Protein 3H1S (pdb70)

Organism: Francisella tularensis subsp. tularensis (strain SCHU S4 / Schu 4) (NCBI:txid177416)

Sequence (382 aa):
KFELPKLPYAVDALESTISKETIEYHYGKHHQTYVTNLNNLVEGTEHDGRNLEEIVKTSNGGIFNNAAQVFNHTFYWNCLTPNKTEASSQLKAALIETFGSVENFKEQFSKAAIATFGSGWAWLVKNTEGKLEIVTTSNAGCPLTENKKPLLTFDVWEHAYYIDYRNARPKYVEALWDIVNWQFVSEQFAMKFELPKLPYAVDALESTISKETIEYHYGKHHQTYVTNLNNLVEGTEHDGRNLEEIVKTSNGGIFNNAAQVFNHTFYWNCLTPNKTEASSQLKAALIETFGSVENFKEQFSKAAIATFGSGWAWLVKNTEGKLEIVTTSNAGCPLTENKKPLLTFDVWEHAYYIDYRNARPKYVEALWDIVNWQFVSEQFAD

Nearest PDB structures (foldseek):
  3h1s-assembly1_A  TM=1.005E+00  e=1.005E-34  Francisella tularensis subsp. tularensis
  1ues-assembly1_A  TM=9.794E-01  e=2.155E-22  Porphyromonas gingivalis
  4jyy-assembly1_A  TM=9.713E-01  e=1.170E-20  Clostridioides difficile 630
  4yip-assembly2_C  TM=9.608E-01  e=1.618E-20  Streptococcus mutans
  4yio-assembly1_B  TM=9.665E-01  e=3.444E-20  Streptococcus thermophilus

Solvent-accessible surface area: 17351 Å² total; per-residue (Å²): 211,48,148,38,51,195,20,74,28,63,56,72,30,1,93,113,12,1,28,92,64,0,0,77,49,1,31,36,95,20,0,68,63,18,2,63,56,0,41,99,75,5,131,79,47,139,8,73,65,85,77,34,83,86,0,1,100,72,20,131,46,39,28,36,38,16,0,0,0,6,22,0,0,41,12,0,6,46,0,2,9,68,102,197,40,133,21,36,92,104,0,100,59,25,0,84,121,54,20,46,39,42,112,62,0,36,120,84,0,20,160,21,0,72,76,16,60,3,3,0,0,0,0,0,0,44,34,142,151,44,92,8,44,40,38,64,23,64,25,2,18,4,2,14,58,106,116,52,133,13,0,0,0,0,0,0,10,11,1,1,6,2,23,47,42,47,49,14,26,66,131,0,0,127,22,0,36,116,14,6,26,27,93,28,0,8,104,74,13,96,204,136,47,152,28,45,193,27,74,29,65,66,74,28,1,95,114,14,2,26,110,62,1,0,89,40,0,32,34,86,18,0,66,64,18,3,62,54,0,19,99,82,5,114,76,45,141,24,58,62,83,100,34,82,71,0,1,104,83,20,124,50,37,32,35,39,12,0,0,0,6,24,0,0,39,13,0,3,50,0,2,9,67,105,208,36,125,10,36,77,118,0,76,48,20,0,86,148,61,25,48,36,42,96,57,0,50,105,90,0,21,158,23,0,74,75,19,64,4,2,0,0,0,0,0,0,24,19,105,145,37,122,5,41,45,21,68,15,64,26,2,17,2,0,18,69,94,101,47,71,4,0,0,0,0,0,0,10,12,1,1,6,1,24,49,45,46,50,34,25,64,121,0,0,117,22,0,32,121,14,5,26,26,107,29,0,13,98,44,29,56,170

Foldseek 3Di:
DFDLDDQPDDLQLLPPLAHSVLSCCVSVPVLRVLRVQLQVVCPPHPCNPPDLLVQCQDDDDSNNLSSLSNVVVVQASLQFASDDAAADPVRQVLCCVAQVGPVSVLVVQLVQLLPDPAWWKWFWWQDPVRHTDIDIDPRSDDCSNVVIQTLHMDGNHCSNPCVNQNPPVSSSSVSRVNTGHNVSSNVSSD/DADAQDDQPDDLDLLPPLAHSVLSCCVRVPVLRVLRVQLRVVCPPHPCVPPDLLVQCQDDDDSNNLSSLSNVQVVQASLQFGSDDADADPVVQVLCCVQQVGPVSVLVVQLVVLVPDPAWWKWFWWQAPVRHTDIDIDHRSDDCSNVVIFTQHMDGNHCSNPCVPQNPPVSVSSVSRVNGGHNVSSNVSSPD

Secondary structure (DSSP, 8-state):
---PPPPSS-TTTTTTTS-HHHHHHIIIIIIHHHHHHHHHHHTTSTTTT--HHHHHHH--HHHHHHHHHHHHHHHHHHTB-SS-----HHHHHHHHHHHSSHHHHHHHHHHHHHH--SSEEEEEEE-TTS-EEEEEEETT--GGGGT-EEEEEEE-SGGGTHHHHTT-HHHHHHHHGGGB-HHHHHHHH-/----PPPPSS-TTTTTTTS-HHHHHHIIIIIIHHHHHHHHHHHTTSTTTTS-HHHHHHH--HHHHHHHHHHHHHHHHHHTB-SS-----HHHHHHHHHHHSSHHHHHHHHHHHHHH--SSEEEEEEE-TTS-EEEEEEETT--GGGGT-EEEEEEE-SGGGTHHHHTT-HHHHHHHHGGGB-HHHHHHHH--

Structure (mmCIF, N/CA/C/O backbone):
data_3H1S
#
_entry.id   3H1S
#
_cell.length_a   136.787
_cell.length_b   136.787
_cell.length_c   59.765
_cell.angle_alpha   90.00
_cell.angle_beta   90.00
_cell.angle_gamma   120.00
#
_symmetry.space_group_name_H-M   'H 3'
#
loop_
_entity.id
_entity.type
_entity.pdbx_description
1 polymer 'Superoxide dismutase'
2 non-polymer 'FE (III) ION'
3 non-polymer GLYCEROL
4 water water
#
loop_
_atom_site.group_PDB
_atom_site.id
_atom_site.type_symbol
_atom_site.label_atom_id
_atom_site.label_alt_id
_atom_site.label_comp_id
_atom_site.label_asym_id
_atom_site.label_entity_id
_atom_site.label_seq_id
_atom_site.pdbx_PDB_ins_code
_atom_site.Cartn_x
_atom_site.Cartn_y
_atom_site.Cartn_z
_atom_site.occupancy
_atom_site.B_iso_or_equiv
_atom_site.auth_seq_id
_atom_site.auth_comp_id
_atom_site.auth_asym_id
_atom_site.auth_atom_id
_atom_site.pdbx_PDB_model_num
ATOM 1 N N . LYS A 1 5 ? 7.431 10.545 -11.333 1.00 26.48 2 LYS A N 1
ATOM 2 C CA . LYS A 1 5 ? 6.222 10.324 -10.497 1.00 27.58 2 LYS A CA 1
ATOM 3 C C . LYS A 1 5 ? 6.414 10.808 -9.050 1.00 27.49 2 LYS A C 1
ATOM 4 O O . LYS A 1 5 ? 5.457 11.287 -8.461 1.00 28.10 2 LYS A O 1
ATOM 10 N N . PHE A 1 6 ? 7.612 10.695 -8.459 1.00 27.94 3 PHE A N 1
ATOM 11 C CA . PHE A 1 6 ? 7.838 11.284 -7.112 1.00 27.62 3 PHE A CA 1
ATOM 12 C C . PHE A 1 6 ? 7.900 12.816 -7.192 1.00 28.07 3 PHE A C 1
ATOM 13 O O . PHE A 1 6 ? 8.521 13.367 -8.099 1.00 28.17 3 PHE A O 1
ATOM 21 N N . GLU A 1 7 ? 7.284 13.494 -6.230 1.00 28.97 4 GLU A N 1
ATOM 22 C CA . GLU A 1 7 ? 7.259 14.960 -6.207 1.00 29.78 4 GLU A CA 1
ATOM 23 C C . GLU A 1 7 ? 7.902 15.509 -4.932 1.00 29.96 4 GLU A C 1
ATOM 24 O O . GLU A 1 7 ? 7.753 14.924 -3.846 1.00 30.26 4 GLU A O 1
ATOM 30 N N . LEU A 1 8 ? 8.604 16.635 -5.044 1.00 29.92 5 LEU A N 1
ATOM 31 C CA . LEU A 1 8 ? 8.945 17.393 -3.835 1.00 29.80 5 LEU A CA 1
ATOM 32 C C . LEU A 1 8 ? 7.628 17.753 -3.143 1.00 29.75 5 LEU A C 1
ATOM 33 O O . LEU A 1 8 ? 6.767 18.397 -3.754 1.00 29.43 5 LEU A O 1
ATOM 38 N N . PRO A 1 9 ? 7.442 17.326 -1.886 1.00 29.62 6 PRO A N 1
ATOM 39 C CA . PRO A 1 9 ? 6.219 17.651 -1.183 1.00 29.72 6 PRO A CA 1
ATOM 40 C C . PRO A 1 9 ? 6.266 19.058 -0.630 1.00 29.41 6 PRO A C 1
ATOM 41 O O . PRO A 1 9 ? 7.333 19.536 -0.308 1.00 29.24 6 PRO A O 1
ATOM 45 N N . LYS A 1 10 ? 5.101 19.704 -0.511 1.00 28.76 7 LYS A N 1
ATOM 46 C CA . LYS A 1 10 ? 5.018 21.096 -0.073 1.00 28.26 7 LYS A CA 1
ATOM 47 C C . LYS A 1 10 ? 5.585 21.265 1.354 1.00 27.42 7 LYS A C 1
ATOM 48 O O . LYS A 1 10 ? 5.336 20.443 2.234 1.00 27.15 7 LYS A O 1
ATOM 54 N N . LEU A 1 11 ? 6.353 22.327 1.566 1.00 26.03 8 LEU A N 1
ATOM 55 C CA . LEU A 1 11 ? 6.884 22.665 2.889 1.00 25.78 8 LEU A CA 1
ATOM 56 C C . LEU A 1 11 ? 5.711 22.978 3.810 1.00 25.45 8 LEU A C 1
ATOM 57 O O . LEU A 1 11 ? 4.739 23.560 3.347 1.00 26.01 8 LEU A O 1
ATOM 62 N N . PRO A 1 12 ? 5.765 22.583 5.105 1.00 25.29 9 PRO A N 1
ATOM 63 C CA . PRO A 1 12 ? 4.575 22.764 5.974 1.00 24.86 9 PRO A CA 1
ATOM 64 C C . PRO A 1 12 ? 4.346 24.183 6.494 1.00 24.67 9 PRO A C 1
ATOM 65 O O . PRO A 1 12 ? 3.432 24.415 7.301 1.00 25.25 9 PRO A O 1
ATOM 69 N N . TYR A 1 13 ? 5.137 25.124 6.004 1.00 24.21 10 TYR A N 1
ATOM 70 C CA . TYR A 1 13 ? 5.126 26.510 6.464 1.00 23.89 10 TYR A CA 1
ATOM 71 C C . TYR A 1 13 ? 5.797 27.361 5.371 1.00 23.91 10 TYR A C 1
ATOM 72 O O . TYR A 1 13 ? 6.346 26.826 4.396 1.00 23.13 10 TYR A O 1
ATOM 81 N N . ALA A 1 14 ? 5.737 28.682 5.534 1.00 23.96 11 ALA A N 1
ATOM 82 C CA . ALA A 1 14 ? 6.353 29.606 4.575 1.00 24.44 11 ALA A CA 1
ATOM 83 C C . ALA A 1 14 ? 7.850 29.472 4.664 1.00 24.74 11 ALA A C 1
ATOM 84 O O . ALA A 1 14 ? 8.368 29.010 5.671 1.00 26.08 11 ALA A O 1
ATOM 86 N N . VAL A 1 15 ? 8.543 29.859 3.599 1.00 25.37 12 VAL A N 1
ATOM 87 C CA . VAL A 1 15 ? 9.995 29.690 3.492 1.00 25.67 12 VAL A CA 1
ATOM 88 C C . VAL A 1 15 ? 10.737 30.497 4.564 1.00 26.03 12 VAL A C 1
ATOM 89 O O . VAL A 1 15 ? 11.868 30.143 4.937 1.00 25.91 12 VAL A O 1
ATOM 93 N N . ASP A 1 16 ? 10.122 31.575 5.048 1.00 25.68 13 ASP A N 1
ATOM 94 C CA . ASP A 1 16 ? 10.742 32.395 6.082 1.00 26.78 13 ASP A CA 1
ATOM 95 C C . ASP A 1 16 ? 10.169 32.170 7.481 1.00 27.29 13 ASP A C 1
ATOM 96 O O . ASP A 1 16 ? 10.505 32.906 8.409 1.00 26.47 13 ASP A O 1
ATOM 101 N N . ALA A 1 17 ? 9.356 31.125 7.657 1.00 28.15 14 ALA A N 1
ATOM 102 C CA . ALA A 1 17 ? 8.647 30.925 8.932 1.00 28.18 14 ALA A CA 1
ATOM 103 C C . ALA A 1 17 ? 9.565 30.475 10.076 1.00 27.86 14 ALA A C 1
ATOM 104 O O . ALA A 1 17 ? 9.260 30.672 11.256 1.00 27.66 14 ALA A O 1
ATOM 106 N N . LEU A 1 18 ? 10.704 29.902 9.731 1.00 27.11 15 LEU A N 1
ATOM 107 C CA . LEU A 1 18 ? 11.607 29.367 10.731 1.00 26.82 15 LEU A CA 1
ATOM 108 C C . LEU A 1 18 ? 12.717 30.363 11.127 1.00 26.72 15 LEU A C 1
ATOM 109 O O . LEU A 1 18 ? 13.595 30.036 11.931 1.00 27.32 15 LEU A O 1
ATOM 114 N N . GLU A 1 19 ? 12.680 31.572 10.577 1.00 26.24 16 GLU A N 1
ATOM 115 C CA . GLU A 1 19 ? 13.615 32.613 11.012 1.00 26.36 16 GLU A CA 1
ATOM 116 C C . GLU A 1 19 ? 13.254 32.910 12.475 1.00 26.33 16 GLU A C 1
ATOM 117 O O . GLU A 1 19 ? 12.083 32.969 12.816 1.00 26.49 16 GLU A O 1
ATOM 123 N N . SER A 1 20 ? 14.216 33.088 13.366 1.00 26.17 17 SER A N 1
ATOM 124 C CA . SER A 1 20 ? 15.608 33.337 13.052 1.00 26.05 17 SER A CA 1
ATOM 125 C C . SER A 1 20 ? 16.477 32.087 13.182 1.00 25.03 17 SER A C 1
ATOM 126 O O . SER A 1 20 ? 17.695 32.148 13.023 1.00 25.83 17 SER A O 1
ATOM 129 N N . THR A 1 21 ? 15.859 30.940 13.446 1.00 23.38 18 THR A N 1
ATOM 130 C CA . THR A 1 21 ? 16.602 29.708 13.681 1.00 22.01 18 THR A CA 1
ATOM 131 C C . THR A 1 21 ? 17.244 29.204 12.384 1.00 21.52 18 THR A C 1
ATOM 132 O O . THR A 1 21 ? 18.449 28.879 12.338 1.00 19.43 18 THR A O 1
ATOM 136 N N . ILE A 1 22 ? 16.426 29.157 11.341 1.00 21.70 19 ILE A N 1
ATOM 137 C CA . ILE A 1 22 ? 16.847 28.763 10.003 1.00 22.22 19 ILE A CA 1
ATOM 138 C C . ILE A 1 22 ? 16.419 29.882 9.061 1.00 22.07 19 ILE A C 1
ATOM 139 O O . ILE A 1 22 ? 15.256 30.291 9.097 1.00 22.93 19 ILE A O 1
ATOM 144 N N . SER A 1 23 ? 17.353 30.408 8.258 1.00 21.66 20 SER A N 1
ATOM 145 C CA . SER A 1 23 ? 17.045 31.524 7.351 1.00 21.47 20 SER A CA 1
ATOM 146 C C . SER A 1 23 ? 16.255 31.069 6.113 1.00 21.75 20 SER A C 1
ATOM 147 O O . SER A 1 23 ? 16.271 29.888 5.729 1.00 21.23 20 SER A O 1
ATOM 150 N N . LYS A 1 24 ? 15.580 32.030 5.478 1.00 21.95 21 LYS A N 1
ATOM 151 C CA . LYS A 1 24 ? 14.883 31.811 4.205 1.00 22.35 21 LYS A CA 1
ATOM 152 C C . LYS A 1 24 ? 15.886 31.360 3.153 1.00 22.47 21 LYS A C 1
ATOM 153 O O . LYS A 1 24 ? 15.576 30.535 2.285 1.00 23.38 21 LYS A O 1
ATOM 159 N N . GLU A 1 25 ? 17.107 31.860 3.244 1.00 21.64 22 GLU A N 1
ATOM 160 C CA . GLU A 1 25 ? 18.145 31.433 2.313 1.00 21.93 22 GLU A CA 1
ATOM 161 C C . GLU A 1 25 ? 18.423 29.927 2.484 1.00 20.70 22 GLU A C 1
ATOM 162 O O . GLU A 1 25 ? 18.438 29.172 1.530 1.00 20.16 22 GLU A O 1
ATOM 168 N N . THR A 1 26 ? 18.589 29.485 3.713 1.00 21.45 23 THR A N 1
ATOM 169 C CA . THR A 1 26 ? 18.780 28.060 3.945 1.00 21.77 23 THR A CA 1
ATOM 170 C C . THR A 1 26 ? 17.600 27.223 3.440 1.00 21.91 23 THR A C 1
ATOM 171 O O . THR A 1 26 ? 17.778 26.266 2.712 1.00 21.42 23 THR A O 1
ATOM 175 N N . ILE A 1 27 ? 16.381 27.622 3.762 1.00 21.46 24 ILE A N 1
ATOM 176 C CA . ILE A 1 27 ? 15.250 26.904 3.195 1.00 22.57 24 ILE A CA 1
ATOM 177 C C . ILE A 1 27 ? 15.314 26.820 1.667 1.00 22.20 24 ILE A C 1
ATOM 178 O O . ILE A 1 27 ? 15.051 25.777 1.128 1.00 22.30 24 ILE A O 1
ATOM 183 N N . GLU A 1 28 ? 15.647 27.913 0.977 1.00 23.03 25 GLU A N 1
ATOM 184 C CA . GLU A 1 28 ? 15.640 27.916 -0.499 1.00 23.41 25 GLU A CA 1
ATOM 185 C C . GLU A 1 28 ? 16.653 26.954 -1.123 1.00 23.68 25 GLU A C 1
ATOM 186 O O . GLU A 1 28 ? 16.329 26.210 -2.053 1.00 24.50 25 GLU A O 1
ATOM 192 N N . TYR A 1 29 ? 17.877 26.950 -0.612 1.00 23.34 26 TYR A N 1
ATOM 193 C CA . TYR A 1 29 ? 18.848 25.911 -1.023 1.00 22.72 26 TYR A CA 1
ATOM 194 C C . TYR A 1 29 ? 18.541 24.514 -0.456 1.00 22.13 26 TYR A C 1
ATOM 195 O O . TYR A 1 29 ? 18.552 23.561 -1.155 1.00 21.94 26 TYR A O 1
ATOM 204 N N . HIS A 1 30 ? 18.277 24.388 0.819 1.00 22.10 27 HIS A N 1
ATOM 205 C CA . HIS A 1 30 ? 18.109 23.080 1.403 1.00 21.34 27 HIS A CA 1
ATOM 206 C C . HIS A 1 30 ? 16.886 22.398 0.831 1.00 21.07 27 HIS A C 1
ATOM 207 O O . HIS A 1 30 ? 16.957 21.326 0.294 1.00 21.07 27 HIS A O 1
ATOM 214 N N . TYR A 1 31 ? 15.757 23.053 0.932 1.00 21.08 28 TYR A N 1
ATOM 215 C CA . TYR A 1 31 ? 14.529 22.482 0.416 1.00 21.01 28 TYR A CA 1
ATOM 216 C C . TYR A 1 31 ? 14.454 22.611 -1.109 1.00 21.10 28 TYR A C 1
ATOM 217 O O . TYR A 1 31 ? 14.194 21.638 -1.827 1.00 20.93 28 TYR A O 1
ATOM 226 N N . GLY A 1 32 ? 14.691 23.821 -1.610 1.00 21.06 29 GLY A N 1
ATOM 227 C CA . GLY A 1 32 ? 14.438 24.128 -3.012 1.00 21.16 29 GLY A CA 1
ATOM 228 C C . GLY A 1 32 ? 15.400 23.523 -3.997 1.00 22.04 29 GLY A C 1
ATOM 229 O O . GLY A 1 32 ? 15.053 23.375 -5.156 1.00 21.80 29 GLY A O 1
ATOM 230 N N . LYS A 1 33 ? 16.617 23.194 -3.553 1.00 22.48 30 LYS A N 1
ATOM 231 C CA . LYS A 1 33 ? 17.628 22.610 -4.427 1.00 22.14 30 LYS A CA 1
ATOM 232 C C . LYS A 1 33 ? 18.095 21.219 -3.983 1.00 22.38 30 LYS A C 1
ATOM 233 O O . LYS A 1 33 ? 18.091 20.286 -4.804 1.00 22.40 30 LYS A O 1
ATOM 239 N N . HIS A 1 34 ? 18.521 21.081 -2.718 1.00 22.09 31 HIS A N 1
ATOM 240 C CA . HIS A 1 34 ? 19.060 19.797 -2.239 1.00 21.30 31 HIS A CA 1
ATOM 241 C C . HIS A 1 34 ? 17.922 18.785 -2.254 1.00 21.79 31 HIS A C 1
ATOM 242 O O . HIS A 1 34 ? 17.998 17.790 -2.965 1.00 20.71 31 HIS A O 1
ATOM 249 N N . HIS A 1 35 ? 16.856 19.054 -1.498 1.00 22.51 32 HIS A N 1
ATOM 250 C CA . HIS A 1 35 ? 15.687 18.135 -1.443 1.00 23.23 32 HIS A CA 1
ATOM 251 C C . HIS A 1 35 ? 15.169 17.787 -2.845 1.00 23.09 32 HIS A C 1
ATOM 252 O O . HIS A 1 35 ? 14.939 16.612 -3.166 1.00 23.65 32 HIS A O 1
ATOM 259 N N . GLN A 1 36 ? 15.014 18.803 -3.683 1.00 23.09 33 GLN A N 1
ATOM 260 C CA . GLN A 1 36 ? 14.529 18.626 -5.035 1.00 23.30 33 GLN A CA 1
ATOM 261 C C . GLN A 1 36 ? 15.446 17.768 -5.869 1.00 23.09 33 GLN A C 1
ATOM 262 O O . GLN A 1 36 ? 14.984 17.054 -6.748 1.00 22.22 33 GLN A O 1
ATOM 268 N N . THR A 1 37 ? 16.753 17.835 -5.613 1.00 22.15 34 THR A N 1
ATOM 269 C CA . THR A 1 37 ? 17.729 17.095 -6.442 1.00 21.28 34 THR A CA 1
ATOM 270 C C . THR A 1 37 ? 17.615 15.599 -6.157 1.00 21.57 34 THR A C 1
ATOM 271 O O . THR A 1 37 ? 17.684 14.746 -7.084 1.00 21.71 34 THR A O 1
ATOM 275 N N . TYR A 1 38 ? 17.377 15.288 -4.884 1.00 20.91 35 TYR A N 1
ATOM 276 C CA . TYR A 1 38 ? 17.214 13.914 -4.473 1.00 21.47 35 TYR A CA 1
ATOM 277 C C . TYR A 1 38 ? 15.945 13.351 -5.147 1.00 22.88 35 TYR A C 1
ATOM 278 O O . TYR A 1 38 ? 15.969 12.241 -5.651 1.00 22.93 35 TYR A O 1
ATOM 287 N N . VAL A 1 39 ? 14.866 14.125 -5.162 1.00 23.94 36 VAL A N 1
ATOM 288 C CA . VAL A 1 39 ? 13.639 13.722 -5.832 1.00 25.22 36 VAL A CA 1
ATOM 289 C C . VAL A 1 39 ? 13.904 13.479 -7.296 1.00 25.56 36 VAL A C 1
ATOM 290 O O . VAL A 1 39 ? 13.530 12.432 -7.825 1.00 27.42 36 VAL A O 1
ATOM 294 N N . THR A 1 40 ? 14.513 14.447 -7.962 1.00 25.43 37 THR A N 1
ATOM 295 C CA . THR A 1 40 ? 14.785 14.328 -9.387 1.00 26.26 37 THR A CA 1
ATOM 296 C C . THR A 1 40 ? 15.624 13.090 -9.691 1.00 26.99 37 THR A C 1
ATOM 297 O O . THR A 1 40 ? 15.252 12.250 -10.506 1.00 27.36 37 THR A O 1
ATOM 301 N N . ASN A 1 41 ? 16.748 12.969 -8.992 1.00 28.28 38 ASN A N 1
ATOM 302 C CA . ASN A 1 41 ? 17.683 11.864 -9.183 1.00 28.65 38 ASN A CA 1
ATOM 303 C C . ASN A 1 41 ? 17.026 10.517 -8.994 1.00 29.39 38 ASN A C 1
ATOM 304 O O . ASN A 1 41 ? 17.236 9.602 -9.802 1.00 29.63 38 ASN A O 1
ATOM 309 N N . LEU A 1 42 ? 16.209 10.405 -7.952 1.00 29.93 39 LEU A N 1
ATOM 310 C CA . LEU A 1 42 ? 15.495 9.174 -7.667 1.00 31.06 39 LEU A CA 1
ATOM 311 C C . LEU A 1 42 ? 14.614 8.797 -8.859 1.00 32.19 39 LEU A C 1
ATOM 312 O O . LEU A 1 42 ? 14.703 7.674 -9.373 1.00 32.63 39 LEU A O 1
ATOM 317 N N . ASN A 1 43 ? 13.793 9.746 -9.323 1.00 32.72 40 ASN A N 1
ATOM 318 C CA . ASN A 1 43 ? 12.892 9.481 -10.440 1.00 32.91 40 ASN A CA 1
ATOM 319 C C . ASN A 1 43 ? 13.705 8.948 -11.585 1.00 33.43 40 ASN A C 1
ATOM 320 O O . ASN A 1 43 ? 13.364 7.940 -12.162 1.00 33.58 40 ASN A O 1
ATOM 325 N N . ASN A 1 44 ? 14.783 9.627 -11.923 1.00 33.89 41 ASN A N 1
ATOM 326 C CA . ASN A 1 44 ? 15.664 9.132 -12.970 1.00 34.50 41 ASN A CA 1
ATOM 327 C C . ASN A 1 44 ? 16.194 7.725 -12.737 1.00 34.91 41 ASN A C 1
ATOM 328 O O . ASN A 1 44 ? 16.309 6.949 -13.679 1.00 34.27 41 ASN A O 1
ATOM 333 N N . LEU A 1 45 ? 16.541 7.407 -11.495 1.00 35.28 42 LEU A N 1
ATOM 334 C CA . LEU A 1 45 ? 17.204 6.134 -11.209 1.00 35.51 42 LEU A CA 1
ATOM 335 C C . LEU A 1 45 ? 16.262 4.949 -11.145 1.00 35.92 42 LEU A C 1
ATOM 336 O O . LEU A 1 45 ? 16.673 3.835 -11.433 1.00 35.77 42 LEU A O 1
ATOM 341 N N . VAL A 1 46 ? 15.039 5.192 -10.689 1.00 36.58 43 VAL A N 1
ATOM 342 C CA . VAL A 1 46 ? 14.036 4.150 -10.481 1.00 37.01 43 VAL A CA 1
ATOM 343 C C . VAL A 1 46 ? 13.441 3.664 -11.811 1.00 38.13 43 VAL A C 1
ATOM 344 O O . VAL A 1 46 ? 12.995 2.508 -11.923 1.00 38.15 43 VAL A O 1
ATOM 348 N N . GLU A 1 47 ? 13.459 4.542 -12.816 1.00 38.95 44 GLU A N 1
ATOM 349 C CA . GLU A 1 47 ? 12.815 4.270 -14.100 1.00 39.69 44 GLU A CA 1
ATOM 350 C C . GLU A 1 47 ? 13.429 3.030 -14.726 1.00 39.85 44 GLU A C 1
ATOM 351 O O . GLU A 1 47 ? 14.646 2.893 -14.776 1.00 40.20 44 GLU A O 1
ATOM 357 N N . GLY A 1 48 ? 12.571 2.122 -15.173 1.00 40.53 45 GLY A N 1
ATOM 358 C CA . GLY A 1 48 ? 13.000 0.869 -15.785 1.00 40.49 45 GLY A CA 1
ATOM 359 C C . GLY A 1 48 ? 13.519 -0.164 -14.798 1.00 40.21 45 GLY A C 1
ATOM 360 O O . GLY A 1 48 ? 14.074 -1.186 -15.208 1.00 40.95 45 GLY A O 1
ATOM 361 N N . THR A 1 49 ? 13.318 0.076 -13.508 1.00 39.38 46 THR A N 1
ATOM 362 C CA . THR A 1 49 ? 13.769 -0.842 -12.470 1.00 38.66 46 THR A CA 1
ATOM 363 C C . THR A 1 49 ? 12.557 -1.398 -11.742 1.00 38.91 46 THR A C 1
ATOM 364 O O . THR A 1 49 ? 11.425 -0.995 -12.029 1.00 39.51 46 THR A O 1
ATOM 368 N N . GLU A 1 50 ? 12.794 -2.287 -10.779 1.00 39.16 47 GLU A N 1
ATOM 369 C CA . GLU A 1 50 ? 11.711 -2.943 -10.020 1.00 39.44 47 GLU A CA 1
ATOM 370 C C . GLU A 1 50 ? 11.036 -1.935 -9.105 1.00 39.16 47 GLU A C 1
ATOM 371 O O . GLU A 1 50 ? 9.884 -2.090 -8.744 1.00 39.05 47 GLU A O 1
ATOM 377 N N . HIS A 1 51 ? 11.778 -0.910 -8.705 1.00 38.48 48 HIS A N 1
ATOM 378 C CA . HIS A 1 51 ? 11.232 0.140 -7.864 1.00 38.24 48 HIS A CA 1
ATOM 379 C C . HIS A 1 51 ? 10.312 1.102 -8.626 1.00 38.59 48 HIS A C 1
ATOM 380 O O . HIS A 1 51 ? 9.738 1.992 -8.012 1.00 38.81 48 HIS A O 1
ATOM 387 N N . ASP A 1 52 ? 10.176 0.944 -9.944 1.00 38.98 49 ASP A N 1
ATOM 388 C CA . ASP A 1 52 ? 9.381 1.892 -10.742 1.00 39.31 49 ASP A CA 1
ATOM 389 C C . ASP A 1 52 ? 7.919 1.723 -10.393 1.00 39.27 49 ASP A C 1
ATOM 390 O O . ASP A 1 52 ? 7.390 0.637 -10.521 1.00 39.64 49 ASP A O 1
ATOM 395 N N . GLY A 1 53 ? 7.277 2.787 -9.923 1.00 39.64 50 GLY A N 1
ATOM 396 C CA . GLY A 1 53 ? 5.956 2.673 -9.298 1.00 39.66 50 GLY A CA 1
ATOM 397 C C . GLY A 1 53 ? 5.965 1.728 -8.094 1.00 39.72 50 GLY A C 1
ATOM 398 O O . GLY A 1 53 ? 5.207 0.755 -8.032 1.00 39.74 50 GLY A O 1
ATOM 399 N N . ARG A 1 54 ? 6.859 2.004 -7.159 1.00 39.47 51 ARG A N 1
ATOM 400 C CA . ARG A 1 54 ? 6.884 1.357 -5.851 1.00 39.48 51 ARG A CA 1
ATOM 401 C C . ARG A 1 54 ? 6.846 2.557 -4.905 1.00 38.17 51 ARG A C 1
ATOM 402 O O . ARG A 1 54 ? 7.162 3.661 -5.333 1.00 38.00 51 ARG A O 1
ATOM 410 N N . ASN A 1 55 ? 6.474 2.369 -3.644 1.00 37.04 52 ASN A N 1
ATOM 411 C CA . ASN A 1 55 ? 6.348 3.528 -2.746 1.00 36.47 52 ASN A CA 1
ATOM 412 C C . ASN A 1 55 ? 7.722 3.958 -2.209 1.00 35.67 52 ASN A C 1
ATOM 413 O O . ASN A 1 55 ? 8.681 3.203 -2.346 1.00 36.39 52 ASN A O 1
ATOM 418 N N . LEU A 1 56 ? 7.820 5.154 -1.616 1.00 33.98 53 LEU A N 1
ATOM 419 C CA . LEU A 1 56 ? 9.116 5.676 -1.126 1.00 32.37 53 LEU A CA 1
ATOM 420 C C . LEU A 1 56 ? 9.699 4.846 -0.007 1.00 32.27 53 LEU A C 1
ATOM 421 O O . LEU A 1 56 ? 10.890 4.484 -0.052 1.00 31.84 53 LEU A O 1
ATOM 426 N N . GLU A 1 57 ? 8.874 4.553 1.001 1.00 31.84 54 GLU A N 1
ATOM 427 C CA . GLU A 1 57 ? 9.329 3.761 2.160 1.00 32.38 54 GLU A CA 1
ATOM 428 C C . GLU A 1 57 ? 9.758 2.323 1.821 1.00 32.01 54 GLU A C 1
ATOM 429 O O . GLU A 1 57 ? 10.693 1.807 2.425 1.00 31.98 54 GLU A O 1
ATOM 435 N N . GLU A 1 58 ? 9.085 1.711 0.844 1.00 31.74 55 GLU A N 1
ATOM 436 C CA . GLU A 1 58 ? 9.440 0.379 0.323 1.00 30.78 55 GLU A CA 1
ATOM 437 C C . GLU A 1 58 ? 10.765 0.418 -0.434 1.00 30.41 55 GLU A C 1
ATOM 438 O O . GLU A 1 58 ? 11.524 -0.529 -0.398 1.00 30.51 55 GLU A O 1
ATOM 444 N N . ILE A 1 59 ? 11.015 1.500 -1.157 1.00 30.19 56 ILE A N 1
ATOM 445 C CA . ILE A 1 59 ? 12.282 1.664 -1.848 1.00 29.86 56 ILE A CA 1
ATOM 446 C C . ILE A 1 59 ? 13.418 1.806 -0.840 1.00 29.52 56 ILE A C 1
ATOM 447 O O . ILE A 1 59 ? 14.473 1.230 -1.047 1.00 29.80 56 ILE A O 1
ATOM 452 N N . VAL A 1 60 ? 13.202 2.566 0.240 1.00 28.93 57 VAL A N 1
ATOM 453 C CA . VAL A 1 60 ? 14.235 2.775 1.272 1.00 28.07 57 VAL A CA 1
ATOM 454 C C . VAL A 1 60 ? 14.604 1.432 1.956 1.00 28.67 57 VAL A C 1
ATOM 455 O O . VAL A 1 60 ? 15.782 1.158 2.311 1.00 27.79 57 VAL A O 1
ATOM 459 N N . LYS A 1 61 ? 13.575 0.625 2.169 1.00 28.14 58 LYS A N 1
ATOM 460 C CA . LYS A 1 61 ? 13.727 -0.617 2.886 1.00 28.88 58 LYS A CA 1
ATOM 461 C C . LYS A 1 61 ? 14.344 -1.703 2.023 1.00 29.22 58 LYS A C 1
ATOM 462 O O . LYS A 1 61 ? 14.855 -2.675 2.569 1.00 29.69 58 LYS A O 1
ATOM 468 N N . THR A 1 62 ? 14.352 -1.512 0.699 1.00 29.72 59 THR A N 1
ATOM 469 C CA . THR A 1 62 ? 14.691 -2.571 -0.269 1.00 29.98 59 THR A CA 1
ATOM 470 C C . THR A 1 62 ? 15.658 -2.179 -1.409 1.00 30.62 59 THR A C 1
ATOM 471 O O . THR A 1 62 ? 15.797 -2.919 -2.382 1.00 31.65 59 THR A O 1
ATOM 475 N N . SER A 1 63 ? 16.327 -1.041 -1.322 1.00 30.87 60 SER A N 1
ATOM 476 C CA . SER A 1 63 ? 17.247 -0.630 -2.382 1.00 31.23 60 SER A CA 1
ATOM 477 C C . SER A 1 63 ? 18.655 -0.495 -1.837 1.00 31.39 60 SER A C 1
ATOM 478 O O . SER A 1 63 ? 18.848 -0.426 -0.634 1.00 32.90 60 SER A O 1
ATOM 481 N N . ASN A 1 64 ? 19.633 -0.447 -2.732 1.00 31.28 61 ASN A N 1
ATOM 482 C CA . ASN A 1 64 ? 20.993 -0.168 -2.358 1.00 31.60 61 ASN A CA 1
ATOM 483 C C . ASN A 1 64 ? 21.535 0.893 -3.305 1.00 31.10 61 ASN A C 1
ATOM 484 O O . ASN A 1 64 ? 20.797 1.411 -4.172 1.00 30.31 61 ASN A O 1
ATOM 489 N N . GLY A 1 65 ? 22.793 1.252 -3.079 1.00 30.86 62 GLY A N 1
ATOM 490 C CA . GLY A 1 65 ? 23.528 2.219 -3.891 1.00 30.82 62 GLY A CA 1
ATOM 491 C C . GLY A 1 65 ? 22.847 3.553 -4.107 1.00 30.74 62 GLY A C 1
ATOM 492 O O . GLY A 1 65 ? 22.222 4.095 -3.190 1.00 30.21 62 GLY A O 1
ATOM 493 N N . GLY A 1 66 ? 22.954 4.061 -5.337 1.00 30.31 63 GLY A N 1
ATOM 494 C CA . GLY A 1 66 ? 22.361 5.335 -5.726 1.00 30.32 63 GLY A CA 1
ATOM 495 C C . GLY A 1 66 ? 20.858 5.455 -5.489 1.00 30.49 63 GLY A C 1
ATOM 496 O O . GLY A 1 66 ? 20.361 6.542 -5.153 1.00 29.70 63 GLY A O 1
ATOM 497 N N . ILE A 1 67 ? 20.111 4.367 -5.677 1.00 30.89 64 ILE A N 1
ATOM 498 C CA . ILE A 1 67 ? 18.667 4.460 -5.466 1.00 31.57 64 ILE A CA 1
ATOM 499 C C . ILE A 1 67 ? 18.397 4.681 -3.987 1.00 31.81 64 ILE A C 1
ATOM 500 O O . ILE A 1 67 ? 17.570 5.540 -3.618 1.00 31.69 64 ILE A O 1
ATOM 505 N N . PHE A 1 68 ? 19.078 3.901 -3.150 1.00 30.89 65 PHE A N 1
ATOM 506 C CA . PHE A 1 68 ? 18.930 4.057 -1.714 1.00 31.05 65 PHE A CA 1
ATOM 507 C C . PHE A 1 68 ? 19.286 5.469 -1.276 1.00 30.27 65 PHE A C 1
ATOM 508 O O . PHE A 1 68 ? 18.495 6.142 -0.587 1.00 30.42 65 PHE A O 1
ATOM 516 N N . ASN A 1 69 ? 20.450 5.938 -1.689 1.00 29.73 66 ASN A N 1
ATOM 517 C CA . ASN A 1 69 ? 20.903 7.258 -1.261 1.00 29.58 66 ASN A CA 1
ATOM 518 C C . ASN A 1 69 ? 19.854 8.358 -1.518 1.00 30.07 66 ASN A C 1
ATOM 519 O O . ASN A 1 69 ? 19.544 9.161 -0.619 1.00 29.85 66 ASN A O 1
ATOM 524 N N . ASN A 1 70 ? 19.316 8.367 -2.728 1.00 30.02 67 ASN A N 1
ATOM 525 C CA . ASN A 1 70 ? 18.373 9.379 -3.159 1.00 30.43 67 ASN A CA 1
ATOM 526 C C . ASN A 1 70 ? 17.006 9.173 -2.504 1.00 30.44 67 ASN A C 1
ATOM 527 O O . ASN A 1 70 ? 16.417 10.122 -2.021 1.00 29.27 67 ASN A O 1
ATOM 532 N N . ALA A 1 71 ? 16.548 7.915 -2.431 1.00 30.61 68 ALA A N 1
ATOM 533 C CA . ALA A 1 71 ? 15.259 7.613 -1.750 1.00 29.28 68 ALA A CA 1
ATOM 534 C C . ALA A 1 71 ? 15.297 7.949 -0.246 1.00 28.77 68 ALA A C 1
ATOM 535 O O . ALA A 1 71 ? 14.394 8.619 0.262 1.00 27.87 68 ALA A O 1
ATOM 537 N N . ALA A 1 72 ? 16.349 7.493 0.442 1.00 28.07 69 ALA A N 1
ATOM 538 C CA . ALA A 1 72 ? 16.486 7.715 1.869 1.00 27.32 69 ALA A CA 1
ATOM 539 C C . ALA A 1 72 ? 16.601 9.203 2.142 1.00 27.36 69 ALA A C 1
ATOM 540 O O . ALA A 1 72 ? 15.971 9.697 3.075 1.00 28.13 69 ALA A O 1
ATOM 542 N N . GLN A 1 73 ? 17.366 9.931 1.333 1.00 27.11 70 GLN A N 1
ATOM 543 C CA . GLN A 1 73 ? 17.424 11.413 1.508 1.00 26.97 70 GLN A CA 1
ATOM 544 C C . GLN A 1 73 ? 16.097 12.117 1.282 1.00 27.08 70 GLN A C 1
ATOM 545 O O . GLN A 1 73 ? 15.794 13.126 1.952 1.00 27.23 70 GLN A O 1
ATOM 551 N N . VAL A 1 74 ? 15.323 11.623 0.330 1.00 26.98 71 VAL A N 1
ATOM 552 C CA . VAL A 1 74 ? 14.004 12.190 0.113 1.00 27.31 71 VAL A CA 1
ATOM 553 C C . VAL A 1 74 ? 13.201 11.993 1.369 1.00 27.61 71 VAL A C 1
ATOM 554 O O . VAL A 1 74 ? 12.574 12.947 1.873 1.00 27.75 71 VAL A O 1
ATOM 558 N N . PHE A 1 75 ? 13.182 10.759 1.868 1.00 27.44 72 PHE A N 1
ATOM 559 C CA . PHE A 1 75 ? 12.391 10.449 3.044 1.00 27.54 72 PHE A CA 1
ATOM 560 C C . PHE A 1 75 ? 12.868 11.250 4.271 1.00 27.54 72 PHE A C 1
ATOM 561 O O . PHE A 1 75 ? 12.061 11.807 5.023 1.00 27.60 72 PHE A O 1
ATOM 569 N N . ASN A 1 76 ? 14.182 11.294 4.448 1.00 26.77 73 ASN A N 1
ATOM 570 C CA . ASN A 1 76 ? 14.804 11.939 5.599 1.00 26.80 73 ASN A CA 1
ATOM 571 C C . ASN A 1 76 ? 14.486 13.453 5.622 1.00 26.19 73 ASN A C 1
ATOM 572 O O . ASN A 1 76 ? 14.140 14.019 6.660 1.00 25.82 73 ASN A O 1
ATOM 577 N N . HIS A 1 77 ? 14.563 14.101 4.471 1.00 26.87 74 HIS A N 1
ATOM 578 C CA . HIS A 1 77 ? 14.328 15.544 4.425 1.00 27.86 74 HIS A CA 1
ATOM 579 C C . HIS A 1 77 ? 12.872 15.887 4.658 1.00 28.27 74 HIS A C 1
ATOM 580 O O . HIS A 1 77 ? 12.601 16.819 5.378 1.00 28.77 74 HIS A O 1
ATOM 587 N N . THR A 1 78 ? 11.929 15.134 4.083 1.00 28.55 75 THR A N 1
ATOM 588 C CA . THR A 1 78 ? 10.490 15.350 4.354 1.00 28.08 75 THR A CA 1
ATOM 589 C C . THR A 1 78 ? 10.216 15.180 5.838 1.00 27.52 75 THR A C 1
ATOM 590 O O . THR A 1 78 ? 9.500 15.974 6.437 1.00 27.13 75 THR A O 1
ATOM 594 N N . PHE A 1 79 ? 10.798 14.142 6.444 1.00 27.11 76 PHE A N 1
ATOM 595 C CA . PHE A 1 79 ? 10.685 13.891 7.878 1.00 26.21 76 PHE A CA 1
ATOM 596 C C . PHE A 1 79 ? 11.209 15.077 8.684 1.00 26.04 76 PHE A C 1
ATOM 597 O O . PHE A 1 79 ? 10.518 15.612 9.562 1.00 24.91 76 PHE A O 1
ATOM 605 N N . TYR A 1 80 ? 12.403 15.539 8.345 1.00 24.99 77 TYR A N 1
ATOM 606 C CA . TYR A 1 80 ? 12.994 16.723 9.016 1.00 24.74 77 TYR A CA 1
ATOM 607 C C . TYR A 1 80 ? 12.062 17.953 8.944 1.00 24.60 77 TYR A C 1
ATOM 608 O O . TYR A 1 80 ? 11.791 18.594 9.968 1.00 24.66 77 TYR A O 1
ATOM 617 N N . TRP A 1 81 ? 11.573 18.300 7.760 1.00 24.39 78 TRP A N 1
ATOM 618 C CA . TRP A 1 81 ? 10.714 19.497 7.656 1.00 24.78 78 TRP A CA 1
ATOM 619 C C . TRP A 1 81 ? 9.499 19.409 8.572 1.00 25.08 78 TRP A C 1
ATOM 620 O O . TRP A 1 81 ? 9.107 20.412 9.175 1.00 25.35 78 TRP A O 1
ATOM 631 N N . ASN A 1 82 ? 8.914 18.218 8.691 1.00 25.16 79 ASN A N 1
ATOM 632 C CA . ASN A 1 82 ? 7.78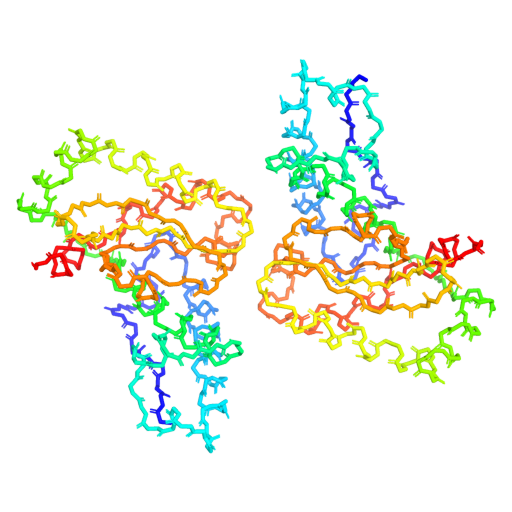3 17.991 9.613 1.00 25.84 79 ASN A CA 1
ATOM 633 C C . ASN A 1 82 ? 8.163 18.081 11.096 1.00 26.36 79 ASN A C 1
ATOM 634 O O . ASN A 1 82 ? 7.318 18.363 11.938 1.00 25.63 79 ASN A O 1
ATOM 639 N N . CYS A 1 83 ? 9.438 17.829 11.408 1.00 25.60 80 CYS A N 1
ATOM 640 C CA . CYS A 1 83 ? 9.973 17.989 12.771 1.00 24.83 80 CYS A CA 1
ATOM 641 C C . CYS A 1 83 ? 10.174 19.434 13.193 1.00 24.87 80 CYS A C 1
ATOM 642 O O . CYS A 1 83 ? 10.543 19.689 14.337 1.00 25.19 80 CYS A O 1
ATOM 645 N N . LEU A 1 84 ? 9.981 20.386 12.292 1.00 24.65 81 LEU A N 1
ATOM 646 C CA . LEU A 1 84 ? 10.212 21.790 12.658 1.00 24.53 81 LEU A CA 1
ATOM 647 C C . LEU A 1 84 ? 8.895 22.543 12.574 1.00 24.28 81 LEU A C 1
ATOM 648 O O . LEU A 1 84 ? 8.012 22.141 11.828 1.00 25.10 81 LEU A O 1
ATOM 653 N N . THR A 1 85 ? 8.756 23.630 13.310 1.00 24.09 82 THR A N 1
ATOM 654 C CA . THR A 1 85 ? 7.514 24.434 13.155 1.00 23.94 82 THR A CA 1
ATOM 655 C C . THR A 1 85 ? 7.693 25.858 13.672 1.00 23.97 82 THR A C 1
ATOM 656 O O . THR A 1 85 ? 8.488 26.080 14.596 1.00 22.53 82 THR A O 1
ATOM 660 N N . PRO A 1 86 ? 6.972 26.829 13.058 1.00 24.86 83 PRO A N 1
ATOM 661 C CA . PRO A 1 86 ? 6.933 28.176 13.632 1.00 25.80 83 PRO A CA 1
ATOM 662 C C . PRO A 1 86 ? 5.990 28.275 14.833 1.00 25.78 83 PRO A C 1
ATOM 663 O O . PRO A 1 86 ? 6.011 29.298 15.529 1.00 26.94 83 PRO A O 1
ATOM 667 N N . ASN A 1 87 ? 5.189 27.238 15.078 1.00 25.85 84 ASN A N 1
ATOM 668 C CA . ASN A 1 87 ? 4.096 27.308 16.044 1.00 27.06 84 ASN A CA 1
ATOM 669 C C . ASN A 1 87 ? 4.520 26.740 17.351 1.00 27.15 84 ASN A C 1
ATOM 670 O O . ASN A 1 87 ? 5.468 25.956 17.388 1.00 27.70 84 ASN A O 1
ATOM 675 N N . LYS A 1 88 ? 3.817 27.134 18.406 1.00 25.99 85 LYS A N 1
ATOM 676 C CA . LYS A 1 88 ? 3.992 26.574 19.754 1.00 26.87 85 LYS A CA 1
ATOM 677 C C . LYS A 1 88 ? 3.462 25.127 19.802 1.00 26.71 85 LYS A C 1
ATOM 678 O O . LYS A 1 88 ? 2.333 24.866 19.393 1.00 25.04 85 LYS A O 1
ATOM 684 N N . THR A 1 89 ? 4.292 24.192 20.272 1.00 26.80 86 THR A N 1
ATOM 685 C CA . THR A 1 89 ? 3.882 22.782 20.425 1.00 27.16 86 THR A CA 1
ATOM 686 C C . THR A 1 89 ? 4.413 22.253 21.767 1.00 27.77 86 THR A C 1
ATOM 687 O O . THR A 1 89 ? 5.251 22.895 22.422 1.00 27.21 86 THR A O 1
ATOM 691 N N . GLU A 1 90 ? 3.879 21.131 22.230 1.00 28.43 87 GLU A N 1
ATOM 692 C CA . GLU A 1 90 ? 4.498 20.399 23.357 1.00 29.03 87 GLU A CA 1
ATOM 693 C C . GLU A 1 90 ? 4.271 18.906 23.237 1.00 29.01 87 GLU A C 1
ATOM 694 O O . GLU A 1 90 ? 3.409 18.433 22.474 1.00 28.45 87 GLU A O 1
ATOM 700 N N . ALA A 1 91 ? 5.078 18.171 23.989 1.00 28.17 88 ALA A N 1
ATOM 701 C CA . ALA A 1 91 ? 5.024 16.732 23.992 1.00 27.60 88 ALA A CA 1
ATOM 702 C C . ALA A 1 91 ? 3.736 16.234 24.679 1.00 27.04 88 ALA A C 1
ATOM 703 O O . ALA A 1 91 ? 3.304 16.799 25.701 1.00 28.03 88 ALA A O 1
ATOM 705 N N . SER A 1 92 ? 3.127 15.192 24.092 1.00 27.15 89 SER A N 1
ATOM 706 C CA . SER A 1 92 ? 2.012 14.454 24.710 1.00 26.40 89 SER A CA 1
ATOM 707 C C . SER A 1 92 ? 2.520 13.882 25.986 1.00 26.04 89 SER A C 1
ATOM 708 O O . SER A 1 92 ? 3.713 13.718 26.180 1.00 27.08 89 SER A O 1
ATOM 711 N N . SER A 1 93 ? 1.610 13.584 26.881 1.00 25.54 90 SER A N 1
ATOM 712 C CA . SER A 1 93 ? 1.992 13.016 28.158 1.00 24.96 90 SER A CA 1
ATOM 713 C C . SER A 1 93 ? 2.633 11.623 28.018 1.00 23.64 90 SER A C 1
ATOM 714 O O . SER A 1 93 ? 3.561 11.291 28.758 1.00 22.54 90 SER A O 1
ATOM 717 N N . GLN A 1 94 ? 2.139 10.816 27.083 1.00 23.78 91 GLN A N 1
ATOM 718 C CA . GLN A 1 94 ? 2.733 9.477 26.831 1.00 23.80 91 GLN A CA 1
ATOM 719 C C . GLN A 1 94 ? 4.183 9.587 26.308 1.00 23.44 91 GLN A C 1
ATOM 720 O O . GLN A 1 94 ? 5.069 8.826 26.724 1.00 22.28 91 GLN A O 1
ATOM 726 N N . LEU A 1 95 ? 4.422 10.557 25.433 1.00 23.08 92 LEU A N 1
ATOM 727 C CA . LEU A 1 95 ? 5.781 10.798 24.911 1.00 24.19 92 LEU A CA 1
ATOM 728 C C . LEU A 1 95 ? 6.679 11.333 26.010 1.00 23.74 92 LEU A C 1
ATOM 729 O O . LEU A 1 95 ? 7.820 10.911 26.171 1.00 24.40 92 LEU A O 1
ATOM 734 N N . LYS A 1 96 ? 6.127 12.212 26.829 1.00 24.30 93 LYS A N 1
ATOM 735 C CA . LYS A 1 96 ? 6.902 12.805 27.907 1.00 24.67 93 LYS A CA 1
ATOM 736 C C . LYS A 1 96 ? 7.297 11.725 28.894 1.00 25.12 93 LYS A C 1
ATOM 737 O O . LYS A 1 96 ? 8.441 11.674 29.346 1.00 26.83 93 LYS A O 1
ATOM 743 N N . ALA A 1 97 ? 6.326 10.870 29.217 1.00 25.31 94 ALA A N 1
ATOM 744 C CA . ALA A 1 97 ? 6.501 9.731 30.135 1.00 25.33 94 ALA A CA 1
ATOM 745 C C . ALA A 1 97 ? 7.607 8.831 29.649 1.00 24.13 94 ALA A C 1
ATOM 746 O O . ALA A 1 97 ? 8.492 8.440 30.396 1.00 23.96 94 ALA A O 1
ATOM 748 N N . ALA A 1 98 ? 7.512 8.459 28.388 1.00 24.58 95 ALA A N 1
ATOM 749 C CA . ALA A 1 98 ? 8.541 7.583 27.756 1.00 23.99 95 ALA A CA 1
ATOM 750 C C . ALA A 1 98 ? 9.924 8.234 27.766 1.00 24.63 95 ALA A C 1
ATOM 751 O O . ALA A 1 98 ? 10.961 7.546 27.905 1.00 25.58 95 ALA A O 1
ATOM 753 N N . LEU A 1 99 ? 9.963 9.560 27.590 1.00 24.78 96 LEU A N 1
ATOM 754 C CA . LEU A 1 99 ? 11.231 10.281 27.632 1.00 23.79 96 LEU A CA 1
ATOM 755 C C . LEU A 1 99 ? 11.851 10.248 29.001 1.00 23.49 96 LEU A C 1
ATOM 756 O O . LEU A 1 99 ? 13.057 10.115 29.140 1.00 24.33 96 LEU A O 1
ATOM 761 N N . ILE A 1 100 ? 11.032 10.353 30.023 1.00 22.33 97 ILE A N 1
ATOM 762 C CA . ILE A 1 100 ? 11.531 10.398 31.397 1.00 22.15 97 ILE A CA 1
ATOM 763 C C . ILE A 1 100 ? 12.072 9.032 31.874 1.00 22.87 97 ILE A C 1
ATOM 764 O O . ILE A 1 100 ? 13.086 8.970 32.582 1.00 21.97 97 ILE A O 1
ATOM 769 N N . GLU A 1 101 ? 11.363 7.957 31.510 1.00 24.31 98 GLU A N 1
ATOM 770 C CA . GLU A 1 101 ? 11.775 6.580 31.808 1.00 25.14 98 GLU A CA 1
ATOM 771 C C . GLU A 1 101 ? 13.127 6.259 31.176 1.00 25.71 98 GLU A C 1
ATOM 772 O O . GLU A 1 101 ? 14.022 5.697 31.822 1.00 26.00 98 GLU A O 1
ATOM 778 N N . THR A 1 102 ? 13.273 6.639 29.913 1.00 25.72 99 THR A N 1
ATOM 779 C CA . THR A 1 102 ? 14.445 6.250 29.119 1.00 25.97 99 THR A CA 1
ATOM 780 C C . THR A 1 102 ? 15.657 7.134 29.427 1.00 26.09 99 THR A C 1
ATOM 781 O O . THR A 1 102 ? 16.766 6.629 29.696 1.00 25.77 99 THR A O 1
ATOM 785 N N . PHE A 1 103 ? 15.442 8.445 29.397 1.00 25.78 100 PHE A N 1
ATOM 786 C CA . PHE A 1 103 ? 16.532 9.414 29.529 1.00 26.17 100 PHE A CA 1
ATOM 787 C C . PHE A 1 103 ? 16.618 10.066 30.886 1.00 27.12 100 PHE A C 1
ATOM 788 O O . PHE A 1 103 ? 17.517 10.860 31.127 1.00 28.00 100 PHE A O 1
ATOM 796 N N . GLY A 1 104 ? 15.681 9.739 31.773 1.00 27.32 101 GLY A N 1
ATOM 797 C CA . GLY A 1 104 ? 15.646 10.347 33.107 1.00 27.40 101 GLY A CA 1
ATOM 798 C C . GLY A 1 104 ? 14.768 11.588 33.141 1.00 27.25 101 GLY A C 1
ATOM 799 O O . GLY A 1 104 ? 13.954 11.743 34.043 1.00 27.70 101 GLY A O 1
ATOM 800 N N . SER A 1 105 ? 14.937 12.478 32.173 1.00 26.90 102 SER A N 1
ATOM 801 C CA . SER A 1 105 ? 14.105 13.677 32.079 1.00 26.52 102 SER A CA 1
ATOM 802 C C . SER A 1 105 ? 14.097 14.202 30.669 1.00 26.61 102 SER A C 1
ATOM 803 O O . SER A 1 105 ? 14.935 13.810 29.832 1.00 26.36 102 SER A O 1
ATOM 806 N N . VAL A 1 106 ? 13.174 15.122 30.405 1.00 26.29 103 VAL A N 1
ATOM 807 C CA . VAL A 1 106 ? 13.069 15.705 29.074 1.00 26.08 103 VAL A CA 1
ATOM 808 C C . VAL A 1 106 ? 14.333 16.481 28.778 1.00 26.32 103 VAL A C 1
ATOM 809 O O . VAL A 1 106 ? 14.938 16.302 27.703 1.00 26.28 103 VAL A O 1
ATOM 813 N N . GLU A 1 107 ? 14.776 17.306 29.727 1.00 26.12 104 GLU A N 1
ATOM 814 C CA . GLU A 1 107 ? 1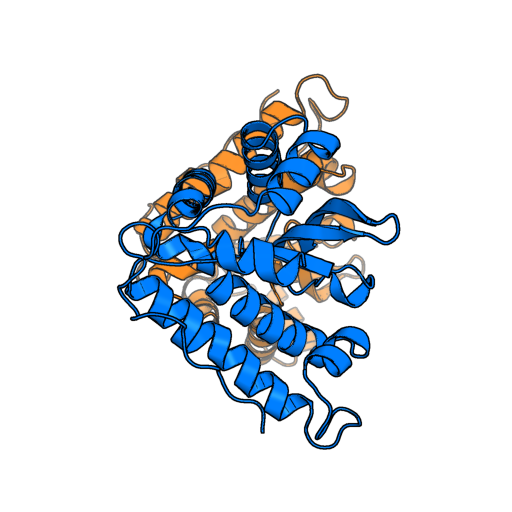6.017 18.035 29.527 1.00 26.21 104 GLU A CA 1
ATOM 815 C C . GLU A 1 107 ? 17.190 17.100 29.262 1.00 26.27 104 GLU A C 1
ATOM 816 O O . GLU A 1 107 ? 17.991 17.388 28.379 1.00 24.81 104 GLU A O 1
ATOM 822 N N . ASN A 1 108 ? 17.271 15.972 29.976 1.00 26.72 105 ASN A N 1
ATOM 823 C CA . ASN A 1 108 ? 18.374 15.005 29.729 1.00 27.06 105 ASN A CA 1
ATOM 824 C C . ASN A 1 108 ? 18.298 14.400 28.356 1.00 26.90 105 ASN A C 1
ATOM 825 O O . ASN A 1 108 ? 19.347 14.149 27.730 1.00 26.95 105 ASN A O 1
ATOM 830 N N . PHE A 1 109 ? 17.078 14.170 27.869 1.00 26.33 106 PHE A N 1
ATOM 831 C CA . PHE A 1 109 ? 16.917 13.795 26.485 1.00 26.75 106 PHE A CA 1
ATOM 832 C C . PHE A 1 109 ? 17.491 14.833 25.508 1.00 27.32 106 PHE A C 1
ATOM 833 O O . PHE A 1 109 ? 18.134 14.487 24.506 1.00 26.58 106 PHE A O 1
ATOM 841 N N . LYS A 1 110 ? 17.238 16.101 25.783 1.00 27.32 107 LYS A N 1
ATOM 842 C CA . LYS A 1 110 ? 17.689 17.145 24.889 1.00 27.36 107 LYS A CA 1
ATOM 843 C C . LYS A 1 110 ? 19.196 17.266 24.935 1.00 27.56 107 LYS A C 1
ATOM 844 O O . LYS A 1 110 ? 19.825 17.425 23.894 1.00 28.49 107 LYS A O 1
ATOM 850 N N . GLU A 1 111 ? 19.790 17.168 26.118 1.00 27.79 108 GLU A N 1
ATOM 851 C CA . GLU A 1 111 ? 21.254 17.158 26.220 1.00 28.73 108 GLU A CA 1
ATOM 852 C C . GLU A 1 111 ? 21.812 16.015 25.378 1.00 27.33 108 GLU A C 1
ATOM 853 O O . GLU A 1 111 ? 22.579 16.256 24.471 1.00 26.27 108 GLU A O 1
ATOM 859 N N . GLN A 1 112 ? 21.371 14.793 25.659 1.00 26.83 109 GLN A N 1
ATOM 860 C CA . GLN A 1 112 ? 21.919 13.605 24.997 1.00 27.32 109 GLN A CA 1
ATOM 861 C C . GLN A 1 112 ? 21.731 13.635 23.493 1.00 26.59 109 GLN A C 1
ATOM 862 O O . GLN A 1 112 ? 22.619 13.240 22.675 1.00 25.75 109 GLN A O 1
ATOM 868 N N . PHE A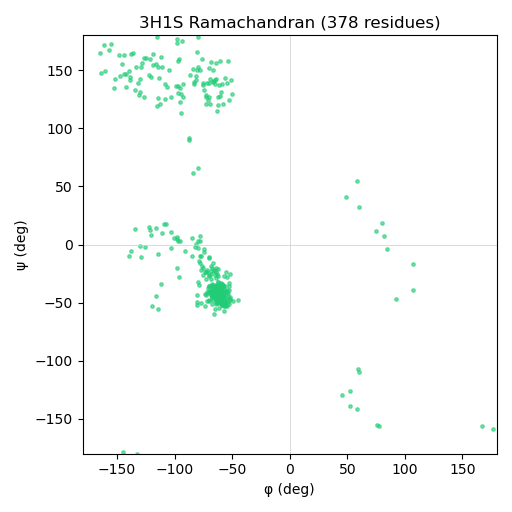 1 113 ? 20.557 14.081 23.090 1.00 26.40 110 PHE A N 1
ATOM 869 C CA . PHE A 1 113 ? 20.292 14.221 21.662 1.00 26.01 110 PHE A CA 1
ATOM 870 C C . PHE A 1 113 ? 21.184 15.280 20.995 1.00 26.32 110 PHE A C 1
ATOM 871 O O . PHE A 1 113 ? 21.672 15.085 19.866 1.00 24.83 110 PHE A O 1
ATOM 879 N N . SER A 1 114 ? 21.411 16.375 21.696 1.00 25.88 111 SER A N 1
ATOM 880 C CA . SER A 1 114 ? 22.295 17.400 21.192 1.00 25.86 111 SER A CA 1
ATOM 881 C C . SER A 1 114 ? 23.722 16.878 21.115 1.00 26.37 111 SER A C 1
ATOM 882 O O . SER A 1 114 ? 24.401 17.120 20.131 1.00 25.03 111 SER A O 1
ATOM 885 N N . LYS A 1 115 ? 24.170 16.162 22.139 1.00 26.28 112 LYS A N 1
ATOM 886 C CA . LYS A 1 115 ? 25.508 15.621 22.121 1.00 26.55 112 LYS A CA 1
ATOM 887 C C . LYS A 1 115 ? 25.660 14.703 20.897 1.00 25.65 112 LYS A C 1
ATOM 888 O O . LYS A 1 115 ? 26.671 14.769 20.182 1.00 25.81 112 LYS A O 1
ATOM 894 N N . ALA A 1 116 ? 24.656 13.858 20.657 1.00 25.54 113 ALA A N 1
ATOM 895 C CA . ALA A 1 116 ? 24.710 12.872 19.582 1.00 24.74 113 ALA A CA 1
ATOM 896 C C . ALA A 1 116 ? 24.803 13.596 18.239 1.00 24.22 113 ALA A C 1
ATOM 897 O O . ALA A 1 116 ? 25.579 13.211 17.366 1.00 22.82 113 ALA A O 1
ATOM 899 N N . ALA A 1 117 ? 23.963 14.614 18.085 1.00 23.95 114 ALA A N 1
ATOM 900 C CA . ALA A 1 117 ? 23.904 15.381 16.842 1.00 23.40 114 ALA A CA 1
ATOM 901 C C . ALA A 1 117 ? 25.239 16.026 16.578 1.00 23.68 114 ALA A C 1
ATOM 902 O O . ALA A 1 117 ? 25.701 16.041 15.414 1.00 22.90 114 ALA A O 1
ATOM 904 N N . ILE A 1 118 ? 25.831 16.610 17.639 1.00 22.64 115 ILE A N 1
ATOM 905 C CA . ILE A 1 118 ? 27.094 17.354 17.495 1.00 23.16 115 ILE A CA 1
ATOM 906 C C . ILE A 1 118 ? 28.274 16.387 17.202 1.00 22.60 115 ILE A C 1
ATOM 907 O O . ILE A 1 118 ? 29.168 16.679 16.440 1.00 21.03 115 ILE A O 1
ATOM 912 N N . ALA A 1 119 ? 28.234 15.204 17.805 1.00 22.39 116 ALA A N 1
ATOM 913 C CA . ALA A 1 119 ? 29.326 14.249 17.739 1.00 21.48 116 ALA A CA 1
ATOM 914 C C . ALA A 1 119 ? 29.344 13.482 16.402 1.00 22.60 116 ALA A C 1
ATOM 915 O O . ALA A 1 119 ? 30.326 12.827 16.113 1.00 23.00 116 ALA A O 1
ATOM 917 N N . THR A 1 120 ? 28.265 13.531 15.619 1.00 21.98 117 THR A N 1
ATOM 918 C CA . THR A 1 120 ? 28.175 12.815 14.348 1.00 22.34 117 THR A CA 1
ATOM 919 C C . THR A 1 120 ? 29.239 13.339 13.391 1.00 21.82 117 THR A C 1
ATOM 920 O O . THR A 1 120 ? 29.257 14.510 13.067 1.00 20.80 117 THR A O 1
ATOM 924 N N . PHE A 1 121 ? 30.124 12.463 12.947 1.00 21.40 118 PHE A N 1
ATOM 925 C CA . PHE A 1 121 ? 31.208 12.924 12.183 1.00 21.33 118 PHE A CA 1
ATOM 926 C C . PHE A 1 121 ? 30.855 12.863 10.703 1.00 21.67 118 PHE A C 1
ATOM 927 O O . PHE A 1 121 ? 30.280 11.872 10.222 1.00 19.77 118 PHE A O 1
ATOM 935 N N . GLY A 1 122 ? 31.233 13.899 9.977 1.00 20.64 119 GLY A N 1
ATOM 936 C CA . GLY A 1 122 ? 30.876 13.978 8.564 1.00 20.29 119 GLY A CA 1
ATOM 937 C C . GLY A 1 122 ? 29.417 14.351 8.438 1.00 20.62 119 GLY A C 1
ATOM 938 O O . GLY A 1 122 ? 28.831 14.987 9.357 1.00 19.58 119 GLY A O 1
ATOM 939 N N . SER A 1 123 ? 28.829 13.966 7.305 1.00 19.40 120 SER A N 1
ATOM 940 C CA . SER A 1 123 ? 27.439 14.255 7.016 1.00 20.44 120 SER A CA 1
ATOM 941 C C . SER A 1 123 ? 26.557 13.167 7.608 1.00 20.04 120 SER A C 1
ATOM 942 O O . SER A 1 123 ? 26.908 11.984 7.596 1.00 20.61 120 SER A O 1
ATOM 945 N N . GLY A 1 124 ? 25.372 13.558 8.056 1.00 20.72 121 GLY A N 1
ATOM 946 C CA . GLY A 1 124 ? 24.466 12.567 8.600 1.00 21.65 121 GLY A CA 1
ATOM 947 C C . GLY A 1 124 ? 23.295 13.171 9.346 1.00 21.28 121 GLY A C 1
ATOM 948 O O . GLY A 1 124 ? 22.926 14.322 9.118 1.00 20.57 121 GLY A O 1
ATOM 949 N N . TRP A 1 125 ? 22.747 12.360 10.258 1.00 21.66 122 TRP A N 1
ATOM 950 C CA . TRP A 1 125 ? 21.475 12.625 10.937 1.00 21.93 122 TRP A CA 1
ATOM 951 C C . TRP A 1 125 ? 21.472 12.070 12.345 1.00 22.58 122 TRP A C 1
ATOM 952 O O . TRP A 1 125 ? 22.000 10.996 12.606 1.00 23.96 122 TRP A O 1
ATOM 963 N N . ALA A 1 126 ? 20.805 12.776 13.253 1.00 23.10 123 ALA A N 1
ATOM 964 C CA . ALA A 1 126 ? 20.575 12.301 14.597 1.00 23.48 123 ALA A CA 1
ATOM 965 C C . ALA A 1 126 ? 19.090 11.955 14.675 1.00 23.96 123 ALA A C 1
ATOM 966 O O . ALA A 1 126 ? 18.267 12.728 14.192 1.00 22.26 123 ALA A O 1
ATOM 968 N N . TRP A 1 127 ? 18.762 10.840 15.314 1.00 23.87 124 TRP A N 1
ATOM 969 C CA . TRP A 1 127 ? 17.375 10.367 15.373 1.00 23.50 124 TRP A CA 1
ATOM 970 C C . TRP A 1 127 ? 16.953 9.991 16.803 1.00 24.17 124 TRP A C 1
ATOM 971 O O . TRP A 1 127 ? 17.739 9.403 17.564 1.00 24.45 124 TRP A O 1
ATOM 982 N N . LEU A 1 128 ? 15.710 10.361 17.162 1.00 23.42 125 LEU A N 1
ATOM 983 C CA . LEU A 1 128 ? 14.962 9.632 18.152 1.00 22.86 125 LEU A CA 1
ATOM 984 C C . LEU A 1 128 ? 14.008 8.658 17.449 1.00 22.98 125 LEU A C 1
ATOM 985 O O . LEU A 1 128 ? 13.269 9.042 16.529 1.00 21.52 125 LEU A O 1
ATOM 990 N N . VAL A 1 129 ? 14.042 7.397 17.895 1.00 24.75 126 VAL A N 1
ATOM 991 C CA . VAL A 1 129 ? 13.310 6.320 17.257 1.00 25.29 126 VAL A CA 1
ATOM 992 C C . VAL A 1 129 ? 12.645 5.470 18.326 1.00 25.66 126 VAL A C 1
ATOM 993 O O . VAL A 1 129 ? 12.986 5.560 19.494 1.00 25.84 126 VAL A O 1
ATOM 997 N N . LYS A 1 130 ? 11.701 4.648 17.902 1.00 26.61 127 LYS A N 1
ATOM 998 C CA . LYS A 1 130 ? 11.087 3.670 18.774 1.00 27.85 127 LYS A CA 1
ATOM 999 C C . LYS A 1 130 ? 11.618 2.338 18.320 1.00 28.58 127 LYS A C 1
ATOM 1000 O O . LYS A 1 130 ? 11.578 2.058 17.129 1.00 28.44 127 LYS A O 1
ATOM 1006 N N . ASN A 1 131 ? 12.205 1.572 19.253 1.00 29.85 128 ASN A N 1
ATOM 1007 C CA . ASN A 1 131 ? 12.820 0.238 18.922 1.00 31.15 128 ASN A CA 1
ATOM 1008 C C . ASN A 1 131 ? 11.837 -0.886 19.261 1.00 30.77 128 ASN A C 1
ATOM 1009 O O . ASN A 1 131 ? 10.730 -0.636 19.772 1.00 31.67 128 ASN A O 1
ATOM 1014 N N . THR A 1 132 ? 12.246 -2.112 18.954 1.00 32.54 129 THR A N 1
ATOM 1015 C CA . THR A 1 132 ? 11.384 -3.313 18.989 1.00 32.73 129 THR A CA 1
ATOM 1016 C C . THR A 1 132 ? 10.912 -3.681 20.413 1.00 34.11 129 THR A C 1
ATOM 1017 O O . THR A 1 132 ? 9.949 -4.385 20.576 1.00 34.04 129 THR A O 1
ATOM 1021 N N . GLU A 1 133 ? 11.616 -3.232 21.445 1.00 35.78 130 GLU A N 1
ATOM 1022 C CA . GLU A 1 133 ? 11.191 -3.442 22.844 1.00 37.12 130 GLU A CA 1
ATOM 1023 C C . GLU A 1 133 ? 10.203 -2.358 23.301 1.00 37.46 130 GLU A C 1
ATOM 1024 O O . GLU A 1 133 ? 9.809 -2.302 24.483 1.00 39.04 130 GLU A O 1
ATOM 1030 N N . GLY A 1 134 ? 9.799 -1.496 22.371 1.00 37.40 131 GLY A N 1
ATOM 1031 C CA . GLY A 1 134 ? 8.809 -0.463 22.646 1.00 36.74 131 GLY A CA 1
ATOM 1032 C C . GLY A 1 134 ? 9.429 0.716 23.333 1.00 36.66 131 GLY A C 1
ATOM 1033 O O . GLY A 1 134 ? 8.721 1.536 23.914 1.00 36.80 131 GLY A O 1
ATOM 1034 N N . LYS A 1 135 ? 10.756 0.831 23.245 1.00 35.54 132 LYS A N 1
ATOM 1035 C CA . LYS A 1 135 ? 11.461 1.817 24.035 1.00 34.50 132 LYS A CA 1
ATOM 1036 C C . LYS A 1 135 ? 12.036 2.899 23.100 1.00 32.32 132 LYS A C 1
ATOM 1037 O O . LYS A 1 135 ? 12.160 2.716 21.882 1.00 31.39 132 LYS A O 1
ATOM 1043 N N . LEU A 1 136 ? 12.351 4.031 23.704 1.00 30.49 133 LEU A N 1
ATOM 1044 C CA . LEU A 1 136 ? 12.945 5.110 22.981 1.00 28.76 133 LEU A CA 1
ATOM 1045 C C . LEU A 1 136 ? 14.464 4.885 22.895 1.00 28.29 133 LEU A C 1
ATOM 1046 O O . LEU A 1 136 ? 15.077 4.269 23.775 1.00 27.47 133 LEU A O 1
ATOM 1051 N N . GLU A 1 137 ? 15.045 5.400 21.814 1.00 26.95 134 GLU A N 1
ATOM 1052 C CA . GLU A 1 137 ? 16.441 5.194 21.508 1.00 26.75 134 GLU A CA 1
ATOM 1053 C C . GLU A 1 137 ? 16.970 6.376 20.677 1.00 25.02 134 GLU A C 1
ATOM 1054 O O . GLU A 1 137 ? 16.291 6.817 19.746 1.00 24.73 134 GLU A O 1
ATOM 1060 N N . ILE A 1 138 ? 18.150 6.887 21.034 1.00 23.85 135 ILE A N 1
ATOM 1061 C CA . ILE A 1 138 ? 18.860 7.833 20.166 1.00 23.36 135 ILE A CA 1
ATOM 1062 C C . ILE A 1 138 ? 19.826 6.996 19.286 1.00 23.31 135 ILE A C 1
ATOM 1063 O O . ILE A 1 138 ? 20.598 6.171 19.819 1.00 22.66 135 ILE A O 1
ATOM 1068 N N . VAL A 1 139 ? 19.734 7.191 17.977 1.00 22.52 136 VAL A N 1
ATOM 1069 C CA . VAL A 1 139 ? 20.706 6.616 17.018 1.00 23.98 136 VAL A CA 1
ATOM 1070 C C . VAL A 1 139 ? 21.122 7.700 16.031 1.00 23.67 136 VAL A C 1
ATOM 1071 O O . VAL A 1 139 ? 20.400 8.657 15.772 1.00 23.80 136 VAL A O 1
ATOM 1075 N N . THR A 1 140 ? 22.318 7.582 15.491 1.00 23.70 137 THR A N 1
ATOM 1076 C CA . THR A 1 140 ? 22.739 8.506 14.464 1.00 23.65 137 THR A CA 1
ATOM 1077 C C . THR A 1 140 ? 23.009 7.737 13.191 1.00 22.74 137 THR A C 1
ATOM 1078 O O . THR A 1 140 ? 23.358 6.552 13.250 1.00 22.96 137 THR A O 1
ATOM 1082 N N . THR A 1 141 ? 22.895 8.395 12.062 1.00 21.90 138 THR A N 1
ATOM 1083 C CA . THR A 1 141 ? 23.194 7.785 10.797 1.00 23.33 138 THR A CA 1
ATOM 1084 C C . THR A 1 141 ? 24.138 8.624 9.959 1.00 24.11 138 THR A C 1
ATOM 1085 O O . THR A 1 141 ? 24.178 9.814 10.076 1.00 23.76 138 THR A O 1
ATOM 1089 N N . SER A 1 142 ? 24.883 7.943 9.106 1.00 23.38 139 SER A N 1
ATOM 1090 C CA . SER A 1 142 ? 25.823 8.565 8.220 1.00 23.27 139 SER A CA 1
ATOM 1091 C C . SER A 1 142 ? 25.219 8.755 6.854 1.00 22.58 139 SER A C 1
ATOM 1092 O O . SER A 1 142 ? 24.567 7.891 6.328 1.00 21.72 139 SER A O 1
ATOM 1095 N N . ASN A 1 143 ? 25.442 9.916 6.295 1.00 20.65 140 ASN A N 1
ATOM 1096 C CA . ASN A 1 143 ? 25.066 10.217 4.949 1.00 20.82 140 ASN A CA 1
ATOM 1097 C C . ASN A 1 143 ? 23.573 10.068 4.702 1.00 20.80 140 ASN A C 1
ATOM 1098 O O . ASN A 1 143 ? 22.828 10.872 5.163 1.00 21.32 140 ASN A O 1
ATOM 1103 N N . ALA A 1 144 ? 23.149 9.042 3.993 1.00 19.26 141 ALA A N 1
ATOM 1104 C CA . ALA A 1 144 ? 21.723 8.843 3.755 1.00 19.89 141 ALA A CA 1
ATOM 1105 C C . ALA A 1 144 ? 21.035 7.852 4.664 1.00 20.26 141 ALA A C 1
ATOM 1106 O O . ALA A 1 144 ? 19.891 7.571 4.485 1.00 20.20 141 ALA A O 1
ATOM 1108 N N . GLY A 1 145 ? 21.741 7.359 5.650 1.00 20.33 142 GLY A N 1
ATOM 1109 C CA . GLY A 1 145 ? 21.265 6.259 6.488 1.00 20.91 142 GLY A CA 1
ATOM 1110 C C . GLY A 1 145 ? 19.958 6.633 7.157 1.00 20.85 142 GLY A C 1
ATOM 1111 O O . GLY A 1 145 ? 19.806 7.770 7.600 1.00 20.10 142 GLY A O 1
ATOM 1112 N N . CYS A 1 146 ? 19.042 5.659 7.185 1.00 21.58 143 CYS A N 1
ATOM 1113 C CA . CYS A 1 146 ? 17.713 5.821 7.683 1.00 21.31 143 CYS A CA 1
ATOM 1114 C C . CYS A 1 146 ? 17.336 4.637 8.586 1.00 22.15 143 CYS A C 1
ATOM 1115 O O . CYS A 1 146 ? 17.578 3.482 8.194 1.00 20.78 143 CYS A O 1
ATOM 1118 N N . PRO A 1 147 ? 16.750 4.905 9.782 1.00 22.19 144 PRO A N 1
ATOM 1119 C CA . PRO A 1 147 ? 16.263 3.891 10.740 1.00 23.61 144 PRO A CA 1
ATOM 1120 C C . PRO A 1 147 ? 15.254 2.886 10.179 1.00 24.32 144 PRO A C 1
ATOM 1121 O O . PRO A 1 147 ? 15.130 1.776 10.706 1.00 26.05 144 PRO A O 1
ATOM 1125 N N . LEU A 1 148 ? 14.555 3.253 9.111 1.00 24.28 145 LEU A N 1
ATOM 1126 C CA . LEU A 1 148 ? 13.619 2.347 8.472 1.00 23.95 145 LEU A CA 1
ATOM 1127 C C . LEU A 1 148 ? 14.317 1.089 8.044 1.00 25.27 145 LEU A C 1
ATOM 1128 O O . LEU A 1 148 ? 13.724 0.022 8.118 1.00 25.25 145 LEU A O 1
ATOM 1133 N N . THR A 1 149 ? 15.575 1.193 7.614 1.00 24.94 146 THR A N 1
ATOM 1134 C CA . THR A 1 149 ? 16.307 0.009 7.190 1.00 25.61 146 THR A CA 1
ATOM 1135 C C . THR A 1 149 ? 16.670 -0.924 8.344 1.00 26.72 146 THR A C 1
ATOM 1136 O O . THR A 1 149 ? 17.102 -2.045 8.105 1.00 27.35 146 THR A O 1
ATOM 1140 N N . GLU A 1 150 ? 16.491 -0.481 9.584 1.00 27.80 147 GLU A N 1
ATOM 1141 C CA . GLU A 1 150 ? 16.624 -1.344 10.768 1.00 28.83 147 GLU A CA 1
ATOM 1142 C C . GLU A 1 150 ? 15.243 -1.609 11.343 1.00 28.60 147 GLU A C 1
ATOM 1143 O O . GLU A 1 150 ? 15.121 -1.963 12.502 1.00 26.96 147 GLU A O 1
ATOM 1149 N N . ASN A 1 151 ? 14.214 -1.382 10.555 1.00 29.68 148 ASN A N 1
ATOM 1150 C CA . ASN A 1 151 ? 12.863 -1.488 11.086 1.00 30.52 148 ASN A CA 1
ATOM 1151 C C . ASN A 1 151 ? 12.681 -0.737 12.390 1.00 30.22 148 ASN A C 1
ATOM 1152 O O . ASN A 1 151 ? 12.010 -1.213 13.302 1.00 30.00 148 ASN A O 1
ATOM 1157 N N . LYS A 1 152 ? 13.256 0.454 12.514 1.00 30.26 149 LYS A N 1
ATOM 1158 C CA . LYS A 1 152 ? 12.985 1.229 13.714 1.00 30.12 149 LYS A CA 1
ATOM 1159 C C . LYS A 1 152 ? 12.151 2.423 13.316 1.00 30.57 149 LYS A C 1
ATOM 1160 O O . LYS A 1 152 ? 12.248 2.902 12.152 1.00 31.05 149 LYS A O 1
ATOM 1166 N N . LYS A 1 153 ? 11.349 2.898 14.290 1.00 28.58 150 LYS A N 1
ATOM 1167 C CA . LYS A 1 153 ? 10.360 3.908 14.030 1.00 28.15 150 LYS A CA 1
ATOM 1168 C C . LYS A 1 153 ? 10.923 5.295 14.340 1.00 25.62 150 LYS A C 1
ATOM 1169 O O . LYS A 1 153 ? 11.180 5.607 15.488 1.00 26.42 150 LYS A O 1
ATOM 1175 N N . PRO A 1 154 ? 11.095 6.118 13.321 1.00 24.19 151 PRO A N 1
ATOM 1176 C CA . PRO A 1 154 ? 11.611 7.476 13.543 1.00 23.81 151 PRO A CA 1
ATOM 1177 C C . PRO A 1 154 ? 10.511 8.379 14.136 1.00 23.69 151 PRO A C 1
ATOM 1178 O O . PRO A 1 154 ? 9.357 8.348 13.674 1.00 24.98 151 PRO A O 1
ATOM 1182 N N . LEU A 1 155 ? 10.912 9.173 15.111 1.00 24.18 152 LEU A N 1
ATOM 1183 C CA . LEU A 1 155 ? 10.041 10.103 15.814 1.00 23.54 152 LEU A CA 1
ATOM 1184 C C . LEU A 1 155 ? 10.498 11.588 15.568 1.00 24.57 152 LEU A C 1
ATOM 1185 O O . LEU A 1 155 ? 9.663 12.481 15.291 1.00 24.54 152 LEU A O 1
ATOM 1190 N N . LEU A 1 156 ? 11.819 11.821 15.648 1.00 24.51 153 LEU A N 1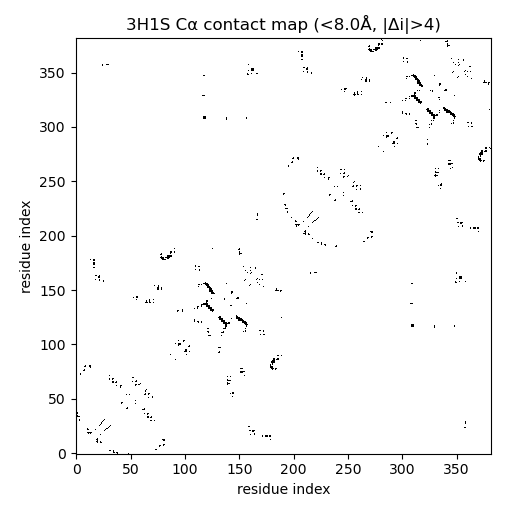
ATOM 1191 C CA . LEU A 1 156 ? 12.437 13.147 15.428 1.00 24.04 153 LEU A CA 1
ATOM 1192 C C . LEU A 1 156 ? 13.791 12.989 14.715 1.00 23.22 153 LEU A C 1
ATOM 1193 O O . LEU A 1 156 ? 14.524 12.021 14.997 1.00 23.52 153 LEU A O 1
ATOM 1198 N N . THR A 1 157 ? 14.155 13.956 13.868 1.00 21.68 154 THR A N 1
ATOM 1199 C CA . THR A 1 157 ? 15.523 13.976 13.317 1.00 21.79 154 THR A CA 1
ATOM 1200 C C . THR A 1 157 ? 16.061 15.391 13.187 1.00 20.58 154 THR A C 1
ATOM 1201 O O . THR A 1 157 ? 15.300 16.331 12.928 1.00 20.48 154 THR A O 1
ATOM 1205 N N . PHE A 1 158 ? 17.367 15.530 13.384 1.00 19.86 155 PHE A N 1
ATOM 1206 C CA . PHE A 1 158 ? 18.070 16.747 13.011 1.00 19.81 155 PHE A CA 1
ATOM 1207 C C . PHE A 1 158 ? 19.045 16.355 11.892 1.00 19.52 155 PHE A C 1
ATOM 1208 O O . PHE A 1 158 ? 19.868 15.462 12.084 1.00 17.84 155 PHE A O 1
ATOM 1216 N N . ASP A 1 159 ? 18.963 17.057 10.772 1.00 18.64 156 ASP A N 1
ATOM 1217 C CA . ASP A 1 159 ? 19.932 17.006 9.705 1.00 19.53 156 ASP A CA 1
ATOM 1218 C C . ASP A 1 159 ? 21.194 17.719 10.150 1.00 19.33 156 ASP A C 1
ATOM 1219 O O . ASP A 1 159 ? 21.155 18.917 10.445 1.00 19.45 156 ASP A O 1
ATOM 1224 N N . VAL A 1 160 ? 22.320 17.014 10.164 1.00 18.33 157 VAL A N 1
ATOM 1225 C CA . VAL A 1 160 ? 23.648 17.626 10.488 1.00 17.94 157 VAL A CA 1
ATOM 1226 C C . VAL A 1 160 ? 24.668 17.585 9.318 1.00 18.78 157 VAL A C 1
ATOM 1227 O O . VAL A 1 160 ? 25.906 17.827 9.513 1.00 16.19 157 VAL A O 1
ATOM 1231 N N . TRP A 1 161 ? 24.156 17.295 8.108 1.00 18.50 158 TRP A N 1
ATOM 1232 C CA . TRP A 1 161 ? 24.900 17.649 6.882 1.00 19.00 158 TRP A CA 1
ATOM 1233 C C . TRP A 1 161 ? 25.200 19.143 6.957 1.00 18.67 158 TRP A C 1
ATOM 1234 O O . TRP A 1 161 ? 24.333 19.926 7.372 1.00 19.08 158 TRP A O 1
ATOM 1245 N N . GLU A 1 162 ? 26.410 19.535 6.557 1.00 18.07 159 GLU A N 1
ATOM 1246 C CA . GLU A 1 162 ? 26.828 20.938 6.691 1.00 17.77 159 GLU A CA 1
ATOM 1247 C C . GLU A 1 162 ? 25.885 21.905 5.927 1.00 18.52 159 GLU A C 1
ATOM 1248 O O . GLU A 1 162 ? 25.611 23.002 6.399 1.00 16.95 159 GLU A O 1
ATOM 1254 N N . HIS A 1 163 ? 25.331 21.482 4.786 1.00 17.80 160 HIS A N 1
ATOM 1255 C CA . HIS A 1 163 ? 24.361 22.329 4.111 1.00 18.98 160 HIS A CA 1
ATOM 1256 C C . HIS A 1 163 ? 23.161 22.770 5.014 1.00 19.21 160 HIS A C 1
ATOM 1257 O O . HIS A 1 163 ? 22.559 23.768 4.733 1.00 20.39 160 HIS A O 1
ATOM 1264 N N . ALA A 1 164 ? 22.795 21.969 6.024 1.00 20.65 161 ALA A N 1
ATOM 1265 C CA . ALA A 1 164 ? 21.653 22.248 6.881 1.00 18.69 161 ALA A CA 1
ATOM 1266 C C . ALA A 1 164 ? 21.810 23.554 7.658 1.00 20.04 161 ALA A C 1
ATOM 1267 O O . ALA A 1 164 ? 20.813 24.226 8.017 1.00 18.70 161 ALA A O 1
ATOM 1269 N N . TYR A 1 165 ? 23.058 23.940 7.905 1.00 19.52 162 TYR A N 1
ATOM 1270 C CA . TYR A 1 165 ? 23.334 25.059 8.784 1.00 20.25 162 TYR A CA 1
ATOM 1271 C C . TYR A 1 165 ? 24.454 26.023 8.353 1.00 20.47 162 TYR A C 1
ATOM 1272 O O . TYR A 1 165 ? 24.615 27.064 8.991 1.00 21.38 162 TYR A O 1
ATOM 1281 N N . TYR A 1 166 ? 25.240 25.680 7.322 1.00 19.98 163 TYR A N 1
ATOM 1282 C CA . TYR A 1 166 ? 26.484 26.426 7.040 1.00 19.45 163 TYR A CA 1
ATOM 1283 C C . TYR A 1 166 ? 26.230 27.884 6.701 1.00 19.64 163 TYR A C 1
ATOM 1284 O O . TYR A 1 166 ? 27.022 28.757 7.060 1.00 18.83 163 TYR A O 1
ATOM 1293 N N . ILE A 1 167 ? 25.133 28.129 6.003 1.00 20.30 164 ILE A N 1
ATOM 1294 C CA . ILE A 1 167 ? 24.741 29.496 5.617 1.00 21.51 164 ILE A CA 1
ATOM 1295 C C . ILE A 1 167 ? 24.471 30.351 6.871 1.00 21.99 164 ILE A C 1
ATOM 1296 O O . ILE A 1 167 ? 24.856 31.526 6.953 1.00 22.26 164 ILE A O 1
ATOM 1301 N N . ASP A 1 168 ? 23.848 29.746 7.869 1.00 22.49 165 ASP A N 1
ATOM 1302 C CA . ASP A 1 168 ? 23.350 30.512 9.029 1.00 23.45 165 ASP A CA 1
ATOM 1303 C C . ASP A 1 168 ? 24.277 30.486 10.236 1.00 23.17 165 ASP A C 1
ATOM 1304 O O . ASP A 1 168 ? 24.199 31.380 11.091 1.00 22.22 165 ASP A O 1
ATOM 1309 N N . TYR A 1 169 ? 25.173 29.486 10.280 1.00 21.51 166 TYR A N 1
ATOM 1310 C CA . TYR A 1 169 ? 26.003 29.205 11.457 1.00 20.38 166 TYR A CA 1
ATOM 1311 C C . TYR A 1 169 ? 27.474 28.859 11.120 1.00 20.19 166 TYR A C 1
ATOM 1312 O O . TYR A 1 169 ? 28.296 28.689 12.036 1.00 19.44 166 TYR A O 1
ATOM 1321 N N . ARG A 1 170 ? 27.783 28.735 9.836 1.00 19.55 167 ARG A N 1
ATOM 1322 C CA . ARG A 1 170 ? 29.133 28.319 9.357 1.00 20.11 167 ARG A CA 1
ATOM 1323 C C . ARG A 1 170 ? 29.520 27.027 10.076 1.00 20.30 167 ARG A C 1
ATOM 1324 O O . ARG A 1 170 ? 28.726 26.093 10.096 1.00 20.36 167 ARG A O 1
ATOM 1332 N N . ASN A 1 171 ? 30.678 26.979 10.728 1.00 20.51 168 ASN A N 1
ATOM 1333 C CA . ASN A 1 171 ? 31.115 25.724 11.386 1.00 21.15 168 ASN A CA 1
ATOM 1334 C C . ASN A 1 171 ? 30.494 25.474 12.780 1.00 20.64 168 ASN A C 1
ATOM 1335 O O . ASN A 1 171 ? 30.765 24.434 13.390 1.00 19.44 168 ASN A O 1
ATOM 1340 N N . ALA A 1 172 ? 29.637 26.387 13.254 1.00 19.81 169 ALA A N 1
ATOM 1341 C CA . ALA A 1 172 ? 29.127 26.357 14.593 1.00 20.63 169 ALA A CA 1
ATOM 1342 C C . ALA A 1 172 ? 27.898 25.418 14.714 1.00 21.77 169 ALA A C 1
ATOM 1343 O O . ALA A 1 172 ? 26.785 25.854 15.072 1.00 20.91 169 ALA A O 1
ATOM 1345 N N . ARG A 1 173 ? 28.118 24.128 14.433 1.00 21.93 170 ARG A N 1
ATOM 1346 C CA . ARG A 1 173 ? 27.055 23.136 14.511 1.00 22.03 170 ARG A CA 1
ATOM 1347 C C . ARG A 1 173 ? 26.385 23.155 15.872 1.00 22.23 170 ARG A C 1
ATOM 1348 O O . ARG A 1 173 ? 25.179 22.994 15.916 1.00 22.44 170 ARG A O 1
ATOM 1356 N N . PRO A 1 174 ? 27.157 23.296 16.978 1.00 22.62 171 PRO A N 1
ATOM 1357 C CA . PRO A 1 174 ? 26.466 23.319 18.281 1.00 22.69 171 PRO A CA 1
ATOM 1358 C C . PRO A 1 174 ? 25.426 24.439 18.462 1.00 23.25 171 PRO A C 1
ATOM 1359 O O . PRO A 1 174 ? 24.408 24.241 19.134 1.00 23.04 171 PRO A O 1
ATOM 1363 N N . LYS A 1 175 ? 25.688 25.595 17.875 1.00 22.71 172 LYS A N 1
ATOM 1364 C CA . LYS A 1 175 ? 24.765 26.739 17.934 1.00 23.40 172 LYS A CA 1
ATOM 1365 C C . LYS A 1 175 ? 23.482 26.434 17.153 1.00 22.69 172 LYS A C 1
ATOM 1366 O O . LYS A 1 175 ? 22.356 26.692 17.651 1.00 23.01 172 LYS A O 1
ATOM 1372 N N . TYR A 1 176 ? 23.669 25.855 15.964 1.00 20.40 173 TYR A N 1
ATOM 1373 C CA . TYR A 1 176 ? 22.561 25.287 15.170 1.00 20.53 173 TYR A CA 1
ATOM 1374 C C . TYR A 1 176 ? 21.730 24.257 15.935 1.00 20.83 173 TYR A C 1
ATOM 1375 O O . TYR A 1 176 ? 20.516 24.402 16.057 1.00 22.51 173 TYR A O 1
ATOM 1384 N N . VAL A 1 177 ? 22.375 23.257 16.499 1.00 20.41 174 VAL A N 1
ATOM 1385 C CA . VAL A 1 177 ? 21.642 22.233 17.248 1.00 20.87 174 VAL A CA 1
ATOM 1386 C C . VAL A 1 177 ? 20.894 22.811 18.448 1.00 21.34 174 VAL A C 1
ATOM 1387 O O . VAL A 1 177 ? 19.724 22.451 18.715 1.00 21.42 174 VAL A O 1
ATOM 1391 N N . GLU A 1 178 ? 21.572 23.683 19.186 1.00 21.97 175 GLU A N 1
ATOM 1392 C CA . GLU A 1 178 ? 20.932 24.404 20.274 1.00 23.82 175 GLU A CA 1
ATOM 1393 C C . GLU A 1 178 ? 19.710 25.185 19.778 1.00 24.28 175 GLU A C 1
ATOM 1394 O O . GLU A 1 178 ? 18.623 25.073 20.346 1.00 23.92 175 GLU A O 1
ATOM 1400 N N . ALA A 1 179 ? 19.889 25.956 18.709 1.00 25.09 176 ALA A N 1
ATOM 1401 C CA . ALA A 1 179 ? 18.799 26.792 18.169 1.00 25.39 176 ALA A CA 1
ATOM 1402 C C . ALA A 1 179 ? 17.621 25.957 17.650 1.00 26.12 176 ALA A C 1
ATOM 1403 O O . ALA A 1 179 ? 16.461 26.392 17.719 1.00 26.70 176 ALA A O 1
ATOM 1405 N N . LEU A 1 180 ? 17.895 24.727 17.189 1.00 26.65 177 LEU A N 1
ATOM 1406 C CA . LEU A 1 180 ? 16.819 23.899 16.668 1.00 26.51 177 LEU A CA 1
ATOM 1407 C C . LEU A 1 180 ? 15.690 23.650 17.673 1.00 26.56 177 LEU A C 1
ATOM 1408 O O . LEU A 1 180 ? 14.544 23.568 17.265 1.00 26.95 177 LEU A O 1
ATOM 1413 N N . TRP A 1 181 ? 15.999 23.514 18.967 1.00 26.57 178 TRP A N 1
ATOM 1414 C CA . TRP A 1 181 ? 14.967 23.206 19.968 1.00 26.47 178 TRP A CA 1
ATOM 1415 C C . TRP A 1 181 ? 13.854 24.244 19.950 1.00 27.58 178 TRP A C 1
ATOM 1416 O O . TRP A 1 181 ? 12.696 23.933 20.265 1.00 28.51 178 TRP A O 1
ATOM 1427 N N . ASP A 1 182 ? 14.174 25.463 19.528 1.00 27.81 179 ASP A N 1
ATOM 1428 C CA . ASP A 1 182 ? 13.168 26.512 19.454 1.00 28.68 179 ASP A CA 1
ATOM 1429 C C . ASP A 1 182 ? 12.067 26.215 18.461 1.00 28.21 179 ASP A C 1
ATOM 1430 O O . ASP A 1 182 ? 10.965 26.806 18.558 1.00 27.54 179 ASP A O 1
ATOM 1435 N N . ILE A 1 183 ? 12.363 25.364 17.488 1.00 26.86 180 ILE A N 1
ATOM 1436 C CA . ILE A 1 183 ? 11.429 25.121 16.423 1.00 26.40 180 ILE A CA 1
ATOM 1437 C C . ILE A 1 183 ? 11.062 23.645 16.311 1.00 25.66 180 ILE A C 1
ATOM 1438 O O . ILE A 1 183 ? 10.450 23.242 15.333 1.00 26.90 180 ILE A O 1
ATOM 1443 N N . VAL A 1 184 ? 11.358 22.853 17.335 1.00 25.37 181 VAL A N 1
ATOM 1444 C CA . VAL A 1 184 ? 11.017 21.415 17.273 1.00 24.86 181 VAL A CA 1
ATOM 1445 C C . VAL A 1 184 ? 9.497 21.221 17.420 1.00 25.65 181 VAL A C 1
ATOM 1446 O O . VAL A 1 184 ? 8.841 21.752 18.360 1.00 25.94 181 VAL A O 1
ATOM 1450 N N . ASN A 1 185 ? 8.917 20.466 16.477 1.00 26.19 182 ASN A N 1
ATOM 1451 C CA . ASN A 1 185 ? 7.472 20.250 16.452 1.00 25.32 182 ASN A CA 1
ATOM 1452 C C . ASN A 1 185 ? 7.138 19.073 17.321 1.00 25.49 182 ASN A C 1
ATOM 1453 O O . ASN A 1 185 ? 7.152 17.918 16.854 1.00 25.33 182 ASN A O 1
ATOM 1458 N N . TRP A 1 186 ? 6.847 19.341 18.580 1.00 25.27 183 TRP A N 1
ATOM 1459 C CA . TRP A 1 186 ? 6.503 18.294 19.511 1.00 25.68 183 TRP A CA 1
ATOM 1460 C C . TRP A 1 186 ? 5.153 17.598 19.199 1.00 26.53 183 TRP A C 1
ATOM 1461 O O . TRP A 1 186 ? 4.936 16.453 19.618 1.00 26.48 183 TRP A O 1
ATOM 1472 N N . GLN A 1 187 ? 4.272 18.243 18.436 1.00 26.75 184 GLN A N 1
ATOM 1473 C CA . GLN A 1 187 ? 3.051 17.574 17.984 1.00 26.80 184 GLN A CA 1
ATOM 1474 C C . GLN A 1 187 ? 3.392 16.470 16.987 1.00 27.31 184 GLN A C 1
ATOM 1475 O O . GLN A 1 187 ? 2.867 15.368 17.070 1.00 27.18 184 GLN A O 1
ATOM 1481 N N . PHE A 1 188 ? 4.303 16.756 16.062 1.00 27.41 185 PHE A N 1
ATOM 1482 C CA . PHE A 1 188 ? 4.673 15.772 15.073 1.00 27.40 185 PHE A CA 1
ATOM 1483 C C . PHE A 1 188 ? 5.392 14.622 15.736 1.00 27.57 185 PHE A C 1
ATOM 1484 O O . PHE A 1 188 ? 5.072 13.458 15.442 1.00 27.39 185 PHE A O 1
ATOM 1492 N N . VAL A 1 189 ? 6.318 14.919 16.650 1.00 26.72 186 VAL A N 1
ATOM 1493 C CA . VAL A 1 189 ? 7.045 13.849 17.349 1.00 26.25 186 VAL A CA 1
ATOM 1494 C C . VAL A 1 189 ? 6.018 12.956 18.117 1.00 26.10 186 VAL A C 1
ATOM 1495 O O . VAL A 1 189 ? 6.139 11.721 18.140 1.00 24.95 186 VAL A O 1
ATOM 1499 N N . SER A 1 190 ? 4.989 13.584 18.706 1.00 24.44 187 SER A N 1
ATOM 1500 C CA . SER A 1 190 ? 3.938 12.879 19.426 1.00 23.94 187 SER A CA 1
ATOM 1501 C C . SER A 1 190 ? 3.027 12.072 18.470 1.00 23.76 187 SER A C 1
ATOM 1502 O O . SER A 1 190 ? 2.662 10.968 18.759 1.00 23.87 187 SER A O 1
ATOM 1505 N N . GLU A 1 191 ? 2.674 12.595 17.312 1.00 24.48 188 GLU A N 1
ATOM 1506 C CA . GLU A 1 191 ? 1.852 11.816 16.382 1.00 25.47 188 GLU A CA 1
ATOM 1507 C C . GLU A 1 191 ? 2.603 10.561 15.913 1.00 26.18 188 GLU A C 1
ATOM 1508 O O . GLU A 1 191 ? 2.060 9.458 16.007 1.00 25.94 188 GLU A O 1
ATOM 1514 N N . GLN A 1 192 ? 3.843 10.745 15.450 1.00 26.19 189 GLN A N 1
ATOM 1515 C CA . GLN A 1 192 ? 4.723 9.638 15.032 1.00 26.97 189 GLN A CA 1
ATOM 1516 C C . GLN A 1 192 ? 4.834 8.593 16.112 1.00 27.51 189 GLN A C 1
ATOM 1517 O O . GLN A 1 192 ? 4.801 7.397 15.838 1.00 26.84 189 GLN A O 1
ATOM 1523 N N . PHE A 1 193 ? 4.911 9.046 17.333 1.00 28.02 190 PHE A N 1
ATOM 1524 C CA . PHE A 1 193 ? 5.097 8.152 18.420 1.00 28.83 190 PHE A CA 1
ATOM 1525 C C . PHE A 1 193 ? 3.845 7.392 18.795 1.00 30.16 190 PHE A C 1
ATOM 1526 O O . PHE A 1 193 ? 3.907 6.406 19.472 1.00 29.69 190 PHE A O 1
ATOM 1534 N N . ALA A 1 194 ? 2.706 7.884 18.369 1.00 31.98 191 ALA A N 1
ATOM 1535 C CA . ALA A 1 194 ? 1.472 7.252 18.735 1.00 33.59 191 ALA A CA 1
ATOM 1536 C C . ALA A 1 194 ? 1.527 5.783 18.343 1.00 33.96 191 ALA A C 1
ATOM 1537 O O . ALA A 1 194 ? 1.573 4.902 19.210 1.00 35.94 191 ALA A O 1
ATOM 1539 N N . MET B 1 4 ? 55.716 15.844 20.893 1.00 38.94 1 MET B N 1
ATOM 1540 C CA . MET B 1 4 ? 55.093 16.871 21.781 1.00 38.64 1 MET B CA 1
ATOM 1541 C C . MET B 1 4 ? 53.670 17.254 21.347 1.00 37.33 1 MET B C 1
ATOM 1542 O O . MET B 1 4 ? 52.735 16.465 21.597 1.00 38.93 1 MET B O 1
ATOM 1547 N N . LYS B 1 5 ? 53.465 18.432 20.763 1.00 35.05 2 LYS B N 1
ATOM 1548 C CA . LYS B 1 5 ? 52.155 18.817 20.257 1.00 34.05 2 LYS B CA 1
ATOM 1549 C C . LYS B 1 5 ? 52.177 19.146 18.757 1.00 31.38 2 LYS B C 1
ATOM 1550 O O . LYS B 1 5 ? 53.165 19.631 18.243 1.00 31.16 2 LYS B O 1
ATOM 1556 N N . PHE B 1 6 ? 51.093 18.827 18.060 1.00 28.53 3 PHE B N 1
ATOM 1557 C CA . PHE B 1 6 ? 50.948 19.149 16.634 1.00 27.17 3 PHE B CA 1
ATOM 1558 C C . PHE B 1 6 ? 50.501 20.580 16.488 1.00 26.55 3 PHE B C 1
ATOM 1559 O O . PHE B 1 6 ? 49.790 21.092 17.340 1.00 24.30 3 PHE B O 1
ATOM 1567 N N . GLU B 1 7 ? 50.966 21.252 15.455 1.00 27.12 4 GLU B N 1
ATOM 1568 C CA . GLU B 1 7 ? 50.536 22.636 15.241 1.00 27.96 4 GLU B CA 1
ATOM 1569 C C . GLU B 1 7 ? 49.873 22.754 13.869 1.00 26.88 4 GLU B C 1
ATOM 1570 O O . GLU B 1 7 ? 50.029 21.883 13.020 1.00 26.57 4 GLU B O 1
ATOM 1576 N N . LEU B 1 8 ? 49.076 23.793 13.696 1.00 25.46 5 LEU B N 1
ATOM 1577 C CA . LEU B 1 8 ? 48.481 24.112 12.430 1.00 25.47 5 LEU B CA 1
ATOM 1578 C C . LEU B 1 8 ? 49.637 24.625 11.549 1.00 25.62 5 LEU B C 1
ATOM 1579 O O . LEU B 1 8 ? 50.338 25.575 11.935 1.00 21.85 5 LEU B O 1
ATOM 1584 N N . PRO B 1 9 ? 49.848 24.010 10.368 1.00 26.07 6 PRO B N 1
ATOM 1585 C CA . PRO B 1 9 ? 50.997 24.474 9.566 1.00 27.60 6 PRO B CA 1
ATOM 1586 C C . PRO B 1 9 ? 50.697 25.863 9.034 1.00 27.08 6 PRO B C 1
ATOM 1587 O O . PRO B 1 9 ? 49.537 26.173 8.810 1.00 25.81 6 PRO B O 1
ATOM 1591 N N . LYS B 1 10 ? 51.700 26.680 8.803 1.00 26.67 7 LYS B N 1
ATOM 1592 C CA . LYS B 1 10 ? 51.405 27.989 8.248 1.00 27.89 7 LYS B CA 1
ATOM 1593 C C . LYS B 1 10 ? 50.848 27.844 6.811 1.00 26.51 7 LYS B C 1
ATOM 1594 O O . LYS B 1 10 ? 51.221 26.942 6.051 1.00 24.84 7 LYS B O 1
ATOM 1600 N N . LEU B 1 11 ? 49.872 28.658 6.483 1.00 26.34 8 LEU B N 1
ATOM 1601 C CA . LEU B 1 11 ? 49.291 28.577 5.162 1.00 26.23 8 LEU B CA 1
ATOM 1602 C C . LEU B 1 11 ? 50.404 28.979 4.155 1.00 26.43 8 LEU B C 1
ATOM 1603 O O . LEU B 1 11 ? 51.223 29.849 4.449 1.00 26.62 8 LEU B O 1
ATOM 1608 N N . PRO B 1 12 ? 50.491 28.319 2.983 1.00 26.65 9 PRO B N 1
ATOM 1609 C CA . PRO B 1 12 ? 51.635 28.636 2.085 1.00 25.34 9 PRO B CA 1
ATOM 1610 C C . PRO B 1 12 ? 51.494 29.924 1.299 1.00 24.79 9 PRO B C 1
ATOM 1611 O O . PRO B 1 12 ? 52.362 30.202 0.486 1.00 23.76 9 PRO B O 1
ATOM 1615 N N . TYR B 1 13 ? 50.414 30.672 1.527 1.00 23.78 10 TYR B N 1
ATOM 1616 C CA . TYR B 1 13 ? 50.108 31.921 0.818 1.00 24.07 10 TYR B CA 1
ATOM 1617 C C . TYR B 1 13 ? 49.199 32.778 1.704 1.00 23.46 10 TYR B C 1
ATOM 1618 O O . TYR B 1 13 ? 48.724 32.325 2.755 1.00 23.99 10 TYR B O 1
ATOM 1627 N N . ALA B 1 14 ? 48.954 34.000 1.265 1.00 22.75 11 ALA B N 1
ATOM 1628 C CA . ALA B 1 14 ? 48.066 34.950 1.942 1.00 23.46 11 ALA B CA 1
ATOM 1629 C C . ALA B 1 14 ? 46.642 34.398 1.934 1.00 23.48 11 ALA B C 1
ATOM 1630 O O . ALA B 1 14 ? 46.269 33.691 0.992 1.00 24.18 11 ALA B O 1
ATOM 1632 N N . VAL B 1 15 ? 45.812 34.828 2.882 1.00 23.87 12 VAL B N 1
ATOM 1633 C CA . VAL B 1 15 ? 44.435 34.275 2.983 1.00 24.66 12 VAL B CA 1
ATOM 1634 C C . VAL B 1 15 ? 43.538 34.580 1.766 1.00 24.19 12 VAL B C 1
ATOM 1635 O O . VAL B 1 15 ? 42.539 33.911 1.582 1.00 23.87 12 VAL B O 1
ATOM 1639 N N . ASP B 1 16 ? 43.903 35.600 0.976 1.00 24.57 13 ASP B N 1
ATOM 1640 C CA . ASP B 1 16 ? 43.139 36.036 -0.208 1.00 24.46 13 ASP B CA 1
ATOM 1641 C C . ASP B 1 16 ? 43.856 35.751 -1.540 1.00 24.25 13 ASP B C 1
ATOM 1642 O O . ASP B 1 16 ? 43.412 36.175 -2.616 1.00 23.51 13 ASP B O 1
ATOM 1647 N N . ALA B 1 17 ? 44.934 34.990 -1.445 1.00 23.84 14 ALA B N 1
ATOM 1648 C CA . ALA B 1 17 ? 45.757 34.623 -2.577 1.00 24.30 14 ALA B CA 1
ATOM 1649 C C . ALA B 1 17 ? 45.012 33.733 -3.589 1.00 24.14 14 ALA B C 1
ATOM 1650 O O . ALA B 1 17 ? 45.317 33.752 -4.775 1.00 22.87 14 ALA B O 1
ATOM 1652 N N . LEU B 1 18 ? 44.017 33.001 -3.119 1.00 23.82 15 LEU B N 1
ATOM 1653 C CA . LEU B 1 18 ? 43.289 32.041 -3.969 1.00 24.52 15 LEU B CA 1
ATOM 1654 C C . LEU B 1 18 ? 41.967 32.589 -4.541 1.00 24.24 15 LEU B C 1
ATOM 1655 O O . LEU B 1 18 ? 41.267 31.862 -5.236 1.00 23.89 15 LEU B O 1
ATOM 1660 N N . GLU B 1 19 ? 41.661 33.868 -4.307 1.00 24.20 16 GLU B N 1
ATOM 1661 C CA . GLU B 1 19 ? 40.489 34.475 -4.944 1.00 25.50 16 GLU B CA 1
ATOM 1662 C C . GLU B 1 19 ? 40.847 34.583 -6.443 1.00 25.83 16 GLU B C 1
ATOM 1663 O O . GLU B 1 19 ? 41.993 34.828 -6.776 1.00 27.04 16 GLU B O 1
ATOM 1669 N N . SER B 1 20 ? 39.933 34.370 -7.372 1.00 25.22 17 SER B N 1
ATOM 1670 C CA . SER B 1 20 ? 38.519 34.296 -7.189 1.00 25.60 17 SER B CA 1
ATOM 1671 C C . SER B 1 20 ? 38.044 32.857 -6.909 1.00 25.34 17 SER B C 1
ATOM 1672 O O . SER B 1 20 ? 36.870 32.615 -6.576 1.00 25.83 17 SER B O 1
ATOM 1675 N N . THR B 1 21 ? 38.947 31.888 -6.981 1.00 24.09 18 THR B N 1
ATOM 1676 C CA . THR B 1 21 ? 38.535 30.495 -6.843 1.00 23.72 18 THR B CA 1
ATOM 1677 C C . THR B 1 21 ? 38.012 30.127 -5.463 1.00 23.54 18 THR B C 1
ATOM 1678 O O . THR B 1 21 ? 36.972 29.491 -5.342 1.00 22.31 18 THR B O 1
ATOM 1682 N N . ILE B 1 22 ? 38.758 30.527 -4.429 1.00 23.93 19 ILE B N 1
ATOM 1683 C CA . ILE B 1 22 ? 38.365 30.311 -3.047 1.00 23.46 19 ILE B CA 1
ATOM 1684 C C . ILE B 1 22 ? 38.510 31.626 -2.283 1.00 23.89 19 ILE B C 1
ATOM 1685 O O . ILE B 1 22 ? 39.541 32.274 -2.344 1.00 24.19 19 ILE B O 1
ATOM 1690 N N . SER B 1 23 ? 37.447 32.004 -1.581 1.00 23.48 20 SER B N 1
ATOM 1691 C CA . SER B 1 23 ? 37.333 33.321 -1.018 1.00 24.55 20 SER B CA 1
ATOM 1692 C C . SER B 1 23 ? 38.146 33.396 0.274 1.00 24.74 20 SER B C 1
ATOM 1693 O O . SER B 1 23 ? 38.408 32.386 0.943 1.00 24.47 20 SER B O 1
ATOM 1696 N N . LYS B 1 24 ? 38.585 34.606 0.562 1.00 25.48 21 LYS B N 1
ATOM 1697 C CA . LYS B 1 24 ? 39.170 34.936 1.845 1.00 25.51 21 LYS B CA 1
ATOM 1698 C C . LYS B 1 24 ? 38.353 34.357 2.982 1.00 25.10 21 LYS B C 1
ATOM 1699 O O . LYS B 1 24 ? 38.927 33.798 3.899 1.00 23.85 21 LYS B O 1
ATOM 1705 N N . GLU B 1 25 ? 37.030 34.542 2.934 1.00 24.38 22 GLU B N 1
ATOM 1706 C CA . GLU B 1 25 ? 36.157 34.049 3.985 1.00 24.58 22 GLU B CA 1
ATOM 1707 C C . GLU B 1 25 ? 36.261 32.526 4.091 1.00 24.78 22 GLU B C 1
ATOM 1708 O O . GLU B 1 25 ? 36.359 32.015 5.181 1.00 25.17 22 GLU B O 1
ATOM 1714 N N . THR B 1 26 ? 36.279 31.805 2.976 1.00 23.84 23 THR B N 1
ATOM 1715 C CA . THR B 1 26 ? 36.411 30.351 3.045 1.00 23.65 23 THR B CA 1
ATOM 1716 C C . THR B 1 26 ? 37.700 29.954 3.724 1.00 23.88 23 THR B C 1
ATOM 1717 O O . THR B 1 26 ? 37.699 29.116 4.630 1.00 24.15 23 THR B O 1
ATOM 1721 N N . ILE B 1 27 ? 38.794 30.578 3.331 1.00 25.02 24 ILE B N 1
ATOM 1722 C CA . ILE B 1 27 ? 40.051 30.300 3.976 1.00 25.60 24 ILE B CA 1
ATOM 1723 C C . ILE B 1 27 ? 39.995 30.575 5.492 1.00 24.58 24 ILE B C 1
ATOM 1724 O O . ILE B 1 27 ? 40.454 29.747 6.294 1.00 24.37 24 ILE B O 1
ATOM 1729 N N . GLU B 1 28 ? 39.433 31.727 5.861 1.00 24.04 25 GLU B N 1
ATOM 1730 C CA . GLU B 1 28 ? 39.213 32.084 7.249 1.00 22.86 25 GLU B CA 1
ATOM 1731 C C . GLU B 1 28 ? 38.538 30.960 8.006 1.00 21.42 25 GLU B C 1
ATOM 1732 O O . GLU B 1 28 ? 39.029 30.594 9.074 1.00 19.65 25 GLU B O 1
ATOM 1738 N N . TYR B 1 29 ? 37.476 30.406 7.463 1.00 19.23 26 TYR B N 1
ATOM 1739 C CA . TYR B 1 29 ? 36.782 29.356 8.152 1.00 19.18 26 TYR B CA 1
ATOM 1740 C C . TYR B 1 29 ? 37.459 28.004 7.994 1.00 19.87 26 TYR B C 1
ATOM 1741 O O . TYR B 1 29 ? 37.694 27.335 8.947 1.00 19.45 26 TYR B O 1
ATOM 1750 N N . HIS B 1 30 ? 37.740 27.613 6.770 1.00 19.89 27 HIS B N 1
ATOM 1751 C CA . HIS B 1 30 ? 38.278 26.309 6.458 1.00 19.37 27 HIS B CA 1
ATOM 1752 C C . HIS B 1 30 ? 39.644 26.039 7.107 1.00 19.46 27 HIS B C 1
ATOM 1753 O O . HIS B 1 30 ? 39.810 25.087 7.797 1.00 18.04 27 HIS B O 1
ATOM 1760 N N . TYR B 1 31 ? 40.605 26.909 6.881 1.00 18.99 28 TYR B N 1
ATOM 1761 C CA . TYR B 1 31 ? 41.904 26.857 7.541 1.00 18.88 28 TYR B CA 1
ATOM 1762 C C . TYR B 1 31 ? 41.864 27.302 9.011 1.00 18.88 28 TYR B C 1
ATOM 1763 O O . TYR B 1 31 ? 42.300 26.593 9.913 1.00 19.33 28 TYR B O 1
ATOM 1772 N N . GLY B 1 32 ? 41.327 28.464 9.256 1.00 18.35 29 GLY B N 1
ATOM 1773 C CA . GLY B 1 32 ? 41.463 29.075 10.549 1.00 19.62 29 GLY B CA 1
ATOM 1774 C C . GLY B 1 32 ? 40.562 28.486 11.603 1.00 18.68 29 GLY B C 1
ATOM 1775 O O . GLY B 1 32 ? 40.859 28.587 12.762 1.00 18.33 29 GLY B O 1
ATOM 1776 N N . LYS B 1 33 ? 39.468 27.837 11.202 1.00 17.71 30 LYS B N 1
ATOM 1777 C CA . LYS B 1 33 ? 38.592 27.236 12.192 1.00 16.81 30 LYS B CA 1
ATOM 1778 C C . LYS B 1 33 ? 38.556 25.705 12.087 1.00 17.23 30 LYS B C 1
ATOM 1779 O O . LYS B 1 33 ? 38.808 25.026 13.102 1.00 16.82 30 LYS B O 1
ATOM 1785 N N . HIS B 1 34 ? 38.219 25.165 10.902 1.00 15.48 31 HIS B N 1
ATOM 1786 C CA . HIS B 1 34 ? 38.036 23.730 10.765 1.00 16.16 31 HIS B CA 1
ATOM 1787 C C . HIS B 1 34 ? 39.362 23.016 10.943 1.00 15.39 31 HIS B C 1
ATOM 1788 O O . HIS B 1 34 ? 39.431 22.041 11.647 1.00 14.56 31 HIS B O 1
ATOM 1795 N N . HIS B 1 35 ? 40.385 23.451 10.212 1.00 16.93 32 HIS B N 1
ATOM 1796 C CA . HIS B 1 35 ? 41.692 22.767 10.222 1.00 16.80 32 HIS B CA 1
ATOM 1797 C C . HIS B 1 35 ? 42.263 22.970 11.631 1.00 17.71 32 HIS B C 1
ATOM 1798 O O . HIS B 1 35 ? 42.762 22.026 12.208 1.00 17.68 32 HIS B O 1
ATOM 1805 N N . GLN B 1 36 ? 42.113 24.161 12.201 1.00 18.33 33 GLN B N 1
ATOM 1806 C CA . GLN B 1 36 ? 42.581 24.411 13.588 1.00 18.78 33 GLN B CA 1
ATOM 1807 C C . GLN B 1 36 ? 41.885 23.490 14.625 1.00 17.83 33 GLN B C 1
ATOM 1808 O O . GLN B 1 36 ? 42.547 22.957 15.487 1.00 16.83 33 GLN B O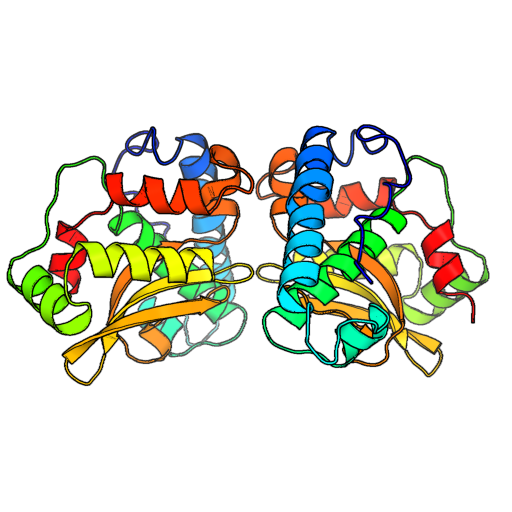 1
ATOM 1814 N N . THR B 1 37 ? 40.564 23.296 14.485 1.00 17.49 34 THR B N 1
ATOM 1815 C CA . THR B 1 37 ? 39.781 22.413 15.369 1.00 16.75 34 THR B CA 1
ATOM 1816 C C . THR B 1 37 ? 40.289 20.984 15.325 1.00 15.91 34 THR B C 1
ATOM 1817 O O . THR B 1 37 ? 40.430 20.316 16.381 1.00 16.28 34 THR B O 1
ATOM 1821 N N . TYR B 1 38 ? 40.613 20.520 14.136 1.00 15.09 35 TYR B N 1
ATOM 1822 C CA . TYR B 1 38 ? 41.181 19.164 14.008 1.00 15.73 35 TYR B CA 1
ATOM 1823 C C . TYR B 1 38 ? 42.514 19.033 14.761 1.00 15.81 35 TYR B C 1
ATOM 1824 O O . TYR B 1 38 ? 42.739 18.026 15.416 1.00 15.68 35 TYR B O 1
ATOM 1833 N N . VAL B 1 39 ? 43.400 20.036 14.616 1.00 17.25 36 VAL B N 1
ATOM 1834 C CA . VAL B 1 39 ? 44.657 20.078 15.341 1.00 16.69 36 VAL B CA 1
ATOM 1835 C C . VAL B 1 39 ? 44.413 20.086 16.853 1.00 19.29 36 VAL B C 1
ATOM 1836 O O . VAL B 1 39 ? 44.931 19.242 17.561 1.00 18.89 36 VAL B O 1
ATOM 1840 N N . THR B 1 40 ? 43.544 20.972 17.336 1.00 18.87 37 THR B N 1
ATOM 1841 C CA . THR B 1 40 ? 43.262 21.020 18.767 1.00 19.43 37 THR B CA 1
ATOM 1842 C C . THR B 1 40 ? 42.697 19.711 19.292 1.00 19.19 37 THR B C 1
ATOM 1843 O O . THR B 1 40 ? 43.161 19.179 20.340 1.00 17.34 37 THR B O 1
ATOM 1847 N N . ASN B 1 41 ? 41.721 19.154 18.570 1.00 18.92 38 ASN B N 1
ATOM 1848 C CA . ASN B 1 41 ? 41.138 17.868 18.981 1.00 18.37 38 ASN B CA 1
ATOM 1849 C C . ASN B 1 41 ? 42.168 16.757 18.971 1.00 18.05 38 ASN B C 1
ATOM 1850 O O . ASN B 1 41 ? 42.172 15.919 19.890 1.00 17.20 38 ASN B O 1
ATOM 1855 N N . LEU B 1 42 ? 43.006 16.724 17.917 1.00 17.04 39 LEU B N 1
ATOM 1856 C CA . LEU B 1 42 ? 44.023 15.690 17.828 1.00 16.31 39 LEU B CA 1
ATOM 1857 C C . LEU B 1 42 ? 44.913 15.730 19.087 1.00 16.66 39 LEU B C 1
ATOM 1858 O O . LEU B 1 42 ? 45.129 14.706 19.758 1.00 16.15 39 LEU B O 1
ATOM 1863 N N . ASN B 1 43 ? 45.428 16.917 19.410 1.00 16.16 40 ASN B N 1
ATOM 1864 C CA . ASN B 1 43 ? 46.302 17.082 20.590 1.00 17.90 40 ASN B CA 1
ATOM 1865 C C . ASN B 1 43 ? 45.607 16.633 21.884 1.00 18.43 40 ASN B C 1
ATOM 1866 O O . ASN B 1 43 ? 46.185 15.871 22.685 1.00 19.27 40 ASN B O 1
ATOM 1871 N N . ASN B 1 44 ? 44.361 17.049 22.048 1.00 18.17 41 ASN B N 1
ATOM 1872 C CA . ASN B 1 44 ? 43.552 16.690 23.222 1.00 17.52 41 ASN B CA 1
ATOM 1873 C C . ASN B 1 44 ? 43.376 15.210 23.354 1.00 16.78 41 ASN B C 1
ATOM 1874 O O . ASN B 1 44 ? 43.549 14.632 24.443 1.00 12.91 41 ASN B O 1
ATOM 1879 N N . LEU B 1 45 ? 43.132 14.552 22.224 1.00 15.25 42 LEU B N 1
ATOM 1880 C CA . LEU B 1 45 ? 42.852 13.098 22.269 1.00 16.27 42 LEU B CA 1
ATOM 1881 C C . LEU B 1 45 ? 44.097 12.198 22.414 1.00 15.31 42 LEU B C 1
ATOM 1882 O O . LEU B 1 45 ? 44.051 11.117 23.016 1.00 13.47 42 LEU B O 1
ATOM 1887 N N . VAL B 1 46 ? 45.195 12.634 21.792 1.00 15.86 43 VAL B N 1
ATOM 1888 C CA . VAL B 1 46 ? 46.460 11.919 21.808 1.00 16.40 43 VAL B CA 1
ATOM 1889 C C . VAL B 1 46 ? 47.158 12.003 23.151 1.00 16.27 43 VAL B C 1
ATOM 1890 O O . VAL B 1 46 ? 47.849 11.058 23.602 1.00 13.61 43 VAL B O 1
ATOM 1894 N N . GLU B 1 47 ? 46.919 13.102 23.847 1.00 18.13 44 GLU B N 1
ATOM 1895 C CA . GLU B 1 47 ? 47.706 13.382 25.042 1.00 18.58 44 GLU B CA 1
ATOM 1896 C C . GLU B 1 47 ? 47.668 12.191 25.970 1.00 19.89 44 GLU B C 1
ATOM 1897 O O . GLU B 1 47 ? 46.582 11.744 26.365 1.00 20.83 44 GLU B O 1
ATOM 1903 N N . GLY B 1 48 ? 48.843 11.670 26.342 1.00 21.07 45 GLY B N 1
ATOM 1904 C CA . GLY B 1 48 ? 48.918 10.591 27.363 1.00 21.38 45 GLY B CA 1
ATOM 1905 C C . GLY B 1 48 ? 48.709 9.169 26.807 1.00 21.05 45 GLY B C 1
ATOM 1906 O O . GLY B 1 48 ? 48.766 8.167 27.566 1.00 22.95 45 GLY B O 1
ATOM 1907 N N . THR B 1 49 ? 48.410 9.071 25.514 1.00 19.89 46 THR B N 1
ATOM 1908 C CA . THR B 1 49 ? 48.296 7.768 24.826 1.00 17.99 46 THR B CA 1
ATOM 1909 C C . THR B 1 49 ? 49.612 7.403 24.197 1.00 17.32 46 THR B C 1
ATOM 1910 O O . THR B 1 49 ? 50.542 8.220 24.118 1.00 16.66 46 THR B O 1
ATOM 1914 N N . GLU B 1 50 ? 49.644 6.188 23.640 1.00 16.32 47 GLU B N 1
ATOM 1915 C CA . GLU B 1 50 ? 50.806 5.652 22.914 1.00 14.63 47 GLU B CA 1
ATOM 1916 C C . GLU B 1 50 ? 51.085 6.450 21.622 1.00 16.19 47 GLU B C 1
ATOM 1917 O O . GLU B 1 50 ? 52.174 6.388 21.104 1.00 17.70 47 GLU B O 1
ATOM 1923 N N . HIS B 1 51 ? 50.071 7.140 21.100 1.00 16.87 48 HIS B N 1
ATOM 1924 C CA . HIS B 1 51 ? 50.200 8.010 19.932 1.00 17.82 48 HIS B CA 1
ATOM 1925 C C . HIS B 1 51 ? 50.878 9.329 20.223 1.00 18.19 48 HIS B C 1
ATOM 1926 O O . HIS B 1 51 ? 51.393 9.977 19.284 1.00 19.26 48 HIS B O 1
ATOM 1933 N N . ASP B 1 52 ? 50.907 9.747 21.493 1.00 19.69 49 ASP B N 1
ATOM 1934 C CA . ASP B 1 52 ? 51.597 10.953 21.875 1.00 19.21 49 ASP B CA 1
ATOM 1935 C C . ASP B 1 52 ? 53.073 10.774 21.588 1.00 19.37 49 ASP B C 1
ATOM 1936 O O . ASP B 1 52 ? 53.695 9.926 22.140 1.00 19.98 49 ASP B O 1
ATOM 1941 N N . GLY B 1 53 ? 53.618 11.549 20.663 1.00 18.80 50 GLY B N 1
ATOM 1942 C CA . GLY B 1 53 ? 55.014 11.403 20.263 1.00 18.59 50 GLY B CA 1
ATOM 1943 C C . GLY B 1 53 ? 55.230 10.783 18.897 1.00 17.78 50 GLY B C 1
ATOM 1944 O O . GLY B 1 53 ? 56.317 10.853 18.367 1.00 18.53 50 GLY B O 1
ATOM 1945 N N . ARG B 1 54 ? 54.214 10.135 18.348 1.00 15.89 51 ARG B N 1
ATOM 1946 C CA . ARG B 1 54 ? 54.322 9.517 17.052 1.00 16.38 51 ARG B CA 1
ATOM 1947 C C . ARG B 1 54 ? 54.204 10.561 15.940 1.00 15.92 51 ARG B C 1
ATOM 1948 O O . ARG B 1 54 ? 53.599 11.639 16.138 1.00 16.08 51 ARG B O 1
ATOM 1956 N N . ASN B 1 55 ? 54.855 10.322 14.816 1.00 16.21 52 ASN B N 1
ATOM 1957 C CA . ASN B 1 55 ? 54.662 11.213 13.673 1.00 15.44 52 ASN B CA 1
ATOM 1958 C C . ASN B 1 55 ? 53.244 11.110 13.122 1.00 15.63 52 ASN B C 1
ATOM 1959 O O . ASN B 1 55 ? 52.576 10.100 13.299 1.00 15.80 52 ASN B O 1
ATOM 1964 N N . LEU B 1 56 ? 52.748 12.211 12.555 1.00 15.31 53 LEU B N 1
ATOM 1965 C CA . LEU B 1 56 ? 51.364 12.255 12.088 1.00 14.89 53 LEU B CA 1
ATOM 1966 C C . LEU B 1 56 ? 50.996 11.113 11.139 1.00 15.76 53 LEU B C 1
ATOM 1967 O O . LEU B 1 56 ? 49.895 10.569 11.238 1.00 15.74 53 LEU B O 1
ATOM 1972 N N . GLU B 1 57 ? 51.896 10.770 10.204 1.00 13.84 54 GLU B N 1
ATOM 1973 C CA . GLU B 1 57 ? 51.587 9.724 9.225 1.00 14.42 54 GLU B CA 1
ATOM 1974 C C . GLU B 1 57 ? 51.420 8.381 9.877 1.00 14.09 54 GLU B C 1
ATOM 1975 O O . GLU B 1 57 ? 50.544 7.621 9.497 1.00 12.06 54 GLU B O 1
ATOM 1981 N N . GLU B 1 58 ? 52.243 8.098 10.867 1.00 12.65 55 GLU B N 1
ATOM 1982 C CA . GLU B 1 58 ? 52.016 6.865 11.637 1.00 12.26 55 GLU B CA 1
ATOM 1983 C C . GLU B 1 58 ? 50.682 6.835 12.374 1.00 12.45 55 GLU B C 1
ATOM 1984 O O . GLU B 1 58 ? 49.929 5.810 12.355 1.00 11.34 55 GLU B O 1
ATOM 1990 N N . ILE B 1 59 ? 50.376 7.935 13.046 1.00 13.03 56 ILE B N 1
ATOM 1991 C CA . ILE B 1 59 ? 49.055 8.032 13.683 1.00 12.01 56 ILE B CA 1
ATOM 1992 C C . ILE B 1 59 ? 47.923 7.744 12.681 1.00 12.62 56 ILE B C 1
ATOM 1993 O O . ILE B 1 59 ? 47.005 6.956 12.974 1.00 13.46 56 ILE B O 1
ATOM 1998 N N . VAL B 1 60 ? 47.937 8.418 11.514 1.00 12.98 57 VAL B N 1
ATOM 1999 C CA . VAL B 1 60 ? 46.946 8.165 10.461 1.00 12.42 57 VAL B CA 1
ATOM 2000 C C . VAL B 1 60 ? 46.806 6.687 10.073 1.00 12.56 57 VAL B C 1
ATOM 2001 O O . VAL B 1 60 ? 45.692 6.137 9.943 1.00 13.29 57 VAL B O 1
ATOM 2005 N N . LYS B 1 61 ? 47.969 6.044 9.913 1.00 13.79 58 LYS B N 1
ATOM 2006 C CA . LYS B 1 61 ? 48.052 4.686 9.477 1.00 14.06 58 LYS B CA 1
ATOM 2007 C C . LYS B 1 61 ? 47.609 3.679 10.520 1.00 13.68 58 LYS B C 1
ATOM 2008 O O . LYS B 1 61 ? 47.266 2.537 10.172 1.00 13.28 58 LYS B O 1
ATOM 2014 N N . THR B 1 62 ? 47.665 4.059 11.789 1.00 13.58 59 THR B N 1
ATOM 2015 C CA . THR B 1 62 ? 47.520 3.055 12.846 1.00 13.00 59 THR B CA 1
ATOM 2016 C C . THR B 1 62 ? 46.429 3.332 13.900 1.00 14.95 59 THR B C 1
ATOM 2017 O O . THR B 1 62 ? 46.216 2.526 14.832 1.00 17.34 59 THR B O 1
ATOM 2021 N N . SER B 1 63 ? 45.760 4.453 13.795 1.00 14.19 60 SER B N 1
ATOM 2022 C CA . SER B 1 63 ? 44.705 4.817 14.764 1.00 13.83 60 SER B CA 1
ATOM 2023 C C . SER B 1 63 ? 43.306 4.499 14.305 1.00 14.39 60 SER B C 1
ATOM 2024 O O . SER B 1 63 ? 43.061 4.081 13.134 1.00 15.98 60 SER B O 1
ATOM 2027 N N . ASN B 1 64 ? 42.364 4.687 15.225 1.00 15.16 61 ASN B N 1
ATOM 2028 C CA . ASN B 1 64 ? 40.965 4.532 14.913 1.00 15.47 61 ASN B CA 1
ATOM 2029 C C . ASN B 1 64 ? 40.173 5.571 15.725 1.00 15.95 61 ASN B C 1
ATOM 2030 O O . ASN B 1 64 ? 40.746 6.424 16.394 1.00 14.54 61 ASN B O 1
ATOM 2035 N N . GLY B 1 65 ? 38.855 5.534 15.575 1.00 16.12 62 GLY B N 1
ATOM 2036 C CA . GLY B 1 65 ? 37.977 6.404 16.348 1.00 17.97 62 GLY B CA 1
ATOM 2037 C C . GLY B 1 65 ? 38.268 7.871 16.157 1.00 18.06 62 GLY B C 1
ATOM 2038 O O . GLY B 1 65 ? 38.590 8.339 15.040 1.00 16.80 62 GLY B O 1
ATOM 2039 N N . GLY B 1 66 ? 38.162 8.603 17.261 1.00 17.81 63 GLY B N 1
ATOM 2040 C CA . GLY B 1 66 ? 38.344 10.064 17.196 1.00 17.40 63 GLY B CA 1
ATOM 2041 C C . GLY B 1 66 ? 39.764 10.513 16.862 1.00 15.83 63 GLY B C 1
ATOM 2042 O O . GLY B 1 66 ? 39.954 11.524 16.220 1.00 17.42 63 GLY B O 1
ATOM 2043 N N . ILE B 1 67 ? 40.746 9.772 17.331 1.00 15.85 64 ILE B N 1
ATOM 2044 C CA . ILE B 1 67 ? 42.127 10.050 17.046 1.00 15.25 64 ILE B CA 1
ATOM 2045 C C . ILE B 1 67 ? 42.304 9.980 15.530 1.00 15.69 64 ILE B C 1
ATOM 2046 O O . ILE B 1 67 ? 42.851 10.908 14.922 1.00 16.02 64 ILE B O 1
ATOM 2051 N N . PHE B 1 68 ? 41.832 8.889 14.912 1.00 15.49 65 PHE B N 1
ATOM 2052 C CA . PHE B 1 68 ? 41.950 8.771 13.473 1.00 15.76 65 PHE B CA 1
ATOM 2053 C C . PHE B 1 68 ? 41.305 9.953 12.744 1.00 15.93 65 PHE B C 1
ATOM 2054 O O . PHE B 1 68 ? 41.874 10.547 11.820 1.00 16.73 65 PHE B O 1
ATOM 2062 N N . ASN B 1 69 ? 40.065 10.200 13.078 1.00 16.46 66 ASN B N 1
ATOM 2063 C CA . ASN B 1 69 ? 39.311 11.202 12.373 1.00 16.71 66 ASN B CA 1
ATOM 2064 C C . ASN B 1 69 ? 40.036 12.532 12.373 1.00 16.24 66 ASN B C 1
ATOM 2065 O O . ASN B 1 69 ? 40.061 13.241 11.360 1.00 15.60 66 ASN B O 1
ATOM 2070 N N . ASN B 1 70 ? 40.533 12.930 13.539 1.00 15.56 67 ASN B N 1
ATOM 2071 C CA . ASN B 1 70 ? 41.244 14.186 13.675 1.00 15.97 67 ASN B CA 1
ATOM 2072 C C . ASN B 1 70 ? 42.645 14.125 13.018 1.00 15.07 67 ASN B C 1
ATOM 2073 O O . ASN B 1 70 ? 42.994 15.017 12.247 1.00 16.22 67 ASN B O 1
ATOM 2078 N N . ALA B 1 71 ? 43.387 13.034 13.221 1.00 15.07 68 ALA B N 1
ATOM 2079 C CA . ALA B 1 71 ? 44.709 12.884 12.616 1.00 14.58 68 ALA B CA 1
ATOM 2080 C C . ALA B 1 71 ? 44.678 12.952 11.105 1.00 15.67 68 ALA B C 1
ATOM 2081 O O . ALA B 1 71 ? 45.406 13.710 10.499 1.00 16.96 68 ALA B O 1
ATOM 2083 N N . ALA B 1 72 ? 43.785 12.168 10.501 1.00 15.20 69 ALA B N 1
ATOM 2084 C CA . ALA B 1 72 ? 43.679 12.043 9.088 1.00 13.69 69 ALA B CA 1
ATOM 2085 C C . ALA B 1 72 ? 43.202 13.387 8.540 1.00 14.02 69 ALA B C 1
ATOM 2086 O O . ALA B 1 72 ? 43.804 13.905 7.586 1.00 14.60 69 ALA B O 1
ATOM 2088 N N . GLN B 1 73 ? 42.246 14.053 9.196 1.00 13.04 70 GLN B N 1
ATOM 2089 C CA . GLN B 1 73 ? 41.848 15.375 8.716 1.00 14.18 70 GLN B CA 1
ATOM 2090 C C . GLN B 1 73 ? 42.960 16.446 8.799 1.00 14.92 70 GLN B C 1
ATOM 2091 O O . GLN B 1 73 ? 43.054 17.297 7.934 1.00 17.17 70 GLN B O 1
ATOM 2097 N N . VAL B 1 74 ? 43.809 16.403 9.819 1.00 15.84 71 VAL B N 1
ATOM 2098 C CA . VAL B 1 74 ? 44.931 17.338 9.909 1.00 15.58 71 VAL B CA 1
ATOM 2099 C C . VAL B 1 74 ? 45.848 17.114 8.692 1.00 16.32 71 VAL B C 1
ATOM 2100 O O . VAL B 1 74 ? 46.201 18.043 7.995 1.00 16.04 71 VAL B O 1
ATOM 2104 N N . PHE B 1 75 ? 46.175 15.861 8.433 1.00 15.94 72 PHE B N 1
ATOM 2105 C CA . PHE B 1 75 ? 47.030 15.510 7.310 1.00 15.83 72 PHE B CA 1
ATOM 2106 C C . PHE B 1 75 ? 46.420 15.926 5.970 1.00 15.86 72 PHE B C 1
ATOM 2107 O O . PHE B 1 75 ? 47.115 16.517 5.089 1.00 16.46 72 PHE B O 1
ATOM 2115 N N . ASN B 1 76 ? 45.143 15.589 5.802 1.00 15.48 73 ASN B N 1
ATOM 2116 C CA . ASN B 1 76 ? 44.435 15.771 4.525 1.00 16.39 73 ASN B CA 1
ATOM 2117 C C . ASN B 1 76 ? 44.370 17.281 4.195 1.00 15.76 73 ASN B C 1
ATOM 2118 O O . ASN B 1 76 ? 44.549 17.673 3.063 1.00 16.13 73 ASN B O 1
ATOM 2123 N N . HIS B 1 77 ? 44.076 18.101 5.209 1.00 17.05 74 HIS B N 1
ATOM 2124 C CA . HIS B 1 77 ? 43.971 19.540 5.023 1.00 16.61 74 HIS B CA 1
ATOM 2125 C C . HIS B 1 77 ? 45.353 20.172 4.715 1.00 16.27 74 HIS B C 1
ATOM 2126 O O . HIS B 1 77 ? 45.463 21.016 3.827 1.00 16.44 74 HIS B O 1
ATOM 2133 N N . THR B 1 78 ? 46.390 19.756 5.401 1.00 16.47 75 THR B N 1
ATOM 2134 C CA . THR B 1 78 ? 47.713 20.234 5.082 1.00 17.35 75 THR B CA 1
ATOM 2135 C C . THR B 1 78 ? 48.061 19.878 3.674 1.00 16.86 75 THR B C 1
ATOM 2136 O O . THR B 1 78 ? 48.548 20.708 2.899 1.00 18.77 75 THR B O 1
ATOM 2140 N N . PHE B 1 79 ? 47.783 18.633 3.297 1.00 16.70 76 PHE B N 1
ATOM 2141 C CA . PHE B 1 79 ? 47.993 18.200 1.921 1.00 16.75 76 PHE B CA 1
ATOM 2142 C C . PHE B 1 79 ? 47.212 19.105 0.917 1.00 16.22 76 PHE B C 1
ATOM 2143 O O . PHE B 1 79 ? 47.789 19.629 -0.045 1.00 16.36 76 PHE B O 1
ATOM 2151 N N . TYR B 1 80 ? 45.928 19.325 1.184 1.00 15.64 77 TYR B N 1
ATOM 2152 C CA . TYR B 1 80 ? 45.073 20.151 0.344 1.00 16.85 77 TYR B CA 1
ATOM 2153 C C . TYR B 1 80 ? 45.623 21.565 0.125 1.00 17.15 77 TYR B C 1
ATOM 2154 O O . TYR B 1 80 ? 45.677 22.032 -1.008 1.00 18.86 77 TYR B O 1
ATOM 2163 N N . TRP B 1 81 ? 46.054 22.242 1.192 1.00 18.69 78 TRP B N 1
ATOM 2164 C CA . TRP B 1 81 ? 46.615 23.618 1.032 1.00 19.24 78 TRP B CA 1
ATOM 2165 C C . TRP B 1 81 ? 47.876 23.650 0.157 1.00 19.57 78 TRP B C 1
ATOM 2166 O O . TRP B 1 81 ? 48.121 24.636 -0.559 1.00 20.21 78 TRP B O 1
ATOM 2177 N N . ASN B 1 82 ? 48.655 22.581 0.223 1.00 19.51 79 ASN B N 1
ATOM 2178 C CA . ASN B 1 82 ? 49.857 22.431 -0.625 1.00 20.55 79 ASN B CA 1
ATOM 2179 C C . ASN B 1 82 ? 49.551 22.117 -2.086 1.00 20.44 79 ASN B C 1
ATOM 2180 O O . ASN B 1 82 ? 50.407 22.336 -2.922 1.00 22.40 79 ASN B O 1
ATOM 2185 N N . CYS B 1 83 ? 48.369 21.548 -2.355 1.00 18.59 80 CYS B N 1
ATOM 2186 C CA . CYS B 1 83 ? 47.868 21.268 -3.683 1.00 18.80 80 CYS B CA 1
ATOM 2187 C C . CYS B 1 83 ? 47.336 22.481 -4.408 1.00 19.74 80 CYS B C 1
ATOM 2188 O O . CYS B 1 83 ? 46.994 22.387 -5.591 1.00 19.84 80 CYS B O 1
ATOM 2191 N N . LEU B 1 84 ? 47.195 23.593 -3.685 1.00 21.41 81 LEU B N 1
ATOM 2192 C CA . LEU B 1 84 ? 46.698 24.858 -4.251 1.00 21.16 81 LEU B CA 1
ATOM 2193 C C . LEU B 1 84 ? 47.784 25.947 -4.243 1.00 21.29 81 LEU B C 1
ATOM 2194 O O . LEU B 1 84 ? 48.702 25.940 -3.432 1.00 21.73 81 LEU B O 1
ATOM 2199 N N . THR B 1 85 ? 47.697 26.917 -5.174 1.00 22.72 82 THR B N 1
ATOM 2200 C CA . THR B 1 85 ? 48.688 27.959 -5.216 1.00 21.32 82 THR B CA 1
ATOM 2201 C C . THR B 1 85 ? 48.168 29.138 -6.070 1.00 20.90 82 THR B C 1
ATOM 2202 O O . THR B 1 85 ? 47.413 28.935 -7.038 1.00 20.14 82 THR B O 1
ATOM 2206 N N . PRO B 1 86 ? 48.559 30.347 -5.709 1.00 20.79 83 PRO B N 1
ATOM 2207 C CA . PRO B 1 86 ? 48.274 31.486 -6.636 1.00 20.66 83 PRO B CA 1
ATOM 2208 C C . PRO B 1 86 ? 49.294 31.601 -7.748 1.00 21.70 83 PRO B C 1
ATOM 2209 O O . PRO B 1 86 ? 49.172 32.469 -8.622 1.00 21.59 83 PRO B O 1
ATOM 2213 N N . ASN B 1 87 ? 50.303 30.751 -7.760 1.00 22.11 84 ASN B N 1
ATOM 2214 C CA . ASN B 1 87 ? 51.356 30.874 -8.781 1.00 24.13 84 ASN B CA 1
ATOM 2215 C C . ASN B 1 87 ? 51.129 29.967 -9.964 1.00 23.84 84 ASN B C 1
ATOM 2216 O O . ASN B 1 87 ? 50.402 28.971 -9.867 1.00 23.50 84 ASN B O 1
ATOM 2221 N N . LYS B 1 88 ? 51.761 30.306 -11.072 1.00 23.86 85 LYS B N 1
ATOM 2222 C CA . LYS B 1 88 ? 51.724 29.490 -12.295 1.00 22.59 85 LYS B CA 1
ATOM 2223 C C . LYS B 1 88 ? 52.600 28.251 -12.146 1.00 22.31 85 LYS B C 1
ATOM 2224 O O . LYS B 1 88 ? 53.757 28.338 -11.695 1.00 19.44 85 LYS B O 1
ATOM 2230 N N . THR B 1 89 ? 52.056 27.098 -12.524 1.00 22.41 86 THR B N 1
ATOM 2231 C CA . THR B 1 89 ? 52.763 25.844 -12.390 1.00 22.83 86 THR B CA 1
ATOM 2232 C C . THR B 1 89 ? 52.405 24.973 -13.572 1.00 23.01 86 THR B C 1
ATOM 2233 O O . THR B 1 89 ? 51.422 25.236 -14.245 1.00 23.60 86 THR B O 1
ATOM 2237 N N . GLU B 1 90 ? 53.210 23.943 -13.815 1.00 23.89 87 GLU B N 1
ATOM 2238 C CA . GLU B 1 90 ? 52.933 22.930 -14.835 1.00 24.01 87 GLU B CA 1
ATOM 2239 C C . GLU B 1 90 ? 53.456 21.550 -14.366 1.00 23.64 87 GLU B C 1
ATOM 2240 O O . GLU B 1 90 ? 54.361 21.438 -13.536 1.00 23.65 87 GLU B O 1
ATOM 2246 N N . ALA B 1 91 ? 52.878 20.493 -14.895 1.00 22.04 88 ALA B N 1
ATOM 2247 C CA . ALA B 1 91 ? 53.310 19.159 -14.543 1.00 22.02 88 ALA B CA 1
ATOM 2248 C C . ALA B 1 91 ? 54.758 18.956 -15.075 1.00 21.89 88 ALA B C 1
ATOM 2249 O O . ALA B 1 91 ? 55.077 19.361 -16.198 1.00 21.01 88 ALA B O 1
ATOM 2251 N N . SER B 1 92 ? 55.599 18.304 -14.284 1.00 21.23 89 SER B N 1
ATOM 2252 C CA . SER B 1 92 ? 56.882 17.758 -14.757 1.00 20.51 89 SER B CA 1
ATOM 2253 C C . SER B 1 92 ? 56.696 16.859 -15.971 1.00 21.06 89 SER B C 1
ATOM 2254 O O . SER B 1 92 ? 55.617 16.341 -16.191 1.00 20.50 89 SER B O 1
ATOM 2257 N N . SER B 1 93 ? 57.758 16.668 -16.752 1.00 19.96 90 SER B N 1
ATOM 2258 C CA . SER B 1 93 ? 57.691 15.801 -17.911 1.00 21.06 90 SER B CA 1
ATOM 2259 C C . SER B 1 93 ? 57.366 14.377 -17.509 1.00 20.21 90 SER B C 1
ATOM 2260 O O . SER B 1 93 ? 56.624 13.639 -18.204 1.00 20.07 90 SER B O 1
ATOM 2263 N N . GLN B 1 94 ? 57.930 13.968 -16.384 1.00 20.59 91 GLN B N 1
ATOM 2264 C CA . GLN B 1 94 ? 57.661 12.630 -15.848 1.00 20.95 91 GLN B CA 1
ATOM 2265 C C . GLN B 1 94 ? 56.177 12.429 -15.437 1.00 21.88 91 GLN B C 1
ATOM 2266 O O . GLN B 1 94 ? 55.556 11.392 -15.791 1.00 21.42 91 GLN B O 1
ATOM 2272 N N . LEU B 1 95 ? 55.633 13.392 -14.687 1.00 21.96 92 LEU B N 1
ATOM 2273 C CA . LEU B 1 95 ? 54.206 13.319 -14.335 1.00 21.14 92 LEU B CA 1
ATOM 2274 C C . LEU B 1 95 ? 53.312 13.382 -15.571 1.00 21.29 92 LEU B C 1
ATOM 2275 O O . LEU B 1 95 ? 52.320 12.642 -15.685 1.00 18.95 92 LEU B O 1
ATOM 2280 N N . LYS B 1 96 ? 53.656 14.277 -16.508 1.00 21.92 93 LYS B N 1
ATOM 2281 C CA . LYS B 1 96 ? 52.886 14.337 -17.732 1.00 22.22 93 LYS B CA 1
ATOM 2282 C C . LYS B 1 96 ? 52.868 12.998 -18.428 1.00 21.45 93 LYS B C 1
ATOM 2283 O O . LYS B 1 96 ? 51.813 12.558 -18.830 1.00 21.89 93 LYS B O 1
ATOM 2289 N N . ALA B 1 97 ? 54.039 12.381 -18.600 1.00 20.96 94 ALA B N 1
ATOM 2290 C CA . ALA B 1 97 ? 54.146 11.116 -19.312 1.00 21.08 94 ALA B CA 1
ATOM 2291 C C . ALA B 1 97 ? 53.300 10.032 -18.593 1.00 21.79 94 ALA B C 1
ATOM 2292 O O . ALA B 1 97 ? 52.607 9.224 -19.239 1.00 21.15 94 ALA B O 1
ATOM 2294 N N . ALA B 1 98 ? 53.349 10.012 -17.263 1.00 21.58 95 ALA B N 1
ATOM 2295 C CA . ALA B 1 98 ? 52.574 9.033 -16.501 1.00 21.71 95 ALA B CA 1
ATOM 2296 C C . ALA B 1 98 ? 51.036 9.239 -16.693 1.00 22.09 95 ALA B C 1
ATOM 2297 O O . ALA B 1 98 ? 50.274 8.262 -16.861 1.00 21.92 95 ALA B O 1
ATOM 2299 N N . LEU B 1 99 ? 50.596 10.495 -16.665 1.00 22.12 96 LEU B N 1
ATOM 2300 C CA . LEU B 1 99 ? 49.167 10.844 -16.836 1.00 22.00 96 LEU B CA 1
ATOM 2301 C C . LEU B 1 99 ? 48.701 10.433 -18.216 1.00 21.42 96 LEU B C 1
ATOM 2302 O O . LEU B 1 99 ? 47.599 9.872 -18.369 1.00 21.19 96 LEU B O 1
ATOM 2307 N N . ILE B 1 100 ? 49.538 10.700 -19.212 1.00 19.99 97 ILE B N 1
ATOM 2308 C CA . ILE B 1 100 ? 49.214 10.348 -20.592 1.00 20.52 97 ILE B CA 1
ATOM 2309 C C . ILE B 1 100 ? 49.100 8.837 -20.730 1.00 21.18 97 ILE B C 1
ATOM 2310 O O . ILE B 1 100 ? 48.117 8.350 -21.239 1.00 19.75 97 ILE B O 1
ATOM 2315 N N . GLU B 1 101 ? 50.067 8.106 -20.183 1.00 20.90 98 GLU B N 1
ATOM 2316 C CA . GLU B 1 101 ? 50.070 6.702 -20.365 1.00 22.03 98 GLU B CA 1
ATOM 2317 C C . GLU B 1 101 ? 48.936 6.034 -19.587 1.00 21.90 98 GLU B C 1
ATOM 2318 O O . GLU B 1 101 ? 48.409 5.051 -20.061 1.00 20.89 98 GLU B O 1
ATOM 2324 N N . THR B 1 102 ? 48.588 6.526 -18.401 1.00 20.98 99 THR B N 1
ATOM 2325 C CA . THR B 1 102 ? 47.535 5.897 -17.626 1.00 21.87 99 THR B CA 1
ATOM 2326 C C . THR B 1 102 ? 46.130 6.301 -18.105 1.00 20.87 99 THR B C 1
ATOM 2327 O O . THR B 1 102 ? 45.226 5.471 -18.088 1.00 19.21 99 THR B O 1
ATOM 2331 N N . PHE B 1 103 ? 45.928 7.582 -18.386 1.00 19.87 100 PHE B N 1
A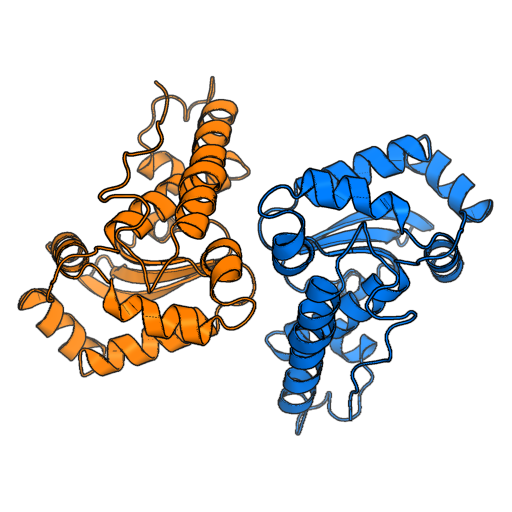TOM 2332 C CA . PHE B 1 103 ? 44.566 8.106 -18.571 1.00 20.83 100 PHE B CA 1
ATOM 2333 C C . PHE B 1 103 ? 44.324 8.566 -19.998 1.00 21.18 100 PHE B C 1
ATOM 2334 O O . PHE B 1 103 ? 43.175 8.880 -20.346 1.00 22.41 100 PHE B O 1
ATOM 2342 N N . GLY B 1 104 ? 45.381 8.597 -20.813 1.00 20.49 101 GLY B N 1
ATOM 2343 C CA . GLY B 1 104 ? 45.274 8.898 -22.234 1.00 21.34 101 GLY B CA 1
ATOM 2344 C C . GLY B 1 104 ? 45.821 10.289 -22.509 1.00 22.03 101 GLY B C 1
ATOM 2345 O O . GLY B 1 104 ? 46.446 10.538 -23.559 1.00 21.96 101 GLY B O 1
ATOM 2346 N N . SER B 1 105 ? 45.542 11.216 -21.604 1.00 21.30 102 SER B N 1
ATOM 2347 C CA . SER B 1 105 ? 46.003 12.604 -21.711 1.00 22.08 102 SER B CA 1
ATOM 2348 C C . SER B 1 105 ? 45.851 13.310 -20.392 1.00 21.11 102 SER B C 1
ATOM 2349 O O . SER B 1 105 ? 45.123 12.844 -19.516 1.00 21.07 102 SER B O 1
ATOM 2352 N N . VAL B 1 106 ? 46.501 14.451 -20.239 1.00 21.59 103 VAL B N 1
ATOM 2353 C CA . VAL B 1 106 ? 46.307 15.215 -19.009 1.00 21.50 103 VAL B CA 1
ATOM 2354 C C . VAL B 1 106 ? 44.835 15.646 -18.873 1.00 21.46 103 VAL B C 1
ATOM 2355 O O . VAL B 1 106 ? 44.277 15.630 -17.767 1.00 19.08 103 VAL B O 1
ATOM 2359 N N . GLU B 1 107 ? 44.213 16.053 -19.988 1.00 22.48 104 GLU B N 1
ATOM 2360 C CA . GLU B 1 107 ? 42.825 16.522 -19.965 1.00 23.36 104 GLU B CA 1
ATOM 2361 C C . GLU B 1 107 ? 41.859 15.351 -19.558 1.00 23.73 104 GLU B C 1
ATOM 2362 O O . GLU B 1 107 ? 40.936 15.566 -18.802 1.00 22.59 104 GLU B O 1
ATOM 2368 N N . ASN B 1 108 ? 42.109 14.138 -20.051 1.00 22.81 105 ASN B N 1
ATOM 2369 C CA . ASN B 1 108 ? 41.339 12.975 -19.668 1.00 22.96 105 ASN B CA 1
ATOM 2370 C C . ASN B 1 108 ? 41.460 12.749 -18.180 1.00 21.74 105 ASN B C 1
ATOM 2371 O O . ASN B 1 108 ? 40.467 12.462 -17.537 1.00 21.74 105 ASN B O 1
ATOM 2376 N N . PHE B 1 109 ? 42.658 12.869 -17.610 1.00 20.70 106 PHE B N 1
ATOM 2377 C CA . PHE B 1 109 ? 42.770 12.713 -16.173 1.00 19.74 106 PHE B CA 1
ATOM 2378 C C . PHE B 1 109 ? 41.881 13.761 -15.511 1.00 20.18 106 PHE B C 1
ATOM 2379 O O . PHE B 1 109 ? 41.129 13.448 -14.607 1.00 19.91 106 PHE B O 1
ATOM 2387 N N . LYS B 1 110 ? 41.958 15.018 -15.951 1.00 20.77 107 LYS B N 1
ATOM 2388 C CA . LYS B 1 110 ? 41.188 16.074 -15.266 1.00 20.14 107 LYS B CA 1
ATOM 2389 C C . LYS B 1 110 ? 39.700 15.765 -15.312 1.00 20.41 107 LYS B C 1
ATOM 2390 O O . LYS B 1 110 ? 38.962 15.961 -14.326 1.00 21.23 107 LYS B O 1
ATOM 2396 N N . GLU B 1 111 ? 39.259 15.223 -16.435 1.00 20.16 108 GLU B N 1
ATOM 2397 C CA . GLU B 1 111 ? 37.864 14.868 -16.603 1.00 21.15 108 GLU B CA 1
ATOM 2398 C C . GLU B 1 111 ? 37.439 13.772 -15.626 1.00 19.34 108 GLU B C 1
ATOM 2399 O O . GLU B 1 111 ? 36.435 13.914 -14.963 1.00 17.61 108 GLU B O 1
ATOM 2405 N N . GLN B 1 112 ? 38.203 12.690 -15.584 1.00 18.28 109 GLN B N 1
ATOM 2406 C CA . GLN B 1 112 ? 37.921 11.552 -14.697 1.00 19.35 109 GLN B CA 1
ATOM 2407 C C . GLN B 1 112 ? 37.924 11.964 -13.214 1.00 18.28 109 GLN B C 1
ATOM 2408 O O . GLN B 1 112 ? 37.101 11.492 -12.390 1.00 19.40 109 GLN B O 1
ATOM 2414 N N . PHE B 1 113 ? 38.914 12.779 -12.874 1.00 17.42 110 PHE B N 1
ATOM 2415 C CA . PHE B 1 113 ? 39.116 13.216 -11.518 1.00 16.75 110 PHE B CA 1
ATOM 2416 C C . PHE B 1 113 ? 37.963 14.122 -11.094 1.00 16.57 110 PHE B C 1
ATOM 2417 O O . PHE B 1 113 ? 37.364 13.943 -10.016 1.00 16.99 110 PHE B O 1
ATOM 2425 N N . SER B 1 114 ? 37.582 15.033 -11.983 1.00 16.03 111 SER B N 1
ATOM 2426 C CA . SER B 1 114 ? 36.453 15.899 -11.729 1.00 16.49 111 SER B CA 1
ATOM 2427 C C . SER B 1 114 ? 35.172 15.082 -11.529 1.00 17.76 111 SER B C 1
ATOM 2428 O O . SER B 1 114 ? 34.374 15.368 -10.635 1.00 18.19 111 SER B O 1
ATOM 2431 N N . LYS B 1 115 ? 34.995 14.052 -12.349 1.00 17.49 112 LYS B N 1
ATOM 2432 C CA . LYS B 1 115 ? 33.789 13.273 -12.250 1.00 17.77 112 LYS B CA 1
ATOM 2433 C C . LYS B 1 115 ? 33.759 12.536 -10.875 1.00 16.46 112 LYS B C 1
ATOM 2434 O O . LYS B 1 115 ? 32.717 12.499 -10.225 1.00 13.60 112 LYS B O 1
ATOM 2440 N N . ALA B 1 116 ? 34.901 11.973 -10.482 1.00 15.65 113 ALA B N 1
ATOM 2441 C CA . ALA B 1 116 ? 35.023 11.229 -9.232 1.00 15.11 113 ALA B CA 1
ATOM 2442 C C . ALA B 1 116 ? 34.730 12.131 -8.017 1.00 16.02 113 ALA B C 1
ATOM 2443 O O . ALA B 1 116 ? 34.033 11.720 -7.085 1.00 17.62 113 ALA B O 1
ATOM 2445 N N . ALA B 1 117 ? 35.289 13.343 -8.046 1.00 15.93 114 ALA B N 1
ATOM 2446 C CA . ALA B 1 117 ? 35.073 14.340 -7.039 1.00 17.13 114 ALA B CA 1
ATOM 2447 C C . ALA B 1 117 ? 33.597 14.783 -6.914 1.00 17.10 114 ALA B C 1
ATOM 2448 O O . ALA B 1 117 ? 33.074 14.928 -5.812 1.00 17.55 114 ALA B O 1
ATOM 2450 N N . ILE B 1 118 ? 32.927 14.981 -8.056 1.00 19.21 115 ILE B N 1
ATOM 2451 C CA . ILE B 1 118 ? 31.529 15.381 -8.111 1.00 18.87 115 ILE B CA 1
ATOM 2452 C C . ILE B 1 118 ? 30.641 14.242 -7.593 1.00 20.08 115 ILE B C 1
ATOM 2453 O O . ILE B 1 118 ? 29.620 14.504 -6.944 1.00 19.85 115 ILE B O 1
ATOM 2458 N N . ALA B 1 119 ? 31.008 12.987 -7.859 1.00 19.41 116 ALA B N 1
ATOM 2459 C CA . ALA B 1 119 ? 30.140 11.873 -7.490 1.00 18.68 116 ALA B CA 1
ATOM 2460 C C . ALA B 1 119 ? 30.285 11.393 -6.096 1.00 18.23 116 ALA B C 1
ATOM 2461 O O . ALA B 1 119 ? 29.531 10.553 -5.674 1.00 18.89 116 ALA B O 1
ATOM 2463 N N . THR B 1 120 ? 31.293 11.845 -5.382 1.00 16.94 117 THR B N 1
ATOM 2464 C CA . THR B 1 120 ? 31.534 11.352 -4.040 1.00 16.81 117 THR B CA 1
ATOM 2465 C C . THR B 1 120 ? 30.325 11.730 -3.213 1.00 17.71 117 THR B C 1
ATOM 2466 O O . THR B 1 120 ? 29.922 12.906 -3.239 1.00 18.01 117 THR B O 1
ATOM 2470 N N . PHE B 1 121 ? 29.697 10.768 -2.520 1.00 16.88 118 PHE B N 1
ATOM 2471 C CA . PHE B 1 121 ? 28.463 11.091 -1.794 1.00 16.49 118 PHE B CA 1
ATOM 2472 C C . PHE B 1 121 ? 28.773 11.416 -0.327 1.00 16.60 118 PHE B C 1
ATOM 2473 O O . PHE B 1 121 ? 29.472 10.669 0.344 1.00 15.93 118 PHE B O 1
ATOM 2481 N N . GLY B 1 122 ? 28.166 12.491 0.184 1.00 16.04 119 GLY B N 1
ATOM 2482 C CA . GLY B 1 122 ? 28.423 12.930 1.544 1.00 17.00 119 GLY B CA 1
ATOM 2483 C C . GLY B 1 122 ? 29.750 13.661 1.592 1.00 16.68 119 GLY B C 1
ATOM 2484 O O . GLY B 1 122 ? 30.204 14.253 0.583 1.00 17.35 119 GLY B O 1
ATOM 2485 N N . SER B 1 123 ? 30.357 13.682 2.774 1.00 16.06 120 SER B N 1
ATOM 2486 C CA . SER B 1 123 ? 31.618 14.362 2.961 1.00 14.85 120 SER B CA 1
ATOM 2487 C C . SER B 1 123 ? 32.754 13.438 2.532 1.00 15.53 120 SER B C 1
ATOM 2488 O O . SER B 1 123 ? 32.737 12.236 2.839 1.00 14.18 120 SER B O 1
ATOM 2491 N N . GLY B 1 124 ? 33.758 13.986 1.877 1.00 16.05 121 GLY B N 1
ATOM 2492 C CA . GLY B 1 124 ? 34.970 13.200 1.595 1.00 16.21 121 GLY B CA 1
ATOM 2493 C C . GLY B 1 124 ? 36.001 13.943 0.753 1.00 14.31 121 GLY B C 1
ATOM 2494 O O . GLY B 1 124 ? 36.041 15.178 0.716 1.00 15.51 121 GLY B O 1
ATOM 2495 N N . TRP B 1 125 ? 36.855 13.151 0.131 1.00 13.60 122 TRP B N 1
ATOM 2496 C CA . TRP B 1 125 ? 38.007 13.607 -0.624 1.00 13.92 122 TRP B CA 1
ATOM 2497 C C . TRP B 1 125 ? 38.222 12.831 -1.937 1.00 13.32 122 TRP B C 1
ATOM 2498 O O . TRP B 1 125 ? 37.923 11.626 -2.028 1.00 12.75 122 TRP B O 1
ATOM 2509 N N . ALA B 1 126 ? 38.682 13.538 -2.978 1.00 13.46 123 ALA B N 1
ATOM 2510 C CA . ALA B 1 126 ? 39.144 12.892 -4.219 1.00 14.17 123 ALA B CA 1
ATOM 2511 C C . ALA B 1 126 ? 40.639 12.978 -4.253 1.00 14.24 123 ALA B C 1
ATOM 2512 O O . ALA B 1 126 ? 41.211 14.036 -3.956 1.00 16.13 123 ALA B O 1
ATOM 2514 N N . TRP B 1 127 ? 41.286 11.862 -4.612 1.00 14.45 124 TRP B N 1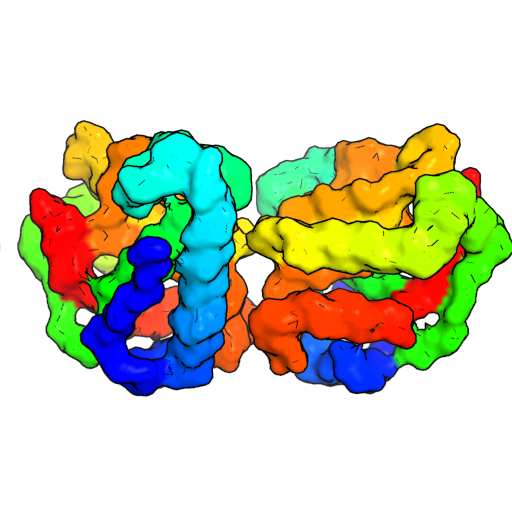
ATOM 2515 C CA . TRP B 1 127 ? 42.711 11.752 -4.606 1.00 14.27 124 TRP B CA 1
ATOM 2516 C C . TRP B 1 127 ? 43.268 11.198 -5.910 1.00 14.35 124 TRP B C 1
ATOM 2517 O O . TRP B 1 127 ? 42.711 10.251 -6.500 1.00 14.57 124 TRP B O 1
ATOM 2528 N N . LEU B 1 128 ? 44.413 11.751 -6.314 1.00 13.68 125 LEU B N 1
ATOM 2529 C CA . LEU B 1 128 ? 45.302 11.062 -7.221 1.00 13.75 125 LEU B CA 1
ATOM 2530 C C . LEU B 1 128 ? 46.419 10.538 -6.391 1.00 13.47 125 LEU B C 1
ATOM 2531 O O . LEU B 1 128 ? 47.004 11.260 -5.588 1.00 15.88 125 LEU B O 1
ATOM 2536 N N . VAL B 1 129 ? 46.660 9.244 -6.518 1.00 15.31 126 VAL B N 1
ATOM 2537 C CA . VAL B 1 129 ? 47.668 8.532 -5.761 1.00 15.29 126 VAL B CA 1
ATOM 2538 C C . VAL B 1 129 ? 48.624 7.742 -6.669 1.00 16.09 126 VAL B C 1
ATOM 2539 O O . VAL B 1 129 ? 48.276 7.388 -7.802 1.00 16.83 126 VAL B O 1
ATOM 2543 N N . LYS B 1 130 ? 49.792 7.399 -6.110 1.00 16.96 127 LYS B N 1
ATOM 2544 C CA . LYS B 1 130 ? 50.759 6.500 -6.758 1.00 17.69 127 LYS B CA 1
ATOM 2545 C C . LYS B 1 130 ? 50.835 5.240 -5.860 1.00 18.53 127 LYS B C 1
ATOM 2546 O O . LYS B 1 130 ? 51.102 5.363 -4.647 1.00 17.23 127 LYS B O 1
ATOM 2552 N N . ASN B 1 131 ? 50.487 4.073 -6.411 1.00 18.21 128 ASN B N 1
ATOM 2553 C CA . ASN B 1 131 ? 50.556 2.798 -5.644 1.00 20.98 128 ASN B CA 1
ATOM 2554 C C . ASN B 1 131 ? 51.990 2.256 -5.592 1.00 21.14 128 ASN B C 1
ATOM 2555 O O . ASN B 1 131 ? 52.904 2.865 -6.181 1.00 22.20 128 ASN B O 1
ATOM 2560 N N . THR B 1 132 ? 52.239 1.121 -4.918 1.00 22.47 129 THR B N 1
ATOM 2561 C CA . THR B 1 132 ? 53.627 0.669 -4.741 1.00 23.01 129 THR B CA 1
ATOM 2562 C C . THR B 1 132 ? 54.307 0.204 -6.014 1.00 23.85 129 THR B C 1
ATOM 2563 O O . THR B 1 132 ? 55.540 0.159 -6.075 1.00 23.94 129 THR B O 1
ATOM 2567 N N . GLU B 1 133 ? 53.524 -0.192 -7.013 1.00 24.67 130 GLU B N 1
ATOM 2568 C CA . GLU B 1 133 ? 54.099 -0.505 -8.312 1.00 25.82 130 GLU B CA 1
ATOM 2569 C C . GLU B 1 133 ? 54.382 0.749 -9.121 1.00 25.58 130 GLU B C 1
ATOM 2570 O O . GLU B 1 133 ? 54.839 0.664 -10.262 1.00 25.63 130 GLU B O 1
ATOM 2576 N N . GLY B 1 134 ? 54.133 1.907 -8.528 1.00 24.95 131 GLY B N 1
ATOM 2577 C CA . GLY B 1 134 ? 54.297 3.179 -9.210 1.00 23.95 131 GLY B CA 1
ATOM 2578 C C . GLY B 1 134 ? 53.129 3.569 -10.089 1.00 23.02 131 GLY B C 1
ATOM 2579 O O . GLY B 1 134 ? 53.218 4.547 -10.834 1.00 24.86 131 GLY B O 1
ATOM 2580 N N . LYS B 1 135 ? 52.040 2.816 -10.049 1.00 21.10 132 LYS B N 1
ATOM 2581 C CA . LYS B 1 135 ? 50.917 3.056 -10.947 1.00 19.40 132 LYS B CA 1
ATOM 2582 C C . LYS B 1 135 ? 50.027 4.198 -10.411 1.00 19.11 132 LYS B C 1
ATOM 2583 O O . LYS B 1 135 ? 49.794 4.301 -9.209 1.00 19.13 132 LYS B O 1
ATOM 2589 N N . LEU B 1 136 ? 49.515 5.043 -11.302 1.00 17.36 133 LEU B N 1
ATOM 2590 C CA . LEU B 1 136 ? 48.564 6.064 -10.909 1.00 16.99 133 LEU B CA 1
ATOM 2591 C C . LEU B 1 136 ? 47.113 5.550 -10.823 1.00 16.41 133 LEU B C 1
ATOM 2592 O O . LEU B 1 136 ? 46.653 4.812 -11.669 1.00 15.39 133 LEU B O 1
ATOM 2597 N N . GLU B 1 137 ? 46.395 5.974 -9.784 1.00 17.27 134 GLU B N 1
ATOM 2598 C CA . GLU B 1 137 ? 44.956 5.621 -9.581 1.00 16.97 134 GLU B CA 1
ATOM 2599 C C . GLU B 1 137 ? 44.203 6.844 -9.071 1.00 16.08 134 GLU B C 1
ATOM 2600 O O . GLU B 1 137 ? 44.779 7.684 -8.316 1.00 17.48 134 GLU B O 1
ATOM 2606 N N . ILE B 1 138 ? 42.924 6.917 -9.424 1.00 15.86 135 ILE B N 1
ATOM 2607 C CA . ILE B 1 138 ? 42.006 7.892 -8.795 1.00 16.00 135 ILE B CA 1
ATOM 2608 C C . ILE B 1 138 ? 41.320 7.118 -7.635 1.00 16.38 135 ILE B C 1
ATOM 2609 O O . ILE B 1 138 ? 40.718 6.051 -7.835 1.00 16.88 135 ILE B O 1
ATOM 2614 N N . VAL B 1 139 ? 41.348 7.716 -6.460 1.00 17.26 136 VAL B N 1
ATOM 2615 C CA . VAL B 1 139 ? 40.817 7.114 -5.261 1.00 17.02 136 VAL B CA 1
ATOM 2616 C C . VAL B 1 139 ? 39.904 8.134 -4.586 1.00 16.38 136 VAL B C 1
ATOM 2617 O O . VAL B 1 139 ? 40.264 9.296 -4.428 1.00 17.77 136 VAL B O 1
ATOM 2621 N N . THR B 1 140 ? 38.721 7.726 -4.216 1.00 15.34 137 THR B N 1
ATOM 2622 C CA . THR B 1 140 ? 37.913 8.569 -3.347 1.00 14.80 137 THR B CA 1
ATOM 2623 C C . THR B 1 140 ? 37.912 8.022 -1.926 1.00 14.60 137 THR B C 1
ATOM 2624 O O . THR B 1 140 ? 37.965 6.797 -1.684 1.00 16.01 137 THR B O 1
ATOM 2628 N N . THR B 1 141 ? 37.772 8.940 -0.977 1.00 15.43 138 THR B N 1
ATOM 2629 C CA . THR B 1 141 ? 37.559 8.554 0.431 1.00 15.64 138 THR B CA 1
ATOM 2630 C C . THR B 1 141 ? 36.345 9.267 1.035 1.00 14.08 138 THR B C 1
ATOM 2631 O O . THR B 1 141 ? 35.963 10.339 0.618 1.00 13.91 138 THR B O 1
ATOM 2635 N N . SER B 1 142 ? 35.795 8.635 2.065 1.00 15.55 139 SER B N 1
ATOM 2636 C CA . SER B 1 142 ? 34.681 9.155 2.853 1.00 15.58 139 SER B CA 1
ATOM 2637 C C . SER B 1 142 ? 35.209 9.797 4.127 1.00 14.96 139 SER B C 1
ATOM 2638 O O . SER B 1 142 ? 36.049 9.225 4.824 1.00 14.23 139 SER B O 1
ATOM 2641 N N . ASN B 1 143 ? 34.670 10.956 4.464 1.00 15.18 140 ASN B N 1
ATOM 2642 C CA . ASN B 1 143 ? 34.931 11.600 5.732 1.00 13.91 140 ASN B CA 1
ATOM 2643 C C . ASN B 1 143 ? 36.402 11.914 5.938 1.00 14.43 140 ASN B C 1
ATOM 2644 O O . ASN B 1 143 ? 36.903 12.768 5.225 1.00 13.66 140 ASN B O 1
ATOM 2649 N N . ALA B 1 144 ? 37.099 11.230 6.853 1.00 13.18 141 ALA B N 1
ATOM 2650 C CA . ALA B 1 144 ? 38.501 11.548 7.130 1.00 13.59 141 ALA B CA 1
ATOM 2651 C C . ALA B 1 144 ? 39.427 10.607 6.356 1.00 14.51 141 ALA B C 1
ATOM 2652 O O . ALA B 1 144 ? 40.655 10.704 6.501 1.00 15.01 141 ALA B O 1
ATOM 2654 N N . GLY B 1 145 ? 38.867 9.728 5.541 1.00 13.86 142 GLY B N 1
ATOM 2655 C CA . GLY B 1 145 ? 39.643 8.656 4.901 1.00 13.57 142 GLY B CA 1
ATOM 2656 C C . GLY B 1 145 ? 40.854 9.212 4.215 1.00 14.29 142 GLY B C 1
ATOM 2657 O O . GLY B 1 145 ? 40.753 10.247 3.543 1.00 14.18 142 GLY B O 1
ATOM 2658 N N . CYS B 1 146 ? 41.962 8.490 4.297 1.00 15.21 143 CYS B N 1
ATOM 2659 C CA . CYS B 1 146 ? 43.233 8.955 3.710 1.00 15.11 143 CYS B CA 1
ATOM 2660 C C . CYS B 1 146 ? 43.962 7.758 3.109 1.00 16.05 143 CYS B C 1
ATOM 2661 O O . CYS B 1 146 ? 44.076 6.712 3.757 1.00 14.98 143 CYS B O 1
ATOM 2664 N N . PRO B 1 147 ? 44.498 7.910 1.900 1.00 15.51 144 PRO B N 1
ATOM 2665 C CA . PRO B 1 147 ? 45.103 6.763 1.162 1.00 15.88 144 PRO B CA 1
ATOM 2666 C C . PRO B 1 147 ? 46.368 6.206 1.798 1.00 14.89 144 PRO B C 1
ATOM 2667 O O . PRO B 1 147 ? 46.764 5.082 1.474 1.00 16.25 144 PRO B O 1
ATOM 2671 N N . LEU B 1 148 ? 46.986 6.945 2.715 1.00 14.36 145 LEU B N 1
ATOM 2672 C CA . LEU B 1 148 ? 48.045 6.348 3.489 1.00 13.36 145 LEU B CA 1
ATOM 2673 C C . LEU B 1 148 ? 47.643 5.077 4.142 1.00 13.54 145 LEU B C 1
ATOM 2674 O O . LEU B 1 148 ? 48.474 4.187 4.268 1.00 14.95 145 LEU B O 1
ATOM 2679 N N . THR B 1 149 ? 46.408 4.965 4.591 1.00 13.29 146 THR B N 1
ATOM 2680 C CA . THR B 1 149 ? 45.989 3.745 5.301 1.00 13.74 146 THR B CA 1
ATOM 2681 C C . THR B 1 149 ? 45.890 2.515 4.379 1.00 14.30 146 THR B C 1
ATOM 2682 O O . THR B 1 149 ? 45.761 1.375 4.854 1.00 14.76 146 THR B O 1
ATOM 2686 N N . GLU B 1 150 ? 45.962 2.770 3.074 1.00 14.10 147 GLU B N 1
ATOM 2687 C CA . GLU B 1 150 ? 46.000 1.709 2.041 1.00 15.04 147 GLU B CA 1
ATOM 2688 C C . GLU B 1 150 ? 47.373 1.630 1.397 1.00 14.62 147 GLU B C 1
ATOM 2689 O O . GLU B 1 150 ? 47.559 0.978 0.390 1.00 16.33 147 GLU B O 1
ATOM 2695 N N . ASN B 1 151 ? 48.368 2.196 2.043 1.00 15.74 148 ASN B N 1
ATOM 2696 C CA . ASN B 1 151 ? 49.761 2.145 1.551 1.00 17.17 148 ASN B CA 1
ATOM 2697 C C . ASN B 1 151 ? 49.922 2.811 0.147 1.00 16.52 148 ASN B C 1
ATOM 2698 O O . ASN B 1 151 ? 50.750 2.371 -0.655 1.00 18.20 148 ASN B O 1
ATOM 2703 N N . LYS B 1 152 ? 49.124 3.827 -0.118 1.00 16.34 149 LYS B N 1
ATOM 2704 C CA . LYS B 1 152 ? 49.200 4.569 -1.347 1.00 15.69 149 LYS B CA 1
ATOM 2705 C C . LYS B 1 152 ? 49.668 5.999 -1.080 1.00 17.11 149 LYS B C 1
ATOM 2706 O O . LYS B 1 152 ? 49.245 6.635 -0.125 1.00 16.59 149 LYS B O 1
ATOM 2712 N N . LYS B 1 153 ? 50.472 6.547 -1.986 1.00 16.57 150 LYS B N 1
ATOM 2713 C CA . LYS B 1 153 ? 51.065 7.866 -1.748 1.00 16.45 150 LYS B CA 1
ATOM 2714 C C . LYS B 1 153 ? 50.204 8.921 -2.402 1.00 16.39 150 LYS B C 1
ATOM 2715 O O . LYS B 1 153 ? 49.968 8.849 -3.606 1.00 15.85 150 LYS B O 1
ATOM 2721 N N . PRO B 1 154 ? 49.726 9.896 -1.623 1.00 15.69 151 PRO B N 1
ATOM 2722 C CA . PRO B 1 154 ? 48.883 10.912 -2.244 1.00 15.65 151 PRO B CA 1
ATOM 2723 C C . PRO B 1 154 ? 49.685 11.892 -3.067 1.00 15.02 151 PRO B C 1
ATOM 2724 O O . PRO B 1 154 ? 50.813 12.260 -2.675 1.00 14.10 151 PRO B O 1
ATOM 2728 N N . LEU B 1 155 ? 49.139 12.245 -4.239 1.00 15.63 152 LEU B N 1
ATOM 2729 C CA . LEU B 1 155 ? 49.735 13.264 -5.119 1.00 14.60 152 LEU B CA 1
ATOM 2730 C C . LEU B 1 155 ? 48.949 14.549 -5.265 1.00 14.32 152 LEU B C 1
ATOM 2731 O O . LEU B 1 155 ? 49.570 15.628 -5.420 1.00 14.64 152 LEU B O 1
ATOM 2736 N N . LEU B 1 156 ? 47.620 14.459 -5.230 1.00 14.29 153 LEU B N 1
ATOM 2737 C CA . LEU B 1 156 ? 46.716 15.586 -5.363 1.00 13.97 153 LEU B CA 1
ATOM 2738 C C . LEU B 1 156 ? 45.453 15.261 -4.615 1.00 14.53 153 LEU B C 1
ATOM 2739 O O . LEU B 1 156 ? 44.975 14.098 -4.677 1.00 16.63 153 LEU B O 1
ATOM 2744 N N . THR B 1 157 ? 44.872 16.252 -3.958 1.00 14.34 154 THR B N 1
ATOM 2745 C CA . THR B 1 157 ? 43.557 16.033 -3.344 1.00 14.46 154 THR B CA 1
ATOM 2746 C C . THR B 1 157 ? 42.631 17.210 -3.519 1.00 14.74 154 THR B C 1
ATOM 2747 O O . THR B 1 157 ? 43.083 18.354 -3.527 1.00 15.81 154 THR B O 1
ATOM 2751 N N . PHE B 1 158 ? 41.343 16.915 -3.749 1.00 15.49 155 PHE B N 1
ATOM 2752 C CA . PHE B 1 158 ? 40.274 17.884 -3.679 1.00 15.68 155 PHE B CA 1
ATOM 2753 C C . PHE B 1 158 ? 39.376 17.538 -2.483 1.00 16.73 155 PHE B C 1
ATOM 2754 O O . PHE B 1 158 ? 38.777 16.458 -2.462 1.00 17.48 155 PHE B O 1
ATOM 2762 N N . ASP B 1 159 ? 39.245 18.482 -1.544 1.00 15.51 156 ASP B N 1
ATOM 2763 C CA . ASP B 1 159 ? 38.291 18.383 -0.439 1.00 15.39 156 ASP B CA 1
ATOM 2764 C C . ASP B 1 159 ? 36.898 18.596 -0.996 1.00 16.28 156 ASP B C 1
ATOM 2765 O O . ASP B 1 159 ? 36.660 19.632 -1.619 1.00 15.41 156 ASP B O 1
ATOM 2770 N N . VAL B 1 160 ? 35.978 17.661 -0.724 1.00 15.73 157 VAL B N 1
ATOM 2771 C CA . VAL B 1 160 ? 34.601 17.805 -1.190 1.00 15.07 157 VAL B CA 1
ATOM 2772 C C . VAL B 1 160 ? 33.600 17.795 -0.012 1.00 14.38 157 VAL B C 1
ATOM 2773 O O . VAL B 1 160 ? 32.376 17.691 -0.210 1.00 15.02 157 VAL B O 1
ATOM 2777 N N . TRP B 1 161 ? 34.097 17.927 1.215 1.00 14.51 158 TRP B N 1
ATOM 2778 C CA . TRP B 1 161 ? 33.209 18.288 2.340 1.00 14.29 158 TRP B CA 1
ATOM 2779 C C . TRP B 1 161 ? 32.520 19.584 1.974 1.00 15.41 158 TRP B C 1
ATOM 2780 O O . TRP B 1 161 ? 33.158 20.442 1.391 1.00 15.94 158 TRP B O 1
ATOM 2791 N N . GLU B 1 162 ? 31.252 19.769 2.334 1.00 14.65 159 GLU B N 1
ATOM 2792 C CA . GLU B 1 162 ? 30.557 20.960 1.928 1.00 15.74 159 GLU B CA 1
ATOM 2793 C C . GLU B 1 162 ? 31.230 22.239 2.408 1.00 16.04 159 GLU B C 1
ATOM 2794 O O . GLU B 1 162 ? 31.218 23.232 1.702 1.00 16.56 159 GLU B O 1
ATOM 2800 N N . HIS B 1 163 ? 31.778 22.232 3.629 1.00 15.72 160 HIS B N 1
ATOM 2801 C CA . HIS B 1 163 ? 32.498 23.416 4.118 1.00 15.01 160 HIS B CA 1
ATOM 2802 C C . HIS B 1 163 ? 33.568 23.943 3.170 1.00 14.31 160 HIS B C 1
ATOM 2803 O O . HIS B 1 163 ? 33.885 25.126 3.229 1.00 16.14 160 HIS B O 1
ATOM 2810 N N . ALA B 1 164 ? 34.126 23.114 2.304 1.00 14.24 161 ALA B N 1
ATOM 2811 C CA . ALA B 1 164 ? 35.177 23.569 1.411 1.00 14.19 161 ALA B CA 1
ATOM 2812 C C . ALA B 1 164 ? 34.680 24.513 0.343 1.00 14.96 161 ALA B C 1
ATOM 2813 O O . ALA B 1 164 ? 35.466 25.280 -0.156 1.00 15.18 161 ALA B O 1
ATOM 2815 N N . TYR B 1 165 ? 33.391 24.421 -0.028 1.00 14.50 162 TYR B N 1
ATOM 2816 C CA . TYR B 1 165 ? 32.837 25.198 -1.068 1.00 14.72 162 TYR B CA 1
ATOM 2817 C C . TYR B 1 165 ? 31.545 25.962 -0.790 1.00 15.61 162 TYR B C 1
ATOM 2818 O O . TYR B 1 165 ? 31.187 26.838 -1.595 1.00 17.45 162 TYR B O 1
ATOM 2827 N N . TYR B 1 166 ? 30.887 25.700 0.339 1.00 15.93 163 TYR B N 1
ATOM 2828 C CA . TYR B 1 166 ? 29.515 26.163 0.509 1.00 16.51 163 TYR B CA 1
ATOM 2829 C C . TYR B 1 166 ? 29.387 27.701 0.527 1.00 17.02 163 TYR B C 1
ATOM 2830 O O . TYR B 1 166 ? 28.470 28.238 -0.067 1.00 17.40 163 TYR B O 1
ATOM 2839 N N . ILE B 1 167 ? 30.333 28.386 1.150 1.00 17.33 164 ILE B N 1
ATOM 2840 C CA . ILE B 1 167 ? 30.312 29.842 1.235 1.00 18.41 164 ILE B CA 1
ATOM 2841 C C . ILE B 1 167 ? 30.344 30.464 -0.154 1.00 19.98 164 ILE B C 1
ATOM 2842 O O . ILE B 1 167 ? 29.632 31.437 -0.435 1.00 19.89 164 ILE B O 1
ATOM 2847 N N . ASP B 1 168 ? 31.142 29.865 -1.025 1.00 22.48 165 ASP B N 1
ATOM 2848 C CA . ASP B 1 168 ? 31.481 30.432 -2.335 1.00 23.04 165 ASP B CA 1
ATOM 2849 C C . ASP B 1 168 ? 30.626 29.910 -3.473 1.00 23.06 165 ASP B C 1
ATOM 2850 O O . ASP B 1 168 ? 30.450 30.645 -4.408 1.00 22.90 165 ASP B O 1
ATOM 2855 N N . TYR B 1 169 ? 30.104 28.681 -3.371 1.00 22.63 166 TYR B N 1
ATOM 2856 C CA . TYR B 1 169 ? 29.370 28.002 -4.463 1.00 23.42 166 TYR B CA 1
ATOM 2857 C C . TYR B 1 169 ? 28.027 27.415 -4.027 1.00 23.86 166 TYR B C 1
ATOM 2858 O O . TYR B 1 169 ? 27.316 26.807 -4.847 1.00 23.42 166 TYR B O 1
ATOM 2867 N N . ARG B 1 170 ? 27.691 27.554 -2.742 1.00 24.30 167 ARG B N 1
ATOM 2868 C CA . ARG B 1 170 ? 26.540 26.860 -2.175 1.00 24.25 167 ARG B CA 1
ATOM 2869 C C . ARG B 1 170 ? 26.535 25.379 -2.624 1.00 23.86 167 ARG B C 1
ATOM 2870 O O . ARG B 1 170 ? 27.585 24.736 -2.535 1.00 24.15 167 ARG B O 1
ATOM 2878 N N . ASN B 1 171 ? 25.427 24.856 -3.157 1.00 23.08 168 ASN B N 1
ATOM 2879 C CA . ASN B 1 171 ? 25.374 23.431 -3.512 1.00 23.77 168 ASN B CA 1
ATOM 2880 C C . ASN B 1 171 ? 26.053 23.050 -4.841 1.00 23.04 168 ASN B C 1
ATOM 2881 O O . ASN B 1 171 ? 26.122 21.864 -5.158 1.00 21.94 168 ASN B O 1
ATOM 2886 N N . ALA B 1 172 ? 26.566 24.033 -5.587 1.00 22.56 169 ALA B N 1
ATOM 2887 C CA . ALA B 1 172 ? 27.194 23.815 -6.893 1.00 21.75 169 ALA B CA 1
ATOM 2888 C C . ALA B 1 172 ? 28.616 23.316 -6.786 1.00 21.20 169 ALA B C 1
ATOM 2889 O O . ALA B 1 172 ? 29.558 23.997 -7.217 1.00 20.84 169 ALA B O 1
ATOM 2891 N N . ARG B 1 173 ? 28.770 22.105 -6.253 1.00 20.73 170 ARG B N 1
ATOM 2892 C CA . ARG B 1 173 ? 30.047 21.474 -6.193 1.00 20.87 170 ARG B CA 1
ATOM 2893 C C . ARG B 1 173 ? 30.737 21.375 -7.541 1.00 22.44 170 ARG B C 1
ATOM 2894 O O . ARG B 1 173 ? 31.953 21.558 -7.591 1.00 22.87 170 ARG B O 1
ATOM 2902 N N . PRO B 1 174 ? 29.997 21.084 -8.642 1.00 22.76 171 PRO B N 1
ATOM 2903 C CA . PRO B 1 174 ? 30.719 21.038 -9.926 1.00 23.56 171 PRO B CA 1
ATOM 2904 C C . PRO B 1 174 ? 31.463 22.320 -10.322 1.00 23.76 171 PRO B C 1
ATOM 2905 O O . PRO B 1 174 ? 32.531 22.245 -10.973 1.00 23.57 171 PRO B O 1
ATOM 2909 N N . LYS B 1 175 ? 30.887 23.477 -9.995 1.00 24.05 172 LYS B N 1
ATOM 2910 C CA . LYS B 1 175 ? 31.510 24.742 -10.307 1.00 24.65 172 LYS B CA 1
ATOM 2911 C C . LYS B 1 175 ? 32.797 24.909 -9.494 1.00 24.37 172 LYS B C 1
ATOM 2912 O O . LYS B 1 175 ? 33.824 25.367 -10.039 1.00 23.67 172 LYS B O 1
ATOM 2918 N N . TYR B 1 176 ? 32.742 24.544 -8.196 1.00 24.02 173 TYR B N 1
ATOM 2919 C CA . TYR B 1 176 ? 33.911 24.495 -7.348 1.00 24.12 173 TYR B CA 1
ATOM 2920 C C . TYR B 1 176 ? 35.044 23.593 -7.938 1.00 24.83 173 TYR B C 1
ATOM 2921 O O . TYR B 1 176 ? 36.188 24.026 -8.091 1.00 22.53 173 TYR B O 1
ATOM 2930 N N . VAL B 1 177 ? 34.692 22.357 -8.296 1.00 25.05 174 VAL B N 1
ATOM 2931 C CA . VAL B 1 177 ? 35.669 21.396 -8.852 1.00 24.87 174 VAL B CA 1
ATOM 2932 C C . VAL B 1 177 ? 36.258 21.924 -10.146 1.00 24.35 174 VAL B C 1
ATOM 2933 O O . VAL B 1 177 ? 37.457 21.870 -10.381 1.00 24.46 174 VAL B O 1
ATOM 2937 N N . GLU B 1 178 ? 35.403 22.449 -11.018 1.00 24.60 175 GLU B N 1
ATOM 2938 C CA . GLU B 1 178 ? 35.872 23.029 -12.265 1.00 23.38 175 GLU B CA 1
ATOM 2939 C C . GLU B 1 178 ? 36.896 24.161 -11.971 1.00 23.24 175 GLU B C 1
ATOM 2940 O O . GLU B 1 178 ? 38.002 24.166 -12.546 1.00 21.19 175 GLU B O 1
ATOM 2946 N N . ALA B 1 179 ? 36.562 25.062 -11.042 1.00 22.22 176 ALA B N 1
ATOM 2947 C CA . ALA B 1 179 ? 37.414 26.233 -10.741 1.00 23.26 176 ALA B CA 1
ATOM 2948 C C . ALA B 1 179 ? 38.734 25.886 -10.086 1.00 22.85 176 ALA B C 1
ATOM 2949 O O . ALA B 1 179 ? 39.762 26.583 -10.291 1.00 21.66 176 ALA B O 1
ATOM 2951 N N . LEU B 1 180 ? 38.732 24.786 -9.327 1.00 22.89 177 LEU B N 1
ATOM 2952 C CA . LEU B 1 180 ? 39.928 24.391 -8.606 1.00 23.81 177 LEU B CA 1
ATOM 2953 C C . LEU B 1 180 ? 41.113 24.150 -9.546 1.00 23.03 177 LEU B C 1
ATOM 2954 O O . LEU B 1 180 ? 42.258 24.416 -9.202 1.00 23.57 177 LEU B O 1
ATOM 2959 N N . TRP B 1 181 ? 40.850 23.628 -10.722 1.00 22.35 178 TRP B N 1
ATOM 2960 C CA . TRP B 1 181 ? 41.945 23.413 -11.666 1.00 22.11 178 TRP B CA 1
ATOM 2961 C C . TRP B 1 181 ? 42.813 24.652 -11.933 1.00 22.85 178 TRP B C 1
ATOM 2962 O O . TRP B 1 181 ? 44.024 24.529 -12.228 1.00 22.89 178 TRP B O 1
ATOM 2973 N N . ASP B 1 182 ? 42.195 25.831 -11.896 1.00 22.22 179 ASP B N 1
ATOM 2974 C CA . ASP B 1 182 ? 42.941 27.084 -12.058 1.00 22.48 179 ASP B CA 1
ATOM 2975 C C . ASP B 1 182 ? 44.008 27.371 -10.977 1.00 23.21 179 ASP B C 1
ATOM 2976 O O . ASP B 1 182 ? 44.903 28.171 -11.241 1.00 22.22 179 ASP B O 1
ATOM 2981 N N . ILE B 1 183 ? 43.901 26.743 -9.784 1.00 21.90 180 ILE B N 1
ATOM 2982 C CA . ILE B 1 183 ? 44.838 26.969 -8.670 1.00 22.95 180 ILE B CA 1
ATOM 2983 C C . ILE B 1 183 ? 45.565 25.711 -8.219 1.00 22.02 180 ILE B C 1
ATOM 2984 O O . ILE B 1 183 ? 46.289 25.745 -7.206 1.00 23.40 180 ILE B O 1
ATOM 2989 N N . VAL B 1 184 ? 45.404 24.620 -8.970 1.00 20.58 181 VAL B N 1
ATOM 2990 C CA . VAL B 1 184 ? 46.156 23.407 -8.693 1.00 21.43 181 VAL B CA 1
ATOM 2991 C C . VAL B 1 184 ? 47.634 23.654 -8.798 1.00 21.19 181 VAL B C 1
ATOM 2992 O O . VAL B 1 184 ? 48.112 24.269 -9.766 1.00 20.12 181 VAL B O 1
ATOM 2996 N N . ASN B 1 185 ? 48.329 23.264 -7.744 1.00 20.56 182 ASN B N 1
ATOM 2997 C CA . ASN B 1 185 ? 49.764 23.384 -7.680 1.00 21.43 182 ASN B CA 1
ATOM 2998 C C . ASN B 1 185 ? 50.435 22.143 -8.295 1.00 22.42 182 ASN B C 1
ATOM 2999 O O . ASN B 1 185 ? 50.755 21.160 -7.592 1.00 20.12 182 ASN B O 1
ATOM 3004 N N . TRP B 1 186 ? 50.681 22.221 -9.610 1.00 21.49 183 TRP B N 1
ATOM 3005 C CA . TRP B 1 186 ? 51.318 21.123 -10.340 1.00 21.45 183 TRP B CA 1
ATOM 3006 C C . TRP B 1 186 ? 52.755 20.926 -9.948 1.00 21.08 183 TRP B C 1
ATOM 3007 O O . TRP B 1 186 ? 53.305 19.841 -10.159 1.00 21.95 183 TRP B O 1
ATOM 3018 N N . GLN B 1 187 ? 53.372 21.921 -9.326 1.00 19.62 184 GLN B N 1
ATOM 3019 C CA . GLN B 1 187 ? 54.752 21.699 -8.875 1.00 20.56 184 GLN B CA 1
ATOM 3020 C C . GLN B 1 187 ? 54.742 20.710 -7.706 1.00 19.24 184 GLN B C 1
ATOM 3021 O O . GLN B 1 187 ? 55.503 19.730 -7.681 1.00 19.17 184 GLN B O 1
ATOM 3027 N N . PHE B 1 188 ? 53.860 20.970 -6.750 1.00 19.89 185 PHE B N 1
ATOM 3028 C CA . PHE B 1 188 ? 53.722 20.080 -5.597 1.00 20.15 185 PHE B CA 1
ATOM 3029 C C . PHE B 1 188 ? 53.300 18.665 -6.006 1.00 20.25 185 PHE B C 1
ATOM 3030 O O . PHE B 1 188 ? 53.892 17.638 -5.568 1.00 21.55 185 PHE B O 1
ATOM 3038 N N . VAL B 1 189 ? 52.309 18.570 -6.885 1.00 21.88 186 VAL B N 1
ATOM 3039 C CA . VAL B 1 189 ? 51.902 17.254 -7.413 1.00 20.12 186 VAL B CA 1
ATOM 3040 C C . VAL B 1 189 ? 53.083 16.511 -8.057 1.00 20.70 186 VAL B C 1
ATOM 3041 O O . VAL B 1 189 ? 53.295 15.289 -7.812 1.00 20.31 186 VAL B O 1
ATOM 3045 N N . SER B 1 190 ? 53.890 17.236 -8.830 1.00 20.09 187 SER B N 1
ATOM 3046 C CA . SER B 1 190 ? 55.036 16.633 -9.484 1.00 20.91 187 SER B CA 1
ATOM 3047 C C . SER B 1 190 ? 56.100 16.142 -8.505 1.00 21.30 187 SER B C 1
ATOM 3048 O O . SER B 1 190 ? 56.713 15.066 -8.702 1.00 20.26 187 SER B O 1
ATOM 3051 N N . GLU B 1 191 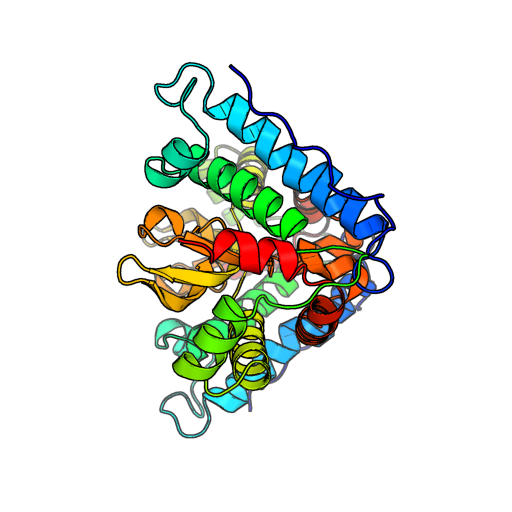? 56.308 16.926 -7.443 1.00 22.44 188 GLU B N 1
ATOM 3052 C CA . GLU B 1 191 ? 57.294 16.632 -6.443 1.00 22.75 188 GLU B CA 1
ATOM 3053 C C . GLU B 1 191 ? 56.874 15.374 -5.688 1.00 23.21 188 GLU B C 1
ATOM 3054 O O . GLU B 1 191 ? 57.708 14.503 -5.392 1.00 21.42 188 GLU B O 1
ATOM 3060 N N . GLN B 1 192 ? 55.580 15.256 -5.415 1.00 22.78 189 GLN B N 1
ATOM 3061 C CA . GLN B 1 192 ? 55.071 14.051 -4.779 1.00 23.19 189 GLN B CA 1
ATOM 3062 C C . GLN B 1 192 ? 55.166 12.830 -5.687 1.00 22.56 189 GLN B C 1
ATOM 3063 O O . GLN B 1 192 ? 55.425 11.721 -5.204 1.00 22.44 189 GLN B O 1
ATOM 3069 N N . PHE B 1 193 ? 55.003 13.020 -7.002 1.00 21.82 190 PHE B N 1
ATOM 3070 C CA . PHE B 1 193 ? 55.081 11.911 -7.965 1.00 21.97 190 PHE B CA 1
ATOM 3071 C C . PHE B 1 193 ? 56.501 11.353 -8.023 1.00 24.53 190 PHE B C 1
ATOM 3072 O O . PHE B 1 193 ? 56.665 10.126 -8.149 1.00 22.73 190 PHE B O 1
ATOM 3080 N N . ALA B 1 194 ? 57.498 12.252 -7.965 1.00 27.39 191 ALA B N 1
ATOM 3081 C CA . ALA B 1 194 ? 58.938 11.899 -8.008 1.00 31.68 191 ALA B CA 1
ATOM 3082 C C . ALA B 1 194 ? 59.294 10.772 -6.992 1.00 36.47 191 ALA B C 1
ATOM 3083 O O . ALA B 1 194 ? 58.948 10.868 -5.814 1.00 35.24 191 ALA B O 1
ATOM 3085 N N . ASP B 1 195 ? 59.985 9.732 -7.489 1.00 43.24 192 ASP B N 1
ATOM 3086 C CA . ASP B 1 195 ? 60.211 8.358 -6.855 1.00 48.22 192 ASP B CA 1
ATOM 3087 C C . ASP B 1 195 ? 59.287 7.195 -7.308 1.00 50.23 192 ASP B C 1
ATOM 3088 O O . ASP B 1 195 ? 59.701 6.318 -8.110 1.00 54.44 192 ASP B O 1
#

InterPro domains:
  IPR001189 Manganese/iron superoxide dismutase [PIRSF000349] (1-191)
  IPR001189 Manganese/iron superoxide dismutase [PR01703] (6-17)
  IPR001189 Manganese/iron superoxide dismutase [PR01703] (27-40)
  IPR001189 Manganese/iron superoxide dismutase [PR01703] (65-78)
  IPR001189 Manganese/iron superoxide dismutase [PR01703] (117-125)
  IPR001189 Manganese/iron superoxide dismutase [PR01703] (154-166)
  IPR019831 Manganese/iron superoxide dismutase, N-terminal [PF00081] (2-81)
  IPR019832 Manganese/iron superoxide dismutase, C-terminal [PF02777] (89-188)
  IPR019833 Manganese/iron superoxide dismutase, binding site [PS00088] (156-163)
  IPR036314 Manganese/iron superoxide dismutase, C-terminal domain superfamily [G3DSA:3.55.40.20] (83-192)
  IPR036314 Manganese/iron superoxide dismutase, C-terminal domain superfamily [SSF54719] (81-191)
  IPR036324 Manganese/iron superoxide dismutase, N-terminal domain superfamily [G3DSA:1.10.287.990] (20-82)
  IPR036324 Manganese/iron superoxide dismutase, N-terminal domain superfamily [SSF46609] (1-84)

Radius of gyration: 22.34 Å; Cα contacts (8 Å, |Δi|>4): 623; chains: 2; bounding box: 59×40×55 Å

B-factor: mean 24.0, std 7.01, range [8.9, 76.64]